Protein AF-A0A929XEA3-F1 (afdb_monomer)

Radius of gyration: 35.74 Å; Cα contacts (8 Å, |Δi|>4): 1040; chains: 1; bounding box: 76×59×135 Å

Secondary structure (DSSP, 8-state):
-HHHHHHHHHHHHHHHHHHHHHHTT-PPEEEEEEEEESSS---SS-EEEEE-SSHHHHHHHHHHHHTSTT-EEEEES-HHHHHHHHHTTS-SEEEEETTGGGG-SSGGGGGG-EEEEEEEEEE---B---TTS-EEEEEEEESS-TTSSS-EEEEEEEEEETTTTEEEEEE--TTBEEE-TTTTT-EEEGGGS-HHHHHHHHHHHHT--EEEEEEEEHHHHHHHHHHTT-EEEEESS-EEE--TT---GGG-EEE-SEEEEE-HHHHHHHHH---S-SHHHHHHS--SGGGT-S--SHHHHHHHHHHHHHHHHHHHTT---HHHHHHHHHHHGGGEEE-B-HHHHHHHHHHHHH--SPPEEEEEE--EEEEEE--TTSSSPEEEEEE-HHHHHHHHHHHHHHHSTT------------TTS--PPPPBT----S------B---GGGSBHHHHHHHHHHTT-EEEEEEEEESS-SBEEEESS-TT-BGGG-SEEEEEEEEE-------TTSS-GGG-BPP--TT-BHHHHHHHHHHH-S----EEEETTEEEEGGGS-TTPBP----SSS---TT-BHHHHHHHH-

pLDDT: mean 80.92, std 14.73, range [41.16, 97.94]

Foldseek 3Di:
DVVVVVVVVVVVVLVVLLLVLLCLLQFWQKFKKFKKFLDQDQDELFEEEEFQQDPFRVVVSVVSQVVYYNYHYDYDLDVLVVVVCRVVVVGGIYIGGPVCCVVDPDNVCVVSMDGNDMDIDTHQQAFPDDPQAKAKEWEFEAQDFLSDFFQGQWTWIWIAGLVQLEIEIETDHQQAWFLFPRRPRDTGRLRRHGPVRNQVRCCVLLVHHHRKYKYFYLVLQQVLCVLLVFFWDAAQAKEWAAFSVRDAAPRIDTDHHGIDTDHSRNLSRLLPWADCPDPRNVVGPDPPPRHNDDDGHSVSSNVSVLRSVVRSLVSLLPPPDPVSVSVSSNVGSSRMHMSYRSVRVVVVSVSSNVPPDDRHYAYAYFDFDWAFADDPSDDGTDIHTHTDSVLSVQSSVVSVLNNDPPNDPPDPPDDPDDVVDDDDPDHRSHDPDPDRDDFAWAAFCLPDWPVVSVVVCVVLVAAEAEAEDEDCDWGGFPDKPDDTNYGSVPHNYIYTYTYHYDPLDDDDQPPDDQQPAFDDDQAFPFLLSVCVNCVVLHPDDFDWAAAPNDTDTSVPDDRGDGRHDRDPPDDDPRPDGSVVVVVVVD

Solvent-accessible surface area (backbone atoms only — not comparable to full-atom values): 32896 Å² total; per-residue (Å²): 110,69,68,61,50,52,50,49,50,52,52,48,52,52,51,49,51,43,50,54,31,40,47,55,35,57,53,58,52,70,52,48,35,22,38,34,23,71,53,98,66,84,70,63,65,38,63,37,32,34,47,61,55,42,74,65,47,45,50,50,49,51,55,58,41,70,74,32,62,75,43,45,82,40,83,37,71,40,67,61,60,50,52,49,34,40,76,70,62,77,39,66,35,33,50,37,52,76,65,46,62,76,69,42,92,52,64,76,58,50,78,55,54,32,80,78,48,77,51,70,50,75,40,78,62,63,48,83,76,64,77,82,42,52,45,26,36,36,42,33,30,22,90,53,62,35,84,58,80,38,53,33,68,37,41,31,47,31,39,36,18,60,83,75,34,43,30,40,40,34,47,48,64,34,44,30,48,37,57,33,67,34,30,86,64,41,75,39,41,51,18,69,38,38,69,70,29,44,52,51,26,48,26,65,73,44,71,50,68,71,60,36,44,42,26,29,19,56,64,48,52,23,53,50,28,46,75,67,71,32,33,67,44,72,32,92,53,25,42,61,35,44,32,93,84,72,36,64,55,99,45,50,36,72,42,65,59,41,79,43,75,31,44,14,55,44,50,47,27,50,46,64,47,37,72,58,84,44,76,63,44,66,71,51,40,73,86,52,63,60,46,66,48,76,88,58,35,73,65,52,16,46,52,40,40,52,53,51,51,50,26,49,53,60,52,54,58,70,62,89,45,70,66,58,52,45,49,53,37,57,71,41,26,84,39,47,38,37,26,51,36,42,68,54,54,52,49,52,51,52,51,56,68,68,48,90,62,79,72,43,75,47,63,34,39,72,30,60,36,84,43,60,38,39,50,96,91,47,96,58,63,43,80,31,33,29,60,19,68,67,23,46,51,50,44,25,54,51,51,52,43,52,52,37,97,79,54,66,86,85,73,85,85,72,84,82,88,46,99,89,53,83,85,69,81,84,48,50,24,59,65,92,68,95,65,84,45,68,83,63,52,36,67,63,50,57,79,36,50,54,70,57,40,52,51,52,32,58,76,69,70,3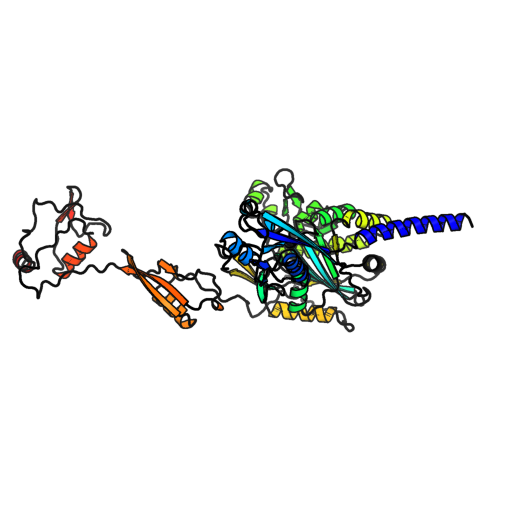3,45,72,48,83,42,76,41,81,32,97,59,51,59,44,35,74,43,60,74,58,61,48,30,26,47,42,96,76,50,66,62,41,40,36,33,30,25,31,50,69,80,82,82,74,83,72,65,91,83,52,70,79,87,76,34,48,68,75,84,56,55,71,37,38,46,53,57,50,54,49,54,41,55,74,80,36,92,75,72,81,60,71,44,38,51,95,90,38,85,43,49,70,88,81,56,68,65,86,46,63,34,81,45,76,63,89,82,82,61,78,64,75,79,40,30,63,67,56,50,48,68,72,74,107

Sequence (586 aa):
MIIFSAIFIFVFIYANKTYKSINSFNKTSKYSYSLVALEEKSPSKETIAYVNESDETKKIAEEIKNLYQDNTLKEYKSYEELIKDLLTKKIKYAVLPVDFKNLLNNKNDYSKFKVLVTRSIVKKKTSTKGIDKPFTMLLLGTDEDASSKGNSDVIMLVTVNPKTMNVTMLNIPRDTNFRLACTNDNERKINYASDDCIIKTLNQIFNVNIDYYVKVDFKLVVDLVDILGGVDMNVPHAICEQNSKRQWGKNVVLVEKGEQKLNGEQALALARHRKNNTPEHYKYCPKDKKYQEGLFNDFVRNEMQQEIIKAIITKAKTINSIDKFQTILSKLSSRVNTNMGSNTILSFYNFLINSNKNVHIDNMKLAGSDQYIKVSWYKTPIYFYVPNKESIAELRDYMAFNLSNNSKRKVDFSFDYDPDVNYTPKQIGAGPYLTNYKHNLLPDLTKLGQDEAEKYLKLHNIKYNIVYKTSNVGGKILSQSVEANTKLENVKSITLTISKKEEIKIENCETSVEEKCKIPDFTNKNINYIKKWESSYYTNLNISYYLNNVLVNSKNIDSSKKIVNQSNKNILPKDLTVKELKLYFE

Mean predicted aligned error: 13.84 Å

Nearest PDB structures (foldseek):
  3tel-assembly1_A  TM=8.103E-01  e=2.921E-28  Streptococcus pneumoniae
  6mps-assembly1_A  TM=8.022E-01  e=5.393E-19  Bacillus subtilis
  3nxh-assembly1_A  TM=8.587E-01  e=5.345E-17  Bacillus subtilis subsp. subtilis str. 168
  3owq-assembly2_B  TM=8.065E-01  e=2.706E-17  Listeria innocua
  3owq-assembly4_D  TM=7.594E-01  e=4.025E-17  Listeria innocua

Structure (mmCIF, N/CA/C/O backbone):
data_AF-A0A929XEA3-F1
#
_entry.id   AF-A0A929XEA3-F1
#
loop_
_atom_site.group_PDB
_atom_site.id
_atom_site.type_symbol
_atom_site.label_atom_id
_atom_site.label_alt_id
_atom_site.label_comp_id
_atom_site.label_asym_id
_atom_site.label_entity_id
_atom_site.label_seq_id
_atom_site.pdbx_PDB_ins_code
_atom_site.Cartn_x
_atom_site.Cartn_y
_atom_site.Cartn_z
_atom_site.occupancy
_atom_site.B_iso_or_equiv
_atom_site.auth_seq_id
_atom_site.auth_comp_id
_atom_site.auth_asym_id
_atom_site.auth_atom_id
_atom_site.pdbx_PDB_model_num
ATOM 1 N N . MET A 1 1 ? 16.654 5.899 -57.853 1.00 54.25 1 MET A N 1
ATOM 2 C CA . MET A 1 1 ? 15.313 6.296 -57.356 1.00 54.25 1 MET A CA 1
ATOM 3 C C . MET A 1 1 ? 14.531 5.143 -56.720 1.00 54.25 1 MET A C 1
ATOM 5 O O . MET A 1 1 ? 14.067 5.305 -55.599 1.00 54.25 1 MET A O 1
ATOM 9 N N . ILE A 1 2 ? 14.415 3.979 -57.374 1.00 57.28 2 ILE A N 1
ATOM 10 C CA . ILE A 1 2 ? 13.620 2.832 -56.878 1.00 57.28 2 ILE A CA 1
ATOM 11 C C . ILE A 1 2 ? 14.166 2.258 -55.558 1.00 57.28 2 ILE A C 1
ATOM 13 O O . ILE A 1 2 ? 13.399 2.055 -54.626 1.00 57.28 2 ILE A O 1
ATOM 17 N N . ILE A 1 3 ? 15.488 2.095 -55.427 1.00 52.34 3 ILE A N 1
ATOM 18 C CA . ILE A 1 3 ? 16.128 1.606 -54.187 1.00 52.34 3 ILE A CA 1
ATOM 19 C C . ILE A 1 3 ? 15.900 2.578 -53.022 1.00 52.34 3 ILE A C 1
ATOM 21 O O . ILE A 1 3 ? 15.474 2.165 -51.950 1.00 52.34 3 ILE A O 1
ATOM 25 N N . PHE A 1 4 ? 16.098 3.881 -53.245 1.00 50.81 4 PHE A N 1
ATOM 26 C CA . PHE A 1 4 ? 15.803 4.909 -52.241 1.00 50.81 4 PHE A CA 1
ATOM 27 C C . PHE A 1 4 ? 14.325 4.915 -51.838 1.00 50.81 4 PHE A C 1
ATOM 29 O O . PHE A 1 4 ? 14.028 5.046 -50.658 1.00 50.81 4 PHE A O 1
ATOM 36 N N . SER A 1 5 ? 13.410 4.700 -52.787 1.00 54.53 5 SER A N 1
ATOM 37 C CA . SER A 1 5 ? 11.970 4.614 -52.512 1.00 54.53 5 SER A CA 1
ATOM 38 C C . SER A 1 5 ? 11.617 3.356 -51.713 1.00 54.53 5 SER A C 1
ATOM 40 O O . SER A 1 5 ? 10.852 3.438 -50.760 1.00 54.53 5 SER A O 1
ATOM 42 N N . ALA A 1 6 ? 12.222 2.208 -52.032 1.00 48.94 6 ALA A N 1
ATOM 43 C CA . ALA A 1 6 ? 12.044 0.963 -51.287 1.00 48.94 6 ALA A CA 1
ATOM 44 C C . ALA A 1 6 ? 12.596 1.063 -49.854 1.00 48.94 6 ALA A C 1
ATOM 46 O O . ALA A 1 6 ? 11.928 0.638 -48.914 1.00 48.94 6 ALA A O 1
ATOM 47 N N . ILE A 1 7 ? 13.762 1.696 -49.670 1.00 63.78 7 ILE A N 1
ATOM 48 C CA . ILE A 1 7 ? 14.327 1.999 -48.346 1.00 63.78 7 ILE A CA 1
ATOM 49 C C . ILE A 1 7 ? 13.389 2.930 -47.573 1.00 63.78 7 ILE A C 1
ATOM 51 O O . ILE A 1 7 ? 13.092 2.662 -46.413 1.00 63.78 7 ILE A O 1
ATOM 55 N N . PHE A 1 8 ? 12.871 3.987 -48.204 1.00 64.25 8 PHE A N 1
ATOM 56 C CA . PHE A 1 8 ? 11.962 4.927 -47.547 1.00 64.25 8 PHE A CA 1
ATOM 57 C C . PHE A 1 8 ? 10.643 4.265 -47.138 1.00 64.25 8 PHE A C 1
ATOM 59 O O . PHE A 1 8 ? 10.172 4.482 -46.026 1.00 64.25 8 PHE A O 1
ATOM 66 N N . ILE A 1 9 ? 10.075 3.413 -47.996 1.00 67.00 9 ILE A N 1
ATOM 67 C CA . ILE A 1 9 ? 8.873 2.624 -47.696 1.00 67.00 9 ILE A CA 1
ATOM 68 C C . ILE A 1 9 ? 9.150 1.655 -46.545 1.00 67.00 9 ILE A C 1
ATOM 70 O O . ILE A 1 9 ? 8.344 1.560 -45.622 1.00 67.00 9 ILE A O 1
ATOM 74 N N . PHE A 1 10 ? 10.296 0.974 -46.550 1.00 66.88 10 PHE A N 1
ATOM 75 C CA . PHE A 1 10 ? 10.674 0.050 -45.484 1.00 66.88 10 PHE A CA 1
ATOM 76 C C . PHE A 1 10 ? 10.858 0.772 -44.141 1.00 66.88 10 PHE A C 1
ATOM 78 O O . PHE A 1 10 ? 10.269 0.367 -43.138 1.00 66.88 10 PHE A O 1
ATOM 85 N N . VAL A 1 11 ? 11.591 1.892 -44.133 1.00 70.75 11 VAL A N 1
ATOM 86 C CA . VAL A 1 11 ? 11.763 2.766 -42.962 1.00 70.75 11 VAL A CA 1
ATOM 87 C C . VAL A 1 11 ? 10.414 3.303 -42.486 1.00 70.75 11 VAL A C 1
ATOM 89 O O . VAL A 1 11 ? 10.138 3.278 -41.290 1.00 70.75 11 VAL A O 1
ATOM 92 N N . PHE A 1 12 ? 9.538 3.726 -43.399 1.00 72.62 12 PHE A N 1
ATOM 93 C CA . PHE A 1 12 ? 8.205 4.227 -43.074 1.00 72.62 12 PHE A CA 1
ATOM 94 C C . PHE A 1 12 ? 7.310 3.144 -42.460 1.00 72.62 12 PHE A C 1
ATOM 96 O O . PHE A 1 12 ? 6.658 3.393 -41.448 1.00 72.62 12 PHE A O 1
ATOM 103 N N . ILE A 1 13 ? 7.304 1.924 -43.009 1.00 70.62 13 ILE A N 1
ATOM 104 C CA . ILE A 1 13 ? 6.557 0.785 -42.454 1.00 70.62 13 ILE A CA 1
ATOM 105 C C . ILE A 1 13 ? 7.063 0.456 -41.044 1.00 70.62 13 ILE A C 1
ATOM 107 O O . ILE A 1 13 ? 6.254 0.305 -40.126 1.00 70.62 13 ILE A O 1
ATOM 111 N N . TYR A 1 14 ? 8.383 0.403 -40.845 1.00 68.75 14 TYR A N 1
ATOM 112 C CA . TYR A 1 14 ? 8.994 0.132 -39.542 1.00 68.75 14 TYR A CA 1
ATOM 113 C C . TYR A 1 14 ? 8.725 1.240 -38.517 1.00 68.75 14 TYR A C 1
ATOM 115 O O . TYR A 1 14 ? 8.348 0.954 -37.376 1.00 68.75 14 TYR A O 1
ATOM 123 N N . ALA A 1 15 ? 8.854 2.504 -38.919 1.00 68.06 15 ALA A N 1
ATOM 124 C CA . ALA A 1 15 ? 8.548 3.658 -38.082 1.00 68.06 15 ALA A CA 1
ATOM 125 C C . ALA A 1 15 ? 7.062 3.684 -37.703 1.00 68.06 15 ALA A C 1
ATOM 127 O O . ALA A 1 15 ? 6.732 3.855 -36.532 1.00 68.06 15 ALA A O 1
ATOM 128 N N . ASN A 1 16 ? 6.161 3.421 -38.654 1.00 69.94 16 ASN A N 1
ATOM 129 C CA . ASN A 1 16 ? 4.720 3.382 -38.413 1.00 69.94 16 ASN A CA 1
ATOM 130 C C . ASN A 1 16 ? 4.324 2.205 -37.506 1.00 69.94 16 ASN A C 1
ATOM 132 O O . ASN A 1 16 ? 3.512 2.369 -36.599 1.00 69.94 16 ASN A O 1
ATOM 136 N N . LYS A 1 17 ? 4.930 1.024 -37.685 1.00 69.75 17 LYS A N 1
ATOM 137 C CA . LYS A 1 17 ? 4.722 -0.134 -36.799 1.00 69.75 17 LYS A CA 1
ATOM 138 C C . LYS A 1 17 ? 5.195 0.164 -35.374 1.00 69.75 17 LYS A C 1
ATOM 140 O O . LYS A 1 17 ? 4.457 -0.091 -34.424 1.00 69.75 17 LYS A O 1
ATOM 145 N N . THR A 1 18 ? 6.376 0.769 -35.228 1.00 67.44 18 THR A N 1
ATOM 146 C CA . THR A 1 18 ? 6.907 1.223 -33.931 1.00 67.44 18 THR A CA 1
ATOM 147 C C . THR A 1 18 ? 5.967 2.238 -33.290 1.00 67.44 18 THR A C 1
ATOM 149 O O . THR A 1 18 ? 5.551 2.064 -32.149 1.00 67.44 18 THR A O 1
ATOM 152 N N . TYR A 1 19 ? 5.571 3.264 -34.042 1.00 69.12 19 TYR A N 1
ATOM 153 C CA . TYR A 1 19 ? 4.696 4.328 -33.567 1.00 69.12 19 TYR A CA 1
ATOM 154 C C . TYR A 1 19 ? 3.325 3.796 -33.141 1.00 69.12 19 TYR A C 1
ATOM 156 O O . TYR A 1 19 ? 2.850 4.156 -32.069 1.00 69.12 19 TYR A O 1
ATOM 164 N N . LYS A 1 20 ? 2.715 2.879 -33.905 1.00 68.81 20 LYS A N 1
ATOM 165 C CA . LYS A 1 20 ? 1.457 2.211 -33.525 1.00 68.81 20 LYS A CA 1
ATOM 166 C C . LYS A 1 20 ? 1.601 1.407 -32.230 1.00 68.81 20 LYS A C 1
ATOM 168 O O . LYS A 1 20 ? 0.756 1.542 -31.347 1.00 68.81 20 LYS A O 1
ATOM 173 N N . SER A 1 21 ? 2.676 0.630 -32.082 1.00 67.56 21 SER A N 1
ATOM 174 C CA . SER A 1 21 ? 2.957 -0.120 -30.849 1.00 67.56 21 SER A CA 1
ATOM 175 C C . SER A 1 21 ? 3.154 0.805 -29.648 1.00 67.56 21 SER A C 1
ATOM 177 O O . SER A 1 21 ? 2.594 0.551 -28.587 1.00 67.56 21 SER A O 1
ATOM 179 N N . ILE A 1 22 ? 3.872 1.920 -29.799 1.00 67.62 22 ILE A N 1
ATOM 180 C CA . ILE A 1 22 ? 4.050 2.897 -28.716 1.00 67.62 22 ILE A CA 1
ATOM 181 C C . ILE A 1 22 ? 2.735 3.644 -28.426 1.00 67.62 22 ILE A C 1
ATOM 183 O O . ILE A 1 22 ? 2.407 3.908 -27.271 1.00 67.62 22 ILE A O 1
ATOM 187 N N . ASN A 1 23 ? 1.937 3.971 -29.443 1.00 70.00 23 ASN A N 1
ATOM 188 C CA . ASN A 1 23 ? 0.650 4.642 -29.253 1.00 70.00 23 ASN A CA 1
ATOM 189 C C . ASN A 1 23 ? -0.381 3.749 -28.550 1.00 70.00 23 ASN A C 1
ATOM 191 O O . ASN A 1 23 ? -1.309 4.263 -27.936 1.00 70.00 23 ASN A O 1
ATOM 195 N N . SER A 1 24 ? -0.181 2.428 -28.527 1.00 66.75 24 SER A N 1
ATOM 196 C CA . SER A 1 24 ? -1.000 1.531 -27.704 1.00 66.75 24 SER A CA 1
ATOM 197 C C . SER A 1 24 ? -0.828 1.744 -26.186 1.00 66.75 24 SER A C 1
ATOM 199 O O . SER A 1 24 ? -1.702 1.345 -25.420 1.00 66.75 24 SER A O 1
ATOM 201 N N . PHE A 1 25 ? 0.236 2.435 -25.744 1.00 65.94 25 PHE A N 1
ATOM 202 C CA . PHE A 1 25 ? 0.420 2.861 -24.346 1.00 65.94 25 PHE A CA 1
ATOM 203 C C . PHE A 1 25 ? -0.311 4.158 -23.994 1.00 65.94 25 PHE A C 1
ATOM 205 O O . PHE A 1 25 ? -0.501 4.431 -22.811 1.00 65.94 25 PHE A O 1
ATOM 212 N N . ASN A 1 26 ? -0.751 4.944 -24.986 1.00 64.19 26 ASN A N 1
ATOM 213 C CA . ASN A 1 26 ? -1.553 6.156 -24.785 1.00 64.19 26 ASN A CA 1
ATOM 214 C C . ASN A 1 26 ? -2.996 5.781 -24.398 1.00 64.19 26 ASN A C 1
ATOM 216 O O . ASN A 1 26 ? -3.966 6.128 -25.076 1.00 64.19 26 ASN A O 1
ATOM 220 N N . LYS A 1 27 ? -3.152 5.041 -23.302 1.00 61.34 27 LYS A N 1
ATOM 221 C CA . LYS A 1 27 ? -4.458 4.691 -22.767 1.00 61.34 27 LYS A CA 1
ATOM 222 C C . LYS A 1 27 ? -5.062 5.908 -22.090 1.00 61.34 27 LYS A C 1
ATOM 224 O O . LYS A 1 27 ? -4.443 6.586 -21.276 1.00 61.34 27 LYS A O 1
ATOM 229 N N . THR A 1 28 ? -6.310 6.181 -22.424 1.00 62.34 28 THR A N 1
ATOM 230 C CA . THR A 1 28 ? -7.131 7.098 -21.648 1.00 62.34 28 THR A CA 1
ATOM 231 C C . THR A 1 28 ? -7.588 6.396 -20.374 1.00 62.34 28 THR A C 1
ATOM 233 O O . THR A 1 28 ? -8.141 5.297 -20.445 1.00 62.34 28 THR A O 1
ATOM 236 N N . SER A 1 29 ? -7.403 7.020 -19.216 1.00 63.31 29 SER A N 1
ATOM 237 C CA . SER A 1 29 ? -7.918 6.499 -17.952 1.00 63.31 29 SER A CA 1
ATOM 238 C C . SER A 1 29 ? -9.444 6.632 -17.948 1.00 63.31 29 SER A C 1
ATOM 240 O O . SER A 1 29 ? -9.978 7.735 -18.087 1.00 63.31 29 SER A O 1
ATOM 242 N N . LYS A 1 30 ? -10.158 5.508 -17.830 1.00 71.44 30 LYS A N 1
ATOM 243 C CA . LYS A 1 30 ? -11.625 5.469 -17.750 1.00 71.44 30 LYS A CA 1
ATOM 244 C C . LYS A 1 30 ? -12.054 5.329 -16.291 1.00 71.44 30 LYS A C 1
ATOM 246 O O . LYS A 1 30 ? -11.900 4.274 -15.685 1.00 71.44 30 LYS A O 1
ATOM 251 N N . TYR A 1 31 ? -12.637 6.378 -15.733 1.00 76.25 31 TYR A N 1
ATOM 252 C CA . TYR A 1 31 ? -13.175 6.403 -14.377 1.00 76.25 31 TYR A CA 1
ATOM 253 C C . TYR A 1 31 ? -14.632 5.987 -14.433 1.00 76.25 31 TYR A C 1
ATOM 255 O O . TYR A 1 31 ? -15.439 6.750 -14.942 1.00 76.25 31 TYR A O 1
ATOM 263 N N . SER A 1 32 ? -14.969 4.799 -13.929 1.00 83.56 32 SER A N 1
ATOM 264 C CA . SER A 1 32 ? -16.349 4.300 -13.940 1.00 83.56 32 SER A CA 1
ATOM 26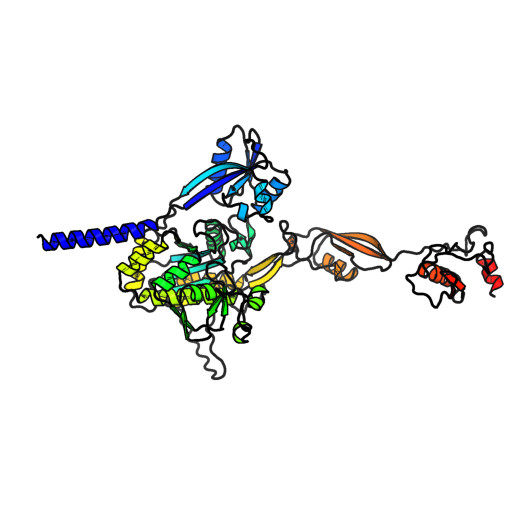5 C C . SER A 1 32 ? -16.899 4.171 -12.524 1.00 83.56 32 SER A C 1
ATOM 267 O O . SER A 1 32 ? -16.261 3.554 -11.669 1.00 83.56 32 SER A O 1
ATOM 269 N N . TYR A 1 33 ? -18.084 4.731 -12.297 1.00 90.88 33 TYR A N 1
ATOM 270 C CA . TYR A 1 33 ? -18.814 4.647 -11.036 1.00 90.88 33 TYR A CA 1
ATOM 271 C C . TYR A 1 33 ? -20.264 4.267 -11.297 1.00 90.88 33 TYR A C 1
ATOM 273 O O . TYR A 1 33 ? -20.841 4.611 -12.328 1.00 90.88 33 TYR A O 1
ATOM 281 N N . SER A 1 34 ? -20.837 3.546 -10.347 1.00 94.62 34 SER A N 1
ATOM 282 C CA . SER A 1 34 ? -22.206 3.073 -10.386 1.00 94.62 34 SER A CA 1
ATOM 283 C C . SER A 1 34 ? -23.022 3.685 -9.264 1.00 94.62 34 SER A C 1
ATOM 285 O O . SER A 1 34 ? -22.553 3.769 -8.132 1.00 94.62 34 SER A O 1
ATOM 287 N N . LEU A 1 35 ? -24.259 4.062 -9.572 1.00 96.69 35 LEU A N 1
ATOM 288 C CA . LEU A 1 35 ? -25.290 4.255 -8.567 1.00 96.69 35 LEU A CA 1
ATOM 289 C C . LEU A 1 35 ? -25.742 2.879 -8.075 1.00 96.69 35 LEU A C 1
ATOM 291 O O . LEU A 1 35 ? -26.162 2.037 -8.872 1.00 96.69 35 LEU A O 1
ATOM 295 N N . VAL A 1 36 ? -25.655 2.670 -6.770 1.00 97.06 36 VAL A N 1
ATOM 296 C CA . VAL A 1 36 ? -25.930 1.405 -6.102 1.00 97.06 36 VAL A CA 1
ATOM 297 C C . VAL A 1 36 ? -26.993 1.606 -5.025 1.00 97.06 36 VAL A C 1
ATOM 299 O O . VAL A 1 36 ? -26.963 2.594 -4.290 1.00 97.06 36 VAL A O 1
ATOM 302 N N . ALA A 1 37 ? -27.909 0.647 -4.923 1.00 97.00 37 ALA A N 1
ATOM 303 C CA . ALA A 1 37 ? -28.942 0.570 -3.895 1.00 97.00 37 ALA A CA 1
ATOM 304 C C . ALA A 1 37 ? -29.127 -0.882 -3.418 1.00 97.00 37 ALA A C 1
ATOM 306 O O . ALA A 1 37 ? -28.514 -1.800 -3.961 1.00 97.00 37 ALA A O 1
ATOM 307 N N . LEU A 1 38 ? -29.960 -1.102 -2.399 1.00 96.69 38 LEU A N 1
ATOM 308 C CA . LEU A 1 38 ? -30.386 -2.453 -1.985 1.00 96.69 38 LEU A CA 1
ATOM 309 C C . LEU A 1 38 ? -31.663 -2.921 -2.701 1.00 96.69 38 LEU A C 1
ATOM 311 O O . LEU A 1 38 ? -32.001 -4.101 -2.665 1.00 96.69 38 LEU A O 1
ATOM 315 N N . GLU A 1 39 ? -32.364 -1.998 -3.354 1.00 93.94 39 GLU A N 1
ATOM 316 C CA . GLU A 1 39 ? -33.609 -2.233 -4.081 1.00 93.94 39 GLU A CA 1
ATOM 317 C C . GLU A 1 39 ? -33.466 -1.714 -5.512 1.00 93.94 39 GLU A C 1
ATOM 319 O O . GLU A 1 39 ? -32.725 -0.766 -5.775 1.00 93.94 39 GLU A O 1
ATOM 324 N N . GLU A 1 40 ? -34.180 -2.330 -6.449 1.00 91.88 40 GLU A N 1
ATOM 325 C CA . GLU A 1 40 ? -34.133 -1.989 -7.874 1.00 91.88 40 GLU A CA 1
ATOM 326 C C . GLU A 1 40 ? -35.106 -0.843 -8.195 1.00 91.88 40 GLU A C 1
ATOM 328 O O . GLU A 1 40 ? -36.028 -0.973 -8.995 1.00 91.88 40 GLU A O 1
ATOM 333 N N . LYS A 1 41 ? -34.933 0.285 -7.496 1.00 92.56 41 LYS A N 1
ATOM 334 C CA . LYS A 1 41 ? -35.768 1.484 -7.621 1.00 92.56 41 LYS A CA 1
ATOM 335 C C . LYS A 1 41 ? -34.893 2.710 -7.841 1.00 92.56 41 LYS A C 1
ATOM 337 O O . LYS A 1 41 ? -33.924 2.910 -7.120 1.00 92.56 41 LYS A O 1
ATOM 342 N N . SER A 1 42 ? -35.236 3.541 -8.820 1.00 91.19 42 SER A N 1
ATOM 343 C CA . SER A 1 42 ? -34.524 4.795 -9.086 1.00 91.19 42 SER A CA 1
ATOM 344 C C . SER A 1 42 ? -34.796 5.861 -8.009 1.00 91.19 42 SER A C 1
ATOM 346 O O . SER A 1 42 ? -35.916 5.930 -7.491 1.00 91.19 42 SER A O 1
ATOM 348 N N . PRO A 1 43 ? -33.808 6.715 -7.677 1.00 92.56 43 PRO A N 1
ATOM 349 C CA . PRO A 1 43 ? -33.986 7.795 -6.708 1.00 92.56 43 PRO A CA 1
ATOM 350 C C . PRO A 1 43 ? -34.894 8.907 -7.255 1.00 92.56 43 PRO A C 1
ATOM 352 O O . PRO A 1 43 ? -34.870 9.213 -8.444 1.00 92.56 43 PRO A O 1
ATOM 355 N N . SER A 1 44 ? -35.678 9.538 -6.382 1.00 91.31 44 SER A N 1
ATOM 356 C CA . SER A 1 44 ? -36.522 10.699 -6.700 1.00 91.31 44 SER A CA 1
ATOM 357 C C . SER A 1 44 ? -36.724 11.512 -5.429 1.00 91.31 44 SER A C 1
ATOM 359 O O . SER A 1 44 ? -37.335 10.996 -4.494 1.00 91.31 44 SER A O 1
ATOM 361 N N . LYS A 1 45 ? -36.257 12.767 -5.391 1.00 90.81 45 LYS A N 1
ATOM 362 C CA . LYS A 1 45 ? -36.240 13.596 -4.164 1.00 90.81 45 LYS A CA 1
ATOM 363 C C . LYS A 1 45 ? -35.472 12.957 -2.998 1.00 90.81 45 LYS A C 1
ATOM 365 O O . LYS A 1 45 ? -35.846 13.097 -1.838 1.00 90.81 45 LYS A O 1
ATOM 370 N N . GLU A 1 46 ? -34.402 12.228 -3.302 1.00 93.56 46 GLU A N 1
ATOM 371 C CA . GLU A 1 46 ? -33.618 11.458 -2.333 1.00 93.56 46 GLU A CA 1
ATOM 372 C C . GLU A 1 46 ? -32.187 12.009 -2.197 1.00 93.56 46 GLU A C 1
ATOM 374 O O . GLU A 1 46 ? -31.684 12.758 -3.041 1.00 93.56 46 GLU A O 1
ATOM 379 N N . THR A 1 47 ? -31.503 11.622 -1.119 1.00 95.00 47 THR A N 1
ATOM 380 C CA . THR A 1 47 ? -30.071 11.895 -0.940 1.00 95.00 47 THR A CA 1
ATOM 381 C C . THR A 1 47 ? -29.240 10.758 -1.528 1.00 95.00 47 THR A C 1
ATOM 383 O O . THR A 1 47 ? -29.373 9.602 -1.119 1.00 95.00 47 THR A O 1
ATOM 386 N N . ILE A 1 48 ? -28.335 11.091 -2.447 1.00 96.69 48 ILE A N 1
ATOM 387 C CA . ILE A 1 48 ? -27.352 10.170 -3.019 1.00 96.69 48 ILE A CA 1
ATOM 388 C C . ILE A 1 48 ? -26.006 10.402 -2.325 1.00 96.69 48 ILE A C 1
ATOM 390 O O . ILE A 1 48 ? -25.436 11.494 -2.373 1.00 96.69 48 ILE A O 1
ATOM 394 N N . ALA A 1 49 ? -25.494 9.371 -1.655 1.00 96.81 49 ALA A N 1
ATOM 395 C CA . ALA A 1 49 ? -24.197 9.431 -0.992 1.00 96.81 49 ALA A CA 1
ATOM 396 C C . ALA A 1 49 ? -23.045 9.188 -1.975 1.00 96.81 49 ALA A C 1
ATOM 398 O O . ALA A 1 49 ? -23.167 8.377 -2.890 1.00 96.81 49 ALA A O 1
ATOM 399 N N . TYR A 1 50 ? -21.898 9.829 -1.773 1.00 94.44 50 TYR A N 1
ATOM 400 C CA . TYR A 1 50 ? -20.683 9.560 -2.552 1.00 94.44 50 TYR A CA 1
ATOM 401 C C . TYR A 1 50 ? -19.424 9.877 -1.738 1.00 94.44 50 TYR A C 1
ATOM 403 O O . TYR A 1 50 ? -19.503 10.586 -0.738 1.00 94.44 50 TYR A O 1
ATOM 411 N N . VAL A 1 51 ? -18.263 9.377 -2.167 1.00 88.19 51 VAL A N 1
ATOM 412 C CA . VAL A 1 51 ? -16.956 9.749 -1.596 1.00 88.19 51 VAL A CA 1
ATOM 413 C C . VAL A 1 51 ? -16.225 10.657 -2.580 1.00 88.19 51 VAL A C 1
ATOM 415 O O . VAL A 1 51 ? -16.064 10.310 -3.749 1.00 88.19 51 VAL A O 1
ATOM 418 N N . ASN A 1 52 ? -15.773 11.821 -2.122 1.00 85.94 52 ASN A N 1
ATOM 419 C CA . ASN A 1 52 ? -15.124 12.823 -2.965 1.00 85.94 52 ASN A CA 1
ATOM 420 C C . ASN A 1 52 ? -13.602 12.601 -3.059 1.00 85.94 52 ASN A C 1
ATOM 422 O O . ASN A 1 52 ? -12.806 13.364 -2.522 1.00 85.94 52 ASN A O 1
ATOM 426 N N . GLU A 1 53 ? -13.180 11.532 -3.738 1.00 76.50 53 GLU A N 1
ATOM 427 C CA . GLU A 1 53 ? -11.746 11.211 -3.851 1.00 76.50 53 GLU A CA 1
ATOM 428 C C . GLU A 1 53 ? -11.009 12.018 -4.933 1.00 76.50 53 GLU A C 1
ATOM 430 O O . GLU A 1 53 ? -9.778 12.131 -4.937 1.00 76.50 53 GLU A O 1
ATOM 435 N N . SER A 1 54 ? -11.760 12.516 -5.913 1.00 76.88 54 SER A N 1
ATOM 436 C CA . SER A 1 54 ? -11.241 13.167 -7.110 1.00 76.88 54 SER A CA 1
ATOM 437 C C . SER A 1 54 ? -12.299 14.067 -7.742 1.00 76.88 54 SER A C 1
ATOM 439 O O . SER A 1 54 ? -13.501 13.866 -7.536 1.00 76.88 54 SER A O 1
ATOM 441 N N . ASP A 1 55 ? -11.851 15.010 -8.572 1.00 81.94 55 ASP A N 1
ATOM 442 C CA . ASP A 1 55 ? -12.749 15.861 -9.356 1.00 81.94 55 ASP A CA 1
ATOM 443 C C . ASP A 1 55 ? -13.650 15.011 -10.264 1.00 81.94 55 ASP A C 1
ATOM 445 O O . ASP A 1 55 ? -14.800 15.363 -10.515 1.00 81.94 55 ASP A O 1
ATOM 449 N N . GLU A 1 56 ? -13.147 13.869 -10.739 1.00 84.12 56 GLU A N 1
ATOM 450 C CA . GLU A 1 56 ? -13.882 12.913 -11.561 1.00 84.12 56 GLU A CA 1
ATOM 451 C C . GLU A 1 56 ? -15.020 12.246 -10.785 1.00 84.12 56 GLU A C 1
ATOM 453 O O . GLU A 1 56 ? -16.136 12.171 -11.298 1.00 84.12 56 GLU A O 1
ATOM 458 N N . THR A 1 57 ? -14.781 11.799 -9.548 1.00 85.38 57 THR A N 1
ATOM 459 C CA . THR A 1 57 ? -15.844 11.210 -8.719 1.00 85.38 57 THR A CA 1
ATOM 460 C C . THR A 1 57 ? -16.933 12.235 -8.427 1.00 85.38 57 THR A C 1
ATOM 462 O O . THR A 1 57 ? -18.114 11.913 -8.538 1.00 85.38 57 THR A O 1
ATOM 465 N N . LYS A 1 58 ? -16.549 13.483 -8.124 1.00 89.62 58 LYS A N 1
ATOM 466 C CA . LYS A 1 58 ? -17.498 14.580 -7.905 1.00 89.62 58 LYS A CA 1
ATOM 467 C C . LYS A 1 58 ? -18.325 14.874 -9.158 1.00 89.62 58 LYS A C 1
ATOM 469 O O . LYS A 1 58 ? -19.545 14.960 -9.068 1.00 89.62 58 LYS A O 1
ATOM 474 N N . LYS A 1 59 ? -17.688 14.962 -10.331 1.00 91.19 59 LYS A N 1
ATOM 475 C CA . LYS A 1 59 ? -18.387 15.151 -11.614 1.00 91.19 59 LYS A CA 1
ATOM 476 C C . LYS A 1 59 ? -19.362 14.016 -11.910 1.00 91.19 59 LYS A C 1
ATOM 478 O O . LYS A 1 59 ? -20.500 14.290 -12.264 1.00 91.19 59 LYS A O 1
ATOM 483 N N . ILE A 1 60 ? -18.957 12.760 -11.716 1.00 92.12 60 ILE A N 1
ATOM 484 C CA . ILE A 1 60 ? -19.844 11.612 -11.954 1.00 92.12 60 ILE A CA 1
ATOM 485 C C . ILE A 1 60 ? -21.003 11.589 -10.952 1.00 92.12 60 ILE A C 1
ATOM 487 O O . ILE A 1 60 ? -22.129 11.281 -11.333 1.00 92.12 60 ILE A O 1
ATOM 491 N N . ALA A 1 61 ? -20.760 11.932 -9.685 1.00 93.62 61 ALA A N 1
ATOM 492 C CA . ALA A 1 61 ? -21.825 12.047 -8.696 1.00 93.62 61 ALA A CA 1
ATOM 493 C C . ALA A 1 61 ? -22.845 13.132 -9.087 1.00 93.62 61 ALA A C 1
ATOM 495 O O . ALA A 1 61 ? -24.046 12.884 -9.009 1.00 93.62 61 ALA A O 1
ATOM 496 N N . GLU A 1 62 ? -22.382 14.287 -9.576 1.00 94.06 62 GLU A N 1
ATOM 497 C CA . GLU A 1 62 ? -23.240 15.351 -10.118 1.00 94.06 62 GLU A CA 1
ATOM 498 C C . GLU A 1 62 ? -24.007 14.906 -11.372 1.00 94.06 62 GLU A C 1
ATOM 500 O O . GLU A 1 62 ? -25.215 15.120 -11.461 1.00 94.06 62 GLU A O 1
ATOM 505 N N . GLU A 1 63 ? -23.351 14.225 -12.318 1.00 94.31 63 GLU A N 1
ATOM 506 C CA . GLU A 1 63 ? -24.017 13.649 -13.493 1.00 94.31 63 GLU A CA 1
ATOM 507 C C . GLU A 1 63 ? -25.125 12.677 -13.079 1.00 94.31 63 GLU A C 1
ATOM 509 O O . GLU A 1 63 ? -26.246 12.801 -13.561 1.00 94.31 63 GLU A O 1
ATOM 514 N N . ILE A 1 64 ? -24.843 11.745 -12.161 1.00 93.81 64 ILE A N 1
ATOM 515 C CA . ILE A 1 64 ? -25.820 10.770 -11.655 1.00 93.81 64 ILE A CA 1
ATOM 516 C C . ILE A 1 64 ? -26.978 11.468 -10.938 1.00 93.81 64 ILE A C 1
ATOM 518 O O . ILE A 1 64 ? -28.129 11.097 -11.165 1.00 93.81 64 ILE A O 1
ATOM 522 N N . LYS A 1 65 ? -26.691 12.477 -10.105 1.00 94.19 65 LYS A N 1
ATOM 523 C CA . LYS A 1 65 ? -27.710 13.290 -9.426 1.00 94.19 65 LYS A CA 1
ATOM 524 C C . LYS A 1 65 ? -28.682 13.899 -10.437 1.00 94.19 65 LYS A C 1
ATOM 526 O O . LYS A 1 65 ? -29.886 13.834 -10.224 1.00 94.19 65 LYS A O 1
ATOM 531 N N . ASN A 1 66 ? -28.160 14.426 -11.544 1.00 91.94 66 ASN A N 1
ATOM 532 C CA . ASN A 1 66 ? -28.937 15.119 -12.572 1.00 91.94 66 ASN A CA 1
ATOM 533 C C . ASN A 1 66 ? -29.717 14.182 -13.515 1.00 91.94 66 ASN A C 1
ATOM 535 O O . ASN A 1 66 ? -30.564 14.660 -14.264 1.00 91.94 66 ASN A O 1
ATOM 539 N N . LEU A 1 67 ? -29.475 12.863 -13.493 1.00 91.56 67 LEU A N 1
ATOM 540 C CA . LEU A 1 67 ? -30.273 11.896 -14.270 1.00 91.56 67 LEU A CA 1
ATOM 541 C C . LEU A 1 67 ? -31.689 11.702 -13.721 1.00 91.56 67 LEU A C 1
ATOM 543 O O . LEU A 1 67 ? -32.550 11.177 -14.422 1.00 91.56 67 LEU A O 1
ATOM 547 N N . TYR A 1 68 ? -31.911 12.072 -12.463 1.00 86.44 68 TYR A N 1
ATOM 548 C CA . TYR A 1 68 ? -33.129 11.779 -11.724 1.00 86.44 68 TYR A CA 1
ATOM 549 C C . TYR A 1 68 ? -33.628 13.055 -11.032 1.00 86.44 68 TYR A C 1
ATOM 551 O O . TYR A 1 68 ? -32.829 13.818 -10.490 1.00 86.44 68 TYR A O 1
ATOM 559 N N . GLN A 1 69 ? -34.940 13.299 -11.030 1.00 81.25 69 GLN A N 1
ATOM 560 C CA . GLN A 1 69 ? -35.504 14.575 -10.567 1.00 81.25 69 GLN A CA 1
ATOM 561 C C . GLN A 1 69 ? -35.277 14.833 -9.062 1.00 81.25 69 GLN A C 1
ATOM 563 O O . GLN A 1 69 ? -35.485 13.956 -8.218 1.00 81.25 69 GLN A O 1
ATOM 568 N N . ASP A 1 70 ? -34.881 16.074 -8.753 1.00 83.56 70 ASP A N 1
ATOM 569 C CA . ASP A 1 70 ? -34.839 16.690 -7.417 1.00 83.56 70 ASP A CA 1
ATOM 570 C C . ASP A 1 70 ? -33.950 16.009 -6.349 1.00 83.56 70 ASP A C 1
ATOM 572 O O . ASP A 1 70 ? -34.209 16.125 -5.151 1.00 83.56 70 ASP A O 1
ATOM 576 N N . ASN A 1 71 ? -32.886 15.298 -6.737 1.00 91.81 71 ASN A N 1
ATOM 577 C CA . ASN A 1 71 ? -31.982 14.645 -5.777 1.00 91.81 71 ASN A CA 1
ATOM 578 C C . ASN A 1 71 ? -30.892 15.576 -5.217 1.00 91.81 71 ASN A C 1
ATOM 580 O O . ASN A 1 71 ? -30.454 16.527 -5.865 1.00 91.81 71 ASN A O 1
ATOM 584 N N . THR A 1 72 ? -30.387 15.248 -4.024 1.00 94.56 72 THR A N 1
ATOM 585 C CA . THR A 1 72 ? -29.267 15.955 -3.371 1.00 94.56 72 THR A CA 1
ATOM 586 C C . THR A 1 72 ? -28.060 15.039 -3.189 1.00 94.56 72 THR A C 1
ATOM 588 O O . THR A 1 72 ? -28.201 13.818 -3.141 1.00 94.56 72 THR A O 1
ATOM 591 N N . LEU A 1 73 ? -26.860 15.616 -3.080 1.00 95.50 73 LEU A N 1
ATOM 592 C CA . LEU A 1 73 ? -25.637 14.863 -2.793 1.00 95.50 73 LEU A CA 1
ATOM 593 C C . LEU A 1 73 ? -25.234 15.005 -1.331 1.00 95.50 73 LEU A C 1
ATOM 595 O O . LEU A 1 73 ? -25.271 16.098 -0.768 1.00 95.50 73 LEU A O 1
ATOM 599 N N . LYS A 1 74 ? -24.777 13.900 -0.742 1.00 95.12 74 LYS A N 1
ATOM 600 C CA . LYS A 1 74 ? -24.140 13.883 0.576 1.00 95.12 74 LYS A CA 1
ATOM 601 C C . LYS A 1 74 ? -22.752 13.271 0.473 1.00 95.12 74 LYS A C 1
ATOM 603 O O . LYS A 1 74 ? -22.602 12.108 0.102 1.00 95.12 74 LYS A O 1
ATOM 608 N N . GLU A 1 75 ? -21.743 14.054 0.828 1.00 93.25 75 GLU A N 1
ATOM 609 C CA . GLU A 1 75 ? -20.363 13.581 0.865 1.00 93.25 75 GLU A CA 1
ATOM 610 C C . GLU A 1 75 ? -20.129 12.686 2.091 1.00 93.25 75 GLU A C 1
ATOM 612 O O . GLU A 1 75 ? -20.536 13.001 3.211 1.00 93.25 75 GLU A O 1
ATOM 617 N N . TYR A 1 76 ? -19.467 11.558 1.858 1.00 89.06 76 TYR A N 1
ATOM 618 C CA . TYR A 1 76 ? -18.981 10.621 2.860 1.00 89.06 76 TYR A CA 1
ATOM 619 C C . TYR A 1 76 ? -17.456 10.623 2.880 1.00 89.06 76 TYR A C 1
ATOM 621 O O . TYR A 1 76 ? -16.798 10.801 1.857 1.00 89.06 76 TYR A O 1
ATOM 629 N N . LYS A 1 77 ? -16.887 10.356 4.058 1.00 77.56 77 LYS A N 1
ATOM 630 C CA . LYS A 1 77 ? -15.432 10.364 4.267 1.00 77.56 77 LYS A CA 1
ATOM 631 C C . LYS A 1 77 ? -14.727 9.115 3.737 1.00 77.56 77 LYS A C 1
ATOM 633 O O . LYS A 1 77 ? -13.522 9.146 3.512 1.00 77.56 77 LYS A O 1
ATOM 638 N N . SER A 1 78 ? -15.445 7.998 3.613 1.00 77.81 78 SER A N 1
ATOM 639 C CA . SER A 1 78 ? -14.877 6.714 3.195 1.00 77.81 78 SER A CA 1
ATOM 640 C C . SER A 1 78 ? -15.942 5.794 2.604 1.00 77.81 78 SER A C 1
ATOM 642 O O . SER A 1 78 ? -17.113 5.870 2.995 1.00 77.81 78 SER A O 1
ATOM 644 N N . TYR A 1 79 ? -15.545 4.911 1.682 1.00 84.94 79 TYR A N 1
ATOM 645 C CA . TYR A 1 79 ? -16.480 3.956 1.087 1.00 84.94 79 TYR A CA 1
ATOM 646 C C . TYR A 1 79 ? -16.976 2.945 2.111 1.00 84.94 79 TYR A C 1
ATOM 648 O O . TYR A 1 79 ? -18.107 2.502 2.004 1.00 84.94 79 TYR A O 1
ATOM 656 N N . GLU A 1 80 ? -16.187 2.595 3.123 1.00 80.06 80 GLU A N 1
ATOM 657 C CA . GLU A 1 80 ? -16.586 1.641 4.155 1.00 80.06 80 GLU A CA 1
ATOM 658 C C . GLU A 1 80 ? -17.724 2.187 5.018 1.00 80.06 80 GLU A C 1
ATOM 660 O O . GLU A 1 80 ? -18.676 1.465 5.308 1.00 80.06 80 GLU A O 1
ATOM 665 N N . GLU A 1 81 ? -17.653 3.464 5.408 1.00 85.25 81 GLU A N 1
ATOM 666 C CA . GLU A 1 81 ? -18.734 4.135 6.137 1.00 85.25 81 GLU A CA 1
ATOM 667 C C . GLU A 1 81 ? -19.993 4.232 5.274 1.00 85.25 81 GLU A C 1
ATOM 669 O O . GLU A 1 81 ? -21.079 3.879 5.727 1.00 85.25 81 GLU A O 1
ATOM 674 N N . LEU A 1 82 ? -19.829 4.627 4.011 1.00 91.88 82 LEU A N 1
ATOM 675 C CA . LEU A 1 82 ? -20.917 4.717 3.047 1.00 91.88 82 LEU A CA 1
ATOM 676 C C . LEU A 1 82 ? -21.571 3.342 2.807 1.00 91.88 82 LEU A C 1
ATOM 678 O O . LEU A 1 82 ? -22.790 3.218 2.876 1.00 91.88 82 LEU A O 1
ATOM 682 N N . ILE A 1 83 ? -20.783 2.285 2.592 1.00 92.19 83 ILE A N 1
ATOM 683 C CA . ILE A 1 83 ? -21.264 0.914 2.367 1.00 92.19 83 ILE A CA 1
ATOM 684 C C . ILE A 1 83 ? -21.943 0.380 3.629 1.00 92.19 83 ILE A C 1
ATOM 686 O O . ILE A 1 83 ? -22.994 -0.254 3.541 1.00 92.19 83 ILE A O 1
ATOM 690 N N . LYS A 1 84 ? -21.380 0.642 4.815 1.00 89.56 84 LYS A N 1
ATOM 691 C CA . LYS A 1 84 ? -21.985 0.266 6.098 1.00 89.56 84 LYS A CA 1
ATOM 692 C C . LYS A 1 84 ? -23.332 0.953 6.292 1.00 89.56 84 LYS A C 1
ATOM 694 O O . LYS A 1 84 ? -24.299 0.294 6.672 1.00 89.56 84 LYS A O 1
ATOM 699 N N . ASP A 1 85 ? -23.414 2.254 6.045 1.00 94.06 85 ASP A N 1
ATOM 700 C CA . ASP A 1 85 ? -24.657 3.012 6.171 1.00 94.06 85 ASP A CA 1
ATOM 701 C C . ASP A 1 85 ? -25.698 2.567 5.130 1.00 94.06 85 ASP A C 1
ATOM 703 O O . ASP A 1 85 ? -26.884 2.502 5.453 1.00 94.06 85 ASP A O 1
ATOM 707 N N . LEU A 1 86 ? -25.269 2.170 3.927 1.00 95.00 86 LEU A N 1
ATOM 708 C CA . LEU A 1 86 ? -26.139 1.585 2.905 1.00 95.00 86 LEU A CA 1
ATOM 709 C C . LEU A 1 86 ? -26.685 0.216 3.344 1.00 95.00 86 LEU A C 1
ATOM 711 O O . LEU A 1 86 ? -27.893 0.002 3.338 1.00 95.00 86 LEU A O 1
ATOM 715 N N . LEU A 1 87 ? -25.821 -0.689 3.818 1.00 93.31 87 LEU A N 1
ATOM 716 C CA . LEU A 1 87 ? -26.212 -2.017 4.320 1.00 93.31 87 LEU A CA 1
ATOM 717 C C . LEU A 1 87 ? -27.109 -1.947 5.563 1.00 93.31 87 LEU A C 1
ATOM 719 O O . LEU A 1 87 ? -27.993 -2.783 5.737 1.00 93.31 87 LEU A O 1
ATOM 723 N N . THR A 1 88 ? -26.887 -0.954 6.427 1.00 93.56 88 THR A N 1
ATOM 724 C CA . THR A 1 88 ? -27.708 -0.704 7.626 1.00 93.56 88 THR A CA 1
ATOM 725 C C . THR A 1 88 ? -28.948 0.145 7.340 1.00 93.56 88 THR A C 1
ATOM 727 O O . THR A 1 88 ? -29.662 0.498 8.275 1.00 93.56 88 THR A O 1
ATOM 730 N N . LYS A 1 89 ? -29.230 0.442 6.061 1.00 94.50 89 LYS A N 1
ATOM 731 C CA . LYS A 1 89 ? -30.392 1.211 5.587 1.00 94.50 89 LYS A CA 1
ATOM 732 C C . LYS A 1 89 ? -30.492 2.637 6.148 1.00 94.50 89 LYS A C 1
ATOM 734 O O . LYS A 1 89 ? -31.570 3.223 6.148 1.00 94.50 89 LYS A O 1
ATOM 739 N N . LYS A 1 90 ? -29.381 3.222 6.606 1.00 95.06 90 LYS A N 1
ATOM 740 C CA . LYS A 1 90 ? -29.317 4.645 6.991 1.00 95.06 90 LYS A CA 1
ATOM 741 C C . LYS A 1 90 ? -29.306 5.575 5.782 1.00 95.06 90 LYS A C 1
ATOM 743 O O . LYS A 1 90 ? -29.729 6.721 5.885 1.00 95.06 90 LYS A O 1
ATOM 748 N N . ILE A 1 91 ? -28.803 5.084 4.653 1.00 96.12 91 ILE A N 1
ATOM 749 C CA . ILE A 1 91 ? -28.908 5.716 3.337 1.00 96.12 91 ILE A CA 1
ATOM 750 C C . ILE A 1 91 ? -29.474 4.698 2.348 1.00 96.12 91 ILE A C 1
ATOM 752 O O . ILE A 1 91 ? -29.346 3.492 2.558 1.00 96.12 91 ILE A O 1
ATOM 756 N N . LYS A 1 92 ? -30.096 5.182 1.270 1.00 96.38 92 LYS A N 1
ATOM 757 C CA . LYS A 1 92 ? -30.720 4.326 0.247 1.00 96.38 92 LYS A CA 1
ATOM 758 C C . LYS A 1 92 ? -29.880 4.173 -1.018 1.00 96.38 92 LYS A C 1
ATOM 760 O O . LYS A 1 92 ? -29.936 3.129 -1.659 1.00 96.38 92 LYS A O 1
ATOM 765 N N . TYR A 1 93 ? -29.109 5.203 -1.358 1.00 97.44 93 TYR A N 1
ATOM 766 C CA . TYR A 1 93 ? -28.401 5.309 -2.628 1.00 97.44 93 TYR A CA 1
ATOM 767 C C . TYR A 1 93 ? -26.965 5.742 -2.414 1.00 97.44 93 TYR A C 1
ATOM 769 O O . TYR A 1 93 ? -26.699 6.663 -1.635 1.00 97.44 93 TYR A O 1
ATOM 777 N N . ALA A 1 94 ? -26.051 5.122 -3.152 1.00 97.31 94 ALA A N 1
ATOM 778 C CA . ALA A 1 94 ? -24.663 5.529 -3.137 1.00 97.31 94 ALA A CA 1
ATOM 779 C C . ALA A 1 94 ? -23.968 5.404 -4.491 1.00 97.31 94 ALA A C 1
ATOM 781 O O . ALA A 1 94 ? -24.204 4.461 -5.238 1.00 97.31 94 ALA A O 1
ATOM 782 N N . VAL A 1 95 ? -23.064 6.335 -4.779 1.00 95.88 95 VAL A N 1
ATOM 783 C CA . VAL A 1 95 ? -22.145 6.269 -5.913 1.00 95.88 95 VAL A CA 1
ATOM 784 C C . VAL A 1 95 ? -20.888 5.527 -5.471 1.00 95.88 95 VAL A C 1
ATOM 786 O O . VAL A 1 95 ? -20.149 5.989 -4.601 1.00 95.88 95 VAL A O 1
ATOM 789 N N . LEU A 1 96 ? -20.653 4.365 -6.074 1.00 92.38 96 LEU A N 1
ATOM 790 C CA . LEU A 1 96 ? -19.551 3.459 -5.761 1.00 92.38 96 LEU A CA 1
ATOM 791 C C . LEU A 1 96 ? -18.725 3.153 -7.016 1.00 92.38 96 LEU A C 1
ATOM 793 O O . LEU A 1 96 ? -19.281 3.116 -8.114 1.00 92.38 96 LEU A O 1
ATOM 797 N N . PRO A 1 97 ? -17.405 2.933 -6.907 1.00 87.12 97 PRO A N 1
ATOM 798 C CA . PRO A 1 97 ? -16.605 2.514 -8.054 1.00 87.12 97 PRO A CA 1
ATOM 799 C C . PRO A 1 97 ? -17.105 1.155 -8.571 1.00 87.12 97 PRO A C 1
ATOM 801 O O . PRO A 1 97 ? -17.636 0.352 -7.811 1.00 87.12 97 PRO A O 1
ATOM 804 N N . VAL A 1 98 ? -16.986 0.882 -9.873 1.00 86.31 98 VAL A N 1
ATOM 805 C CA . VAL A 1 98 ? -17.539 -0.353 -10.484 1.00 86.31 98 VAL A CA 1
ATOM 806 C C . VAL A 1 98 ? -17.006 -1.653 -9.867 1.00 86.31 98 VAL A C 1
ATOM 808 O O . VAL A 1 98 ? -17.687 -2.676 -9.875 1.00 86.31 98 VAL A O 1
ATOM 811 N N . ASP A 1 99 ? -15.813 -1.609 -9.289 1.00 76.62 99 ASP A N 1
ATOM 812 C CA . ASP A 1 99 ? -15.135 -2.693 -8.588 1.00 76.62 99 ASP A CA 1
ATOM 813 C C . ASP A 1 99 ? -15.366 -2.668 -7.066 1.00 76.62 99 ASP A C 1
ATOM 815 O O . ASP A 1 99 ? -14.667 -3.365 -6.334 1.00 76.62 99 ASP A O 1
ATOM 819 N N . PHE A 1 100 ? -16.389 -1.964 -6.557 1.00 84.62 100 PHE A N 1
ATOM 820 C CA . PHE A 1 100 ? -16.665 -1.849 -5.113 1.00 84.62 100 PHE A CA 1
ATOM 821 C C . PHE A 1 100 ? -16.865 -3.184 -4.382 1.00 84.62 100 PHE A C 1
ATOM 823 O O . PHE A 1 100 ? -16.740 -3.230 -3.159 1.00 84.62 100 PHE A O 1
ATOM 830 N N . LYS A 1 101 ? -17.108 -4.293 -5.097 1.00 82.88 101 LYS A N 1
ATOM 831 C CA . LYS A 1 101 ? -17.030 -5.651 -4.527 1.00 82.88 101 LYS A CA 1
ATOM 832 C C . LYS A 1 101 ? -15.714 -5.865 -3.766 1.00 82.88 101 LYS A C 1
ATOM 834 O O . LYS A 1 101 ? -15.675 -6.568 -2.755 1.00 82.88 101 LYS A O 1
ATOM 839 N N . ASN A 1 102 ? -14.634 -5.234 -4.232 1.00 73.56 102 ASN A N 1
ATOM 840 C CA . ASN A 1 102 ? -13.307 -5.285 -3.639 1.00 73.56 102 ASN A CA 1
ATOM 841 C C . ASN A 1 102 ? -13.254 -4.584 -2.271 1.00 73.56 102 ASN A C 1
ATOM 843 O O . ASN A 1 102 ? -12.521 -5.043 -1.399 1.00 73.56 102 ASN A O 1
ATOM 847 N N . LEU A 1 103 ? -14.130 -3.605 -2.043 1.00 76.00 103 LEU A N 1
ATOM 848 C CA . LEU A 1 103 ? -14.248 -2.822 -0.810 1.00 76.00 103 LEU A CA 1
ATOM 849 C C . LEU A 1 103 ? -15.152 -3.475 0.251 1.00 76.00 103 LEU A C 1
ATOM 851 O O . LEU A 1 103 ? -15.196 -3.024 1.392 1.00 76.00 103 LEU A O 1
ATOM 855 N N . LEU A 1 104 ? -15.889 -4.535 -0.099 1.00 79.56 104 LEU A N 1
ATOM 856 C CA . LEU A 1 104 ? -16.762 -5.227 0.849 1.00 79.56 104 LEU A CA 1
ATOM 857 C C . LEU A 1 104 ? -15.959 -6.065 1.848 1.00 79.56 104 LEU A C 1
ATOM 859 O O . LEU A 1 104 ? -15.185 -6.941 1.452 1.00 79.56 104 LEU A O 1
ATOM 863 N N . ASN A 1 105 ? -16.246 -5.865 3.139 1.00 76.12 105 ASN A N 1
ATOM 864 C CA . A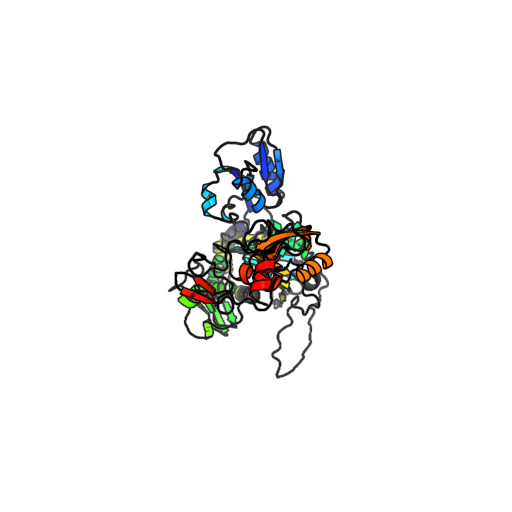SN A 1 105 ? -15.734 -6.699 4.232 1.00 76.12 105 ASN A CA 1
ATOM 865 C C . ASN A 1 105 ? -16.111 -8.177 4.047 1.00 76.12 105 ASN A C 1
ATOM 867 O O . ASN A 1 105 ? -15.301 -9.064 4.300 1.00 76.12 105 ASN A O 1
ATOM 871 N N . ASN A 1 106 ? -17.339 -8.441 3.599 1.00 81.44 106 ASN A N 1
ATOM 872 C CA . ASN A 1 106 ? -17.807 -9.773 3.246 1.00 81.44 106 ASN A CA 1
ATOM 873 C C . ASN A 1 106 ? -18.211 -9.784 1.771 1.00 81.44 106 ASN A C 1
ATOM 875 O O . ASN A 1 106 ? -19.184 -9.143 1.380 1.00 81.44 106 ASN A O 1
ATOM 879 N N . LYS A 1 107 ? -17.477 -10.536 0.946 1.00 81.62 107 LYS A N 1
ATOM 880 C CA . LYS A 1 107 ? -17.723 -10.605 -0.504 1.00 81.62 107 LYS A CA 1
ATOM 881 C C . LYS A 1 107 ? -19.119 -11.128 -0.843 1.00 81.62 107 LYS A C 1
ATOM 883 O O . LYS A 1 107 ? -19.679 -10.710 -1.851 1.00 81.62 107 LYS A O 1
ATOM 888 N N . ASN A 1 108 ? -19.713 -11.957 0.017 1.00 87.19 108 ASN A N 1
ATOM 889 C CA . ASN A 1 108 ? -21.063 -12.487 -0.188 1.00 87.19 108 ASN A CA 1
ATOM 890 C C . ASN A 1 108 ? -22.141 -11.397 -0.101 1.00 87.19 108 ASN A C 1
ATOM 892 O O . ASN A 1 108 ? -23.200 -11.534 -0.716 1.00 87.19 108 ASN A O 1
ATOM 896 N N . ASP A 1 109 ? -21.860 -10.288 0.594 1.00 89.81 109 ASP A N 1
ATOM 897 C CA . ASP A 1 109 ? -22.780 -9.151 0.658 1.00 89.81 109 ASP A CA 1
ATOM 898 C C . ASP A 1 109 ? -22.961 -8.478 -0.705 1.00 89.81 109 ASP A C 1
ATOM 900 O O . ASP A 1 109 ? -23.957 -7.790 -0.893 1.00 89.81 109 ASP A O 1
ATOM 904 N N . TYR A 1 110 ? -22.067 -8.712 -1.677 1.00 91.19 110 TYR A N 1
ATOM 905 C CA . TYR A 1 110 ? -22.189 -8.152 -3.025 1.00 91.19 110 TYR A CA 1
ATOM 906 C C . TYR A 1 110 ? -23.542 -8.475 -3.674 1.00 91.19 110 TYR A C 1
ATOM 908 O O . TYR A 1 110 ? -24.134 -7.623 -4.329 1.00 91.19 110 TYR A O 1
ATOM 916 N N . SER A 1 111 ? -24.070 -9.677 -3.414 1.00 93.00 111 SER A N 1
ATOM 917 C CA . SER A 1 111 ? -25.373 -10.139 -3.915 1.00 93.00 111 SER A CA 1
ATOM 918 C C . SER A 1 111 ? -26.566 -9.288 -3.460 1.00 93.00 111 SER A C 1
ATOM 920 O O . SER A 1 111 ? -27.614 -9.309 -4.103 1.00 93.00 111 SER A O 1
ATOM 922 N N . LYS A 1 112 ? -26.416 -8.526 -2.368 1.00 94.75 112 LYS A N 1
ATOM 923 C CA . LYS A 1 112 ? -27.464 -7.663 -1.804 1.00 94.75 112 LYS A CA 1
ATOM 924 C C . LYS A 1 112 ? -27.613 -6.341 -2.555 1.00 94.75 112 LYS A C 1
ATOM 926 O O . LYS A 1 112 ? -28.612 -5.656 -2.369 1.00 94.75 112 LYS A O 1
ATOM 931 N N . PHE A 1 113 ? -26.621 -5.957 -3.354 1.00 96.19 113 PHE A N 1
ATOM 932 C CA . PHE A 1 113 ? -26.598 -4.670 -4.034 1.00 96.19 113 PHE A CA 1
ATOM 933 C C . PHE A 1 113 ? -27.182 -4.768 -5.446 1.00 96.19 113 PHE A C 1
ATOM 935 O O . PHE A 1 113 ? -26.970 -5.744 -6.165 1.00 96.19 113 PHE A O 1
ATOM 942 N N . LYS A 1 114 ? -27.880 -3.713 -5.860 1.00 96.62 114 LYS A N 1
ATOM 943 C CA . LYS A 1 114 ? -28.392 -3.493 -7.213 1.00 96.62 114 LYS A CA 1
ATOM 944 C C . LYS A 1 114 ? -27.672 -2.305 -7.829 1.00 96.62 114 LYS A C 1
ATOM 946 O O . LYS A 1 114 ? -27.619 -1.230 -7.233 1.00 96.62 114 LYS A O 1
ATOM 951 N N . VAL A 1 115 ? -27.099 -2.513 -9.012 1.00 96.31 115 VAL A N 1
ATOM 952 C CA . VAL A 1 115 ? -26.480 -1.453 -9.814 1.00 96.31 115 VAL A CA 1
ATOM 953 C C . VAL A 1 115 ? -27.562 -0.845 -10.695 1.00 96.31 115 VAL A C 1
ATOM 955 O O . VAL A 1 115 ? -28.080 -1.520 -11.576 1.00 96.31 115 VAL A O 1
ATOM 958 N N . LEU A 1 116 ? -27.907 0.418 -10.446 1.00 95.25 116 LEU A N 1
ATOM 959 C CA . LEU A 1 116 ? -29.003 1.104 -11.137 1.00 95.25 116 LEU A CA 1
ATOM 960 C C . LEU A 1 116 ? -28.533 1.799 -12.415 1.00 95.25 116 LEU A C 1
ATOM 962 O O . LEU A 1 116 ? -29.214 1.793 -13.433 1.00 95.25 116 LEU A O 1
ATOM 966 N N . VAL A 1 117 ? -27.361 2.432 -12.365 1.00 94.88 117 VAL A N 1
ATOM 967 C CA . VAL A 1 117 ? -26.752 3.081 -13.528 1.00 94.88 117 VAL A CA 1
ATOM 968 C C . VAL A 1 117 ? -25.247 3.147 -13.355 1.00 94.88 117 VAL A C 1
ATOM 970 O O . VAL A 1 117 ? -24.764 3.378 -12.251 1.00 94.88 117 VAL A O 1
ATOM 973 N N . THR A 1 118 ? -24.506 3.001 -14.450 1.00 94.44 118 THR A N 1
ATOM 974 C CA . THR A 1 118 ? -23.064 3.252 -14.493 1.00 94.44 118 THR A CA 1
ATOM 975 C C . THR A 1 118 ? -22.779 4.472 -15.364 1.00 94.44 118 THR A C 1
ATOM 977 O O . THR A 1 118 ? -23.364 4.657 -16.438 1.00 94.44 118 THR A O 1
ATOM 980 N N . ARG A 1 119 ? -21.871 5.325 -14.896 1.00 92.44 119 ARG A N 1
ATOM 981 C CA . ARG A 1 119 ? -21.330 6.465 -15.635 1.00 92.44 119 ARG A CA 1
ATOM 982 C C . ARG A 1 119 ? -19.818 6.375 -15.673 1.00 92.44 119 ARG A C 1
ATOM 984 O O . ARG A 1 119 ? -19.191 5.859 -14.745 1.00 92.44 119 ARG A O 1
ATOM 991 N N . SER A 1 120 ? -19.247 6.858 -16.771 1.00 86.56 120 SER A N 1
ATOM 992 C CA . SER A 1 120 ? -17.811 6.826 -16.985 1.00 86.56 120 SER A CA 1
ATOM 993 C C . SER A 1 120 ? -17.305 8.145 -17.541 1.00 86.56 120 SER A C 1
ATOM 995 O O . SER A 1 120 ? -17.822 8.615 -18.548 1.00 86.56 120 SER A O 1
ATOM 997 N N . ILE A 1 121 ? -16.230 8.667 -16.958 1.00 82.38 121 ILE A N 1
ATOM 998 C CA . ILE A 1 121 ? -15.449 9.762 -17.537 1.00 82.38 121 ILE A CA 1
ATOM 999 C C . ILE A 1 121 ? -14.158 9.181 -18.097 1.00 82.38 121 ILE A C 1
ATOM 1001 O O . ILE A 1 121 ? -13.455 8.425 -17.427 1.00 82.38 121 ILE A O 1
ATOM 1005 N N . VAL A 1 122 ? -13.835 9.539 -19.334 1.00 74.88 122 VAL A N 1
ATOM 1006 C CA . VAL A 1 122 ? -12.574 9.178 -19.978 1.00 74.88 122 VAL A CA 1
ATOM 1007 C C . VAL A 1 122 ? -11.657 10.395 -19.929 1.00 74.88 122 VAL A C 1
ATOM 1009 O O . VAL A 1 122 ? -11.997 11.447 -20.463 1.00 74.88 122 VAL A O 1
ATOM 1012 N N . LYS A 1 123 ? -10.491 10.266 -19.290 1.00 69.12 123 LYS A N 1
ATOM 1013 C CA . LYS A 1 123 ? -9.494 11.336 -19.194 1.00 69.12 123 LYS A CA 1
ATOM 1014 C C . LYS A 1 123 ? -8.189 10.900 -19.833 1.00 69.12 123 LYS A C 1
ATOM 1016 O O . LYS A 1 123 ? -7.629 9.855 -19.505 1.00 69.12 123 LYS A O 1
ATOM 1021 N N . LYS A 1 124 ? -7.656 11.745 -20.709 1.00 64.75 124 LYS A N 1
ATOM 1022 C CA . LYS A 1 124 ? -6.278 11.629 -21.175 1.00 64.75 124 LYS A CA 1
ATOM 1023 C C . LYS A 1 124 ? -5.391 12.440 -20.233 1.00 64.75 124 LYS A C 1
ATOM 1025 O O . LYS A 1 124 ? -5.292 13.656 -20.362 1.00 64.75 124 LYS A O 1
ATOM 1030 N N . LYS A 1 125 ? -4.794 11.785 -19.238 1.00 66.69 125 LYS A N 1
ATOM 1031 C CA . LYS A 1 125 ? -3.761 12.396 -18.394 1.00 66.69 125 LYS A CA 1
ATOM 1032 C C . LYS A 1 125 ? -2.433 12.111 -19.087 1.00 66.69 125 LYS A C 1
ATOM 1034 O O . LYS A 1 125 ? -1.917 11.014 -18.952 1.00 66.69 125 LYS A O 1
ATOM 1039 N N . THR A 1 126 ? -1.924 13.047 -19.884 1.00 72.06 126 THR A N 1
ATOM 1040 C CA . THR A 1 126 ? -0.593 12.933 -20.500 1.00 72.06 126 THR A CA 1
ATOM 1041 C C . THR A 1 126 ? 0.310 13.993 -19.891 1.00 72.06 126 THR A C 1
ATOM 1043 O O . THR A 1 126 ? -0.031 15.173 -19.915 1.00 72.06 126 THR A O 1
ATOM 1046 N N . SER A 1 127 ? 1.437 13.578 -19.320 1.00 79.00 127 SER A N 1
ATOM 1047 C CA . SER A 1 127 ? 2.455 14.514 -18.842 1.00 79.00 127 SER A CA 1
ATOM 1048 C C . SER A 1 127 ? 3.305 15.019 -20.007 1.00 79.00 127 SER A C 1
ATOM 1050 O O . SER A 1 127 ? 3.584 14.278 -20.950 1.00 79.00 127 SER A O 1
ATOM 1052 N N . THR A 1 128 ? 3.702 16.289 -19.948 1.00 75.50 128 THR A N 1
ATOM 1053 C CA . THR A 1 128 ? 4.488 16.977 -20.987 1.00 75.50 128 THR A CA 1
ATOM 1054 C C . THR A 1 128 ? 5.926 17.271 -20.551 1.00 75.50 128 THR A C 1
ATOM 1056 O O . THR A 1 128 ? 6.667 17.947 -21.264 1.00 75.50 128 THR A O 1
ATOM 1059 N N . LYS A 1 129 ? 6.347 16.780 -19.378 1.00 84.00 129 LYS A N 1
ATOM 1060 C CA . LYS A 1 129 ? 7.672 17.048 -18.806 1.00 84.00 129 LYS A CA 1
ATOM 1061 C C . LYS A 1 129 ? 8.791 16.447 -19.672 1.00 84.00 129 LYS A C 1
ATOM 1063 O O . LYS A 1 129 ? 8.879 15.236 -19.813 1.00 84.00 129 LYS A O 1
ATOM 1068 N N . GLY A 1 130 ? 9.703 17.255 -20.206 1.00 83.12 130 GLY A N 1
ATOM 1069 C CA . GLY A 1 130 ? 10.878 16.725 -20.916 1.00 83.12 130 GLY A CA 1
ATOM 1070 C C . GLY A 1 130 ? 11.722 15.791 -20.033 1.00 83.12 130 GLY A C 1
ATOM 1071 O O . GLY A 1 130 ? 11.984 16.114 -18.874 1.00 83.12 130 GLY A O 1
ATOM 1072 N N . ILE A 1 131 ? 12.130 14.635 -20.571 1.00 85.44 131 ILE A N 1
ATOM 1073 C CA . ILE A 1 131 ? 12.942 13.632 -19.848 1.00 85.44 131 ILE A CA 1
ATOM 1074 C C . ILE A 1 131 ? 14.431 14.008 -19.748 1.00 85.44 131 ILE A C 1
ATOM 1076 O O . ILE A 1 131 ? 15.212 13.300 -19.126 1.00 85.44 131 ILE A O 1
ATOM 1080 N N . ASP A 1 132 ? 14.822 15.106 -20.394 1.00 85.38 132 ASP A N 1
ATOM 1081 C CA . ASP A 1 132 ? 16.133 15.759 -20.340 1.00 85.38 132 ASP A CA 1
ATOM 1082 C C . ASP A 1 132 ? 16.312 16.616 -19.072 1.00 85.38 132 ASP A C 1
ATOM 1084 O O . ASP A 1 132 ? 17.416 17.060 -18.744 1.00 85.38 132 ASP A O 1
ATOM 1088 N N . LYS A 1 133 ? 15.222 16.837 -18.331 1.00 89.50 133 LYS A N 1
ATOM 1089 C CA . LYS A 1 133 ? 15.190 17.561 -17.057 1.00 89.50 133 LYS A CA 1
ATOM 1090 C C . LYS A 1 133 ? 14.955 16.581 -15.910 1.00 89.50 133 LYS A C 1
ATOM 1092 O O . LYS A 1 133 ? 14.331 15.552 -16.140 1.00 89.50 133 LYS A O 1
ATOM 1097 N N . PRO A 1 134 ? 15.384 16.891 -14.674 1.00 92.75 134 PRO A N 1
ATOM 1098 C CA . PRO A 1 134 ? 15.034 16.065 -13.527 1.00 92.75 134 PRO A CA 1
ATOM 1099 C C . PRO A 1 134 ? 13.515 15.901 -13.391 1.00 92.75 134 PRO A C 1
ATOM 1101 O O . PRO A 1 134 ? 12.761 16.872 -13.557 1.00 92.75 134 PRO A O 1
ATOM 1104 N N . PHE A 1 135 ? 13.083 14.671 -13.121 1.00 93.44 135 PHE A N 1
ATOM 1105 C CA . PHE A 1 135 ? 11.672 14.301 -13.020 1.00 93.44 135 PHE A CA 1
ATOM 1106 C C . PHE A 1 135 ? 11.441 13.239 -11.941 1.00 93.44 135 PHE A C 1
ATOM 1108 O O . PHE A 1 135 ? 12.351 12.500 -11.548 1.00 93.44 135 PHE A O 1
ATOM 1115 N N . THR A 1 136 ? 10.194 13.139 -11.492 1.00 95.88 136 THR A N 1
ATOM 1116 C CA . THR A 1 136 ? 9.737 12.111 -10.551 1.00 95.88 136 THR A CA 1
ATOM 1117 C C . THR A 1 136 ? 8.747 11.168 -11.225 1.00 95.88 136 THR A C 1
ATOM 1119 O O . THR A 1 136 ? 7.853 11.590 -11.961 1.00 95.88 136 THR A O 1
ATOM 1122 N N . MET A 1 137 ? 8.894 9.875 -10.959 1.00 94.56 137 MET A N 1
ATOM 1123 C CA . MET A 1 137 ? 8.037 8.810 -11.454 1.00 94.56 137 MET A CA 1
ATOM 1124 C C . MET A 1 137 ? 7.508 7.965 -10.297 1.00 94.56 137 MET A C 1
ATOM 1126 O O . MET A 1 137 ? 8.249 7.624 -9.383 1.00 94.56 137 MET A O 1
ATOM 1130 N N . LEU A 1 138 ? 6.234 7.593 -10.352 1.00 95.31 138 LEU A N 1
ATOM 1131 C CA . LEU A 1 138 ? 5.622 6.634 -9.440 1.00 95.31 138 LEU A CA 1
ATOM 1132 C C . LEU A 1 138 ? 5.435 5.288 -10.146 1.00 95.31 138 LEU A C 1
ATOM 1134 O O . LEU A 1 138 ? 4.704 5.200 -11.132 1.00 95.31 138 LEU A O 1
ATOM 1138 N N . LEU A 1 139 ? 6.065 4.240 -9.630 1.00 93.56 139 LEU A N 1
ATOM 1139 C CA . LEU A 1 139 ? 5.852 2.868 -10.075 1.00 93.56 139 LEU A CA 1
ATOM 1140 C C . LEU A 1 139 ? 4.846 2.187 -9.146 1.00 93.56 139 LEU A C 1
ATOM 1142 O O . LEU A 1 139 ? 5.025 2.164 -7.927 1.00 93.56 139 LEU A O 1
ATOM 1146 N N . LEU A 1 140 ? 3.789 1.638 -9.734 1.00 91.69 140 LEU A N 1
ATOM 1147 C CA . LEU A 1 140 ? 2.734 0.908 -9.045 1.00 91.69 140 LEU A CA 1
ATOM 1148 C C . LEU A 1 140 ? 2.679 -0.526 -9.573 1.00 91.69 140 LEU A C 1
ATOM 1150 O O . LEU A 1 140 ? 2.678 -0.753 -10.781 1.00 91.69 140 LEU A O 1
ATOM 1154 N N . GLY A 1 141 ? 2.603 -1.496 -8.672 1.00 89.00 141 GLY A N 1
ATOM 1155 C CA . GLY A 1 141 ? 2.426 -2.908 -9.011 1.00 89.00 141 GLY A CA 1
ATOM 1156 C C . GLY A 1 141 ? 1.178 -3.463 -8.347 1.00 89.00 141 GLY A C 1
ATOM 1157 O O . GLY A 1 141 ? 0.956 -3.215 -7.162 1.00 89.00 141 GLY A O 1
ATOM 1158 N N . THR A 1 142 ? 0.372 -4.213 -9.092 1.00 84.75 142 THR A N 1
ATOM 1159 C CA . THR A 1 142 ? -0.852 -4.842 -8.582 1.00 84.75 142 THR A CA 1
ATOM 1160 C C . THR A 1 142 ? -0.932 -6.322 -8.968 1.00 84.75 142 THR A C 1
ATOM 1162 O O . THR A 1 142 ? -0.411 -6.740 -10.001 1.00 84.75 142 THR A O 1
ATOM 1165 N N . ASP A 1 143 ? -1.582 -7.121 -8.121 1.00 76.50 143 ASP A N 1
ATOM 1166 C CA . ASP A 1 143 ? -1.944 -8.517 -8.425 1.00 76.50 143 ASP A CA 1
ATOM 1167 C C . ASP A 1 143 ? -3.274 -8.616 -9.204 1.00 76.50 143 ASP A C 1
ATOM 1169 O O . ASP A 1 143 ? -3.744 -9.694 -9.564 1.00 76.50 143 ASP A O 1
ATOM 1173 N N . GLU A 1 144 ? -3.922 -7.478 -9.442 1.00 71.88 144 GLU A N 1
ATOM 1174 C CA . GLU A 1 144 ? -5.092 -7.363 -10.303 1.00 71.88 144 GLU A CA 1
ATOM 1175 C C . GLU A 1 144 ? -4.687 -6.878 -11.708 1.00 71.88 144 GLU A C 1
ATOM 1177 O O . GLU A 1 144 ? -3.511 -6.833 -12.062 1.00 71.88 144 GLU A O 1
ATOM 1182 N N . ASP A 1 145 ? -5.666 -6.539 -12.545 1.00 65.00 145 ASP A N 1
ATOM 1183 C CA . ASP A 1 145 ? -5.400 -5.859 -13.813 1.00 65.00 145 ASP A CA 1
ATOM 1184 C C . ASP A 1 145 ? -4.866 -4.439 -13.545 1.00 65.00 145 ASP A C 1
ATOM 1186 O O . ASP A 1 145 ? -5.373 -3.739 -12.671 1.00 65.00 145 ASP A O 1
ATOM 1190 N N . ALA A 1 146 ? -3.884 -3.965 -14.319 1.00 58.94 146 ALA A N 1
ATOM 1191 C CA . ALA A 1 146 ? -3.318 -2.618 -14.163 1.00 58.94 146 ALA A CA 1
ATOM 1192 C C . ALA A 1 146 ? -4.351 -1.474 -14.310 1.00 58.94 146 ALA A C 1
ATOM 1194 O O . ALA A 1 146 ? -4.067 -0.329 -13.947 1.00 58.94 146 ALA A O 1
ATOM 1195 N N . SER A 1 147 ? -5.539 -1.759 -14.853 1.00 61.25 147 SER A N 1
ATOM 1196 C CA . SER A 1 147 ? -6.674 -0.835 -14.937 1.00 61.25 147 SER A CA 1
ATOM 1197 C C . SER A 1 147 ? -7.587 -0.816 -13.702 1.00 61.25 147 SER A C 1
ATOM 1199 O O . SER A 1 147 ? -8.418 0.091 -13.601 1.00 61.25 147 SER A O 1
ATOM 1201 N N . SER A 1 148 ? -7.458 -1.768 -12.767 1.00 60.56 148 SER A N 1
ATOM 1202 C CA . SER A 1 148 ? -8.294 -1.812 -11.560 1.00 60.56 148 SER A CA 1
ATOM 1203 C C . SER A 1 148 ? -7.931 -0.700 -10.570 1.00 60.56 148 SER A C 1
ATOM 1205 O O . SER A 1 148 ? -6.802 -0.189 -10.555 1.00 60.56 148 SER A O 1
ATOM 1207 N N . LYS A 1 149 ? -8.905 -0.269 -9.755 1.00 62.69 149 LYS A N 1
ATOM 1208 C CA . LYS A 1 149 ? -8.683 0.758 -8.733 1.00 62.69 149 LYS A CA 1
ATOM 1209 C C . LYS A 1 149 ? -8.322 0.112 -7.396 1.00 62.69 149 LYS A C 1
ATOM 1211 O O . LYS A 1 149 ? -8.981 -0.814 -6.936 1.00 62.69 149 LYS A O 1
ATOM 1216 N N . GLY A 1 150 ? -7.318 0.687 -6.733 1.00 59.44 150 GLY A N 1
ATOM 1217 C CA . GLY A 1 150 ? -6.849 0.230 -5.422 1.00 59.44 150 GLY A CA 1
ATOM 1218 C C . GLY A 1 150 ? -5.987 -1.037 -5.484 1.00 59.44 150 GLY A C 1
ATOM 1219 O O . GLY A 1 150 ? -5.761 -1.603 -6.550 1.00 59.44 150 GLY A O 1
ATOM 1220 N N . ASN A 1 151 ? -5.467 -1.447 -4.325 1.00 69.19 151 ASN A N 1
ATOM 1221 C CA . ASN A 1 151 ? -4.620 -2.627 -4.104 1.00 69.19 151 ASN A CA 1
ATOM 1222 C C . ASN A 1 151 ? -3.277 -2.620 -4.860 1.00 69.19 151 ASN A C 1
ATOM 1224 O O . ASN A 1 151 ? -2.872 -3.626 -5.449 1.00 69.19 151 ASN A O 1
ATOM 1228 N N . SER A 1 152 ? -2.559 -1.495 -4.816 1.00 81.25 152 SER A N 1
ATOM 1229 C CA . SER A 1 152 ? -1.153 -1.455 -5.241 1.00 81.25 152 SER A CA 1
ATOM 1230 C C . SER A 1 152 ? -0.271 -2.086 -4.161 1.00 81.25 152 SER A C 1
ATOM 1232 O O . SER A 1 152 ? -0.079 -1.521 -3.086 1.00 81.25 152 SER A O 1
ATOM 1234 N N . ASP A 1 153 ? 0.241 -3.281 -4.438 1.00 81.69 153 ASP A N 1
ATOM 1235 C CA . ASP A 1 153 ? 1.138 -4.023 -3.548 1.00 81.69 153 ASP A CA 1
ATOM 1236 C C . ASP A 1 153 ? 2.590 -3.536 -3.638 1.00 81.69 153 ASP A C 1
ATOM 1238 O O . ASP A 1 153 ? 3.352 -3.707 -2.685 1.00 81.69 153 ASP A O 1
ATOM 1242 N N . VAL A 1 154 ? 2.950 -2.907 -4.760 1.00 89.69 154 VAL A N 1
ATOM 1243 C CA . VAL A 1 154 ? 4.224 -2.207 -4.962 1.00 89.69 154 VAL A CA 1
ATOM 1244 C C . VAL A 1 154 ? 3.924 -0.729 -5.147 1.00 89.69 154 VAL A C 1
ATOM 1246 O O . VAL A 1 154 ? 3.111 -0.368 -5.998 1.00 89.69 154 VAL A O 1
ATOM 1249 N N . ILE A 1 155 ? 4.566 0.119 -4.347 1.00 93.88 155 ILE A N 1
ATOM 1250 C CA . ILE A 1 155 ? 4.453 1.576 -4.431 1.00 93.88 155 ILE A CA 1
ATOM 1251 C C . ILE A 1 155 ? 5.865 2.131 -4.315 1.00 93.88 155 ILE A C 1
ATOM 1253 O O . ILE A 1 155 ? 6.417 2.214 -3.220 1.00 93.88 155 ILE A O 1
ATOM 1257 N N . MET A 1 156 ? 6.458 2.495 -5.447 1.00 95.38 156 MET A N 1
ATOM 1258 C CA . MET A 1 156 ? 7.840 2.951 -5.499 1.00 95.38 156 MET A CA 1
ATOM 1259 C C . MET A 1 156 ? 7.929 4.341 -6.116 1.00 95.38 156 MET A C 1
ATOM 1261 O O . MET A 1 156 ? 7.548 4.559 -7.265 1.00 95.38 156 MET A O 1
ATOM 1265 N N . LEU A 1 157 ? 8.442 5.287 -5.338 1.00 97.06 157 LEU A N 1
ATOM 1266 C CA . LEU A 1 157 ? 8.697 6.651 -5.767 1.00 97.06 157 LEU A CA 1
ATOM 1267 C C . LEU A 1 157 ? 10.132 6.745 -6.284 1.00 97.06 157 LEU A C 1
ATOM 1269 O O . LEU A 1 157 ? 11.086 6.474 -5.557 1.00 97.06 157 LEU A O 1
ATOM 1273 N N . VAL A 1 158 ? 10.276 7.118 -7.549 1.00 95.69 158 VAL A N 1
ATOM 1274 C CA . VAL A 1 158 ? 11.553 7.177 -8.253 1.00 95.69 158 VAL A CA 1
ATOM 1275 C C . VAL A 1 158 ? 11.842 8.619 -8.641 1.00 95.69 158 VAL A C 1
ATOM 1277 O O . VAL A 1 158 ? 11.010 9.265 -9.274 1.00 95.69 158 VAL A O 1
ATOM 1280 N N . THR A 1 159 ? 13.022 9.139 -8.309 1.00 94.94 159 THR A N 1
ATOM 1281 C CA . THR A 1 159 ? 13.482 10.425 -8.862 1.00 94.94 159 THR A CA 1
ATOM 1282 C C . THR A 1 159 ? 14.683 10.201 -9.754 1.00 94.94 159 THR A C 1
ATOM 1284 O O . THR A 1 159 ? 15.581 9.435 -9.407 1.00 94.94 159 THR A O 1
ATOM 1287 N N . VAL A 1 160 ? 14.690 10.852 -10.912 1.00 91.19 160 VAL A N 1
ATOM 1288 C CA . VAL A 1 160 ? 15.726 10.680 -11.928 1.00 91.19 160 VAL A CA 1
ATOM 1289 C C . VAL A 1 160 ? 16.305 12.036 -12.266 1.00 91.19 160 VAL A C 1
ATOM 1291 O O . VAL A 1 160 ? 15.576 12.971 -12.602 1.00 91.19 160 VAL A O 1
ATOM 1294 N N . ASN A 1 161 ? 17.630 12.118 -12.235 1.00 91.25 161 ASN A N 1
ATOM 1295 C CA . ASN A 1 161 ? 18.363 13.246 -12.767 1.00 91.25 161 ASN A CA 1
ATOM 1296 C C . ASN A 1 161 ? 19.168 12.802 -13.999 1.00 91.25 161 ASN A C 1
ATOM 1298 O O . ASN A 1 161 ? 20.234 12.195 -13.865 1.00 91.25 161 ASN A O 1
ATOM 1302 N N . PRO A 1 162 ? 18.686 13.108 -15.215 1.00 86.06 162 PRO A N 1
ATOM 1303 C CA . PRO A 1 162 ? 19.332 12.676 -16.452 1.00 86.06 162 PRO A CA 1
ATOM 1304 C C . PRO A 1 162 ? 20.688 13.359 -16.693 1.00 86.06 162 PRO A C 1
ATOM 1306 O O . PRO A 1 162 ? 21.499 12.850 -17.462 1.00 86.06 162 PRO A O 1
ATOM 1309 N N . LYS A 1 163 ? 20.972 14.493 -16.032 1.00 85.31 163 LYS A N 1
ATOM 1310 C CA . LYS A 1 163 ? 22.253 15.207 -16.165 1.00 85.31 163 LYS A CA 1
ATOM 1311 C C . LYS A 1 163 ? 23.359 14.515 -15.371 1.00 85.31 163 LYS A C 1
ATOM 1313 O O . LYS A 1 163 ? 24.474 14.360 -15.873 1.00 85.31 163 LYS A O 1
ATOM 1318 N N . THR A 1 164 ? 23.049 14.091 -14.145 1.00 85.88 164 THR A N 1
ATOM 1319 C CA . THR A 1 164 ? 23.992 13.395 -13.253 1.00 85.88 164 THR A CA 1
ATOM 1320 C C . THR A 1 164 ? 23.957 11.877 -13.387 1.00 85.88 164 THR A C 1
ATOM 1322 O O . THR A 1 164 ? 24.850 11.219 -12.864 1.00 85.88 164 THR A O 1
ATOM 1325 N N . MET A 1 165 ? 22.965 11.328 -14.098 1.00 83.69 165 MET A N 1
ATOM 1326 C CA . MET A 1 165 ? 22.685 9.889 -14.194 1.00 83.69 165 MET A CA 1
ATOM 1327 C C . MET A 1 165 ? 22.352 9.236 -12.848 1.00 83.69 165 MET A C 1
ATOM 1329 O O . MET A 1 165 ? 22.542 8.029 -12.688 1.00 83.69 165 MET A O 1
ATOM 1333 N N . ASN A 1 166 ? 21.855 10.027 -11.893 1.00 87.00 166 ASN A N 1
ATOM 1334 C CA . ASN A 1 166 ? 21.471 9.532 -10.581 1.00 87.00 166 ASN A CA 1
ATOM 1335 C C . ASN A 1 166 ? 19.972 9.227 -10.513 1.00 87.00 166 ASN A C 1
ATOM 1337 O O . ASN A 1 166 ? 19.128 10.049 -10.888 1.00 87.00 166 ASN A O 1
ATOM 1341 N N . VAL A 1 167 ? 19.650 8.038 -10.019 1.00 88.88 167 VAL A N 1
ATOM 1342 C CA . VAL A 1 167 ? 18.296 7.544 -9.802 1.00 88.88 167 VAL A CA 1
ATOM 1343 C C . VAL A 1 167 ? 18.164 7.192 -8.334 1.00 88.88 167 VAL A C 1
ATOM 1345 O O . VAL A 1 167 ? 18.995 6.480 -7.789 1.00 88.88 167 VAL A O 1
ATOM 1348 N N . THR A 1 168 ? 17.091 7.644 -7.703 1.00 93.06 168 THR A N 1
ATOM 1349 C CA . THR A 1 168 ? 16.741 7.200 -6.350 1.00 93.06 168 THR A CA 1
ATOM 1350 C C . THR A 1 168 ? 15.467 6.383 -6.423 1.00 93.06 168 THR A C 1
ATOM 1352 O O . THR A 1 168 ? 14.570 6.724 -7.195 1.00 93.06 168 THR A O 1
ATOM 1355 N N . MET A 1 169 ? 15.381 5.314 -5.640 1.00 94.12 169 MET A N 1
ATOM 1356 C CA . MET A 1 169 ? 14.205 4.452 -5.574 1.00 94.12 169 MET A CA 1
ATOM 1357 C C . MET A 1 169 ? 13.772 4.304 -4.124 1.00 94.12 169 MET A C 1
ATOM 1359 O O . MET A 1 169 ? 14.424 3.613 -3.348 1.00 94.12 169 MET A O 1
ATOM 1363 N N . LEU A 1 170 ? 12.656 4.924 -3.754 1.00 95.69 170 LEU A N 1
ATOM 1364 C CA . LEU A 1 170 ? 12.034 4.757 -2.447 1.00 95.69 170 LEU A CA 1
ATOM 1365 C C . LEU A 1 170 ? 10.847 3.818 -2.562 1.00 95.69 170 LEU A C 1
ATOM 1367 O O . LEU A 1 170 ? 9.832 4.179 -3.154 1.00 95.69 170 LEU A O 1
ATOM 1371 N N . ASN A 1 171 ? 10.943 2.642 -1.949 1.00 92.81 171 ASN A N 1
ATOM 1372 C CA . ASN A 1 171 ? 9.775 1.790 -1.807 1.00 92.81 171 ASN A CA 1
ATOM 1373 C C . ASN A 1 171 ? 8.978 2.162 -0.551 1.00 92.81 171 ASN A C 1
ATOM 1375 O O . ASN A 1 171 ? 9.528 2.269 0.546 1.00 92.81 171 ASN A O 1
ATOM 1379 N N . ILE A 1 172 ? 7.672 2.333 -0.716 1.00 94.56 172 ILE A N 1
ATOM 1380 C CA . ILE A 1 172 ? 6.732 2.675 0.345 1.00 94.56 172 ILE A CA 1
ATOM 1381 C C . ILE A 1 172 ? 5.968 1.400 0.710 1.00 94.56 172 ILE A C 1
ATOM 1383 O O . ILE A 1 172 ? 5.219 0.890 -0.127 1.00 94.56 172 ILE A O 1
ATOM 1387 N N . PRO A 1 173 ? 6.119 0.868 1.940 1.00 92.19 173 PRO A N 1
ATOM 1388 C CA . PRO A 1 173 ? 5.386 -0.318 2.364 1.00 92.19 173 PRO A CA 1
ATOM 1389 C C . PRO A 1 173 ? 3.883 -0.139 2.144 1.00 92.19 173 PRO A C 1
ATOM 1391 O O . PRO A 1 173 ? 3.303 0.891 2.494 1.00 92.19 173 PRO A O 1
ATOM 1394 N N . ARG A 1 174 ? 3.223 -1.147 1.581 1.00 89.94 174 ARG A N 1
ATOM 1395 C CA . ARG A 1 174 ? 1.807 -1.057 1.185 1.00 89.94 174 ARG A CA 1
ATOM 1396 C C . ARG A 1 174 ? 0.866 -0.733 2.360 1.00 89.94 174 ARG A C 1
ATOM 1398 O O . ARG A 1 174 ? -0.147 -0.062 2.191 1.00 89.94 174 ARG A O 1
ATOM 1405 N N . ASP A 1 175 ? 1.231 -1.190 3.560 1.00 91.38 175 ASP A N 1
ATOM 1406 C CA . ASP A 1 175 ? 0.483 -1.012 4.808 1.00 91.38 175 ASP A CA 1
ATOM 1407 C C . ASP A 1 175 ? 0.827 0.319 5.521 1.00 91.38 175 ASP A C 1
ATOM 1409 O O . ASP A 1 175 ? 0.397 0.530 6.661 1.00 91.38 175 ASP A O 1
ATOM 1413 N N . THR A 1 176 ? 1.589 1.218 4.872 1.00 94.12 176 THR A N 1
ATOM 1414 C CA . THR A 1 176 ? 1.982 2.519 5.439 1.00 94.12 176 THR A CA 1
ATOM 1415 C C . THR A 1 176 ? 0.757 3.364 5.743 1.00 94.12 176 THR A C 1
ATOM 1417 O O . THR A 1 176 ? -0.075 3.608 4.868 1.00 94.12 176 THR A O 1
ATOM 1420 N N . ASN A 1 177 ? 0.659 3.807 6.991 1.00 93.25 177 ASN A N 1
ATOM 1421 C CA . ASN A 1 177 ? -0.420 4.628 7.494 1.00 93.25 177 ASN A CA 1
ATOM 1422 C C . ASN A 1 177 ? -0.155 6.099 7.187 1.00 93.25 177 ASN A C 1
ATOM 1424 O O . ASN A 1 177 ? 0.658 6.745 7.850 1.00 93.25 177 ASN A O 1
ATOM 1428 N N . PHE A 1 178 ? -0.870 6.624 6.203 1.00 92.06 178 PHE A N 1
ATOM 1429 C CA . PHE A 1 178 ? -0.825 8.031 5.846 1.00 92.06 178 PHE A CA 1
ATOM 1430 C C . PHE A 1 178 ? -2.198 8.663 5.985 1.00 92.06 178 PHE A C 1
ATOM 1432 O O . PHE A 1 178 ? -3.227 8.012 5.807 1.00 92.06 178 PHE A O 1
ATOM 1439 N N . ARG A 1 179 ? -2.201 9.970 6.248 1.00 88.50 179 ARG A N 1
ATOM 1440 C CA . ARG A 1 179 ? -3.368 10.809 5.985 1.00 88.50 179 ARG A CA 1
ATOM 1441 C C . ARG A 1 179 ? -3.473 10.958 4.476 1.00 88.50 179 ARG A C 1
ATOM 1443 O O . ARG A 1 179 ? -2.598 11.559 3.859 1.00 88.50 179 ARG A O 1
ATOM 1450 N N . LEU A 1 180 ? -4.474 10.319 3.885 1.00 86.31 180 LEU A N 1
ATOM 1451 C CA . LEU A 1 180 ? -4.622 10.319 2.437 1.00 86.31 180 LEU A CA 1
ATOM 1452 C C . LEU A 1 180 ? -5.254 11.633 1.977 1.00 86.31 180 LEU A C 1
ATOM 1454 O O . LEU A 1 180 ? -6.274 12.063 2.513 1.00 86.31 180 LEU A O 1
ATOM 1458 N N . ALA A 1 181 ? -4.706 12.218 0.914 1.00 85.44 181 ALA A N 1
ATOM 1459 C CA . ALA A 1 181 ? -5.186 13.482 0.353 1.00 85.44 181 ALA A CA 1
ATOM 1460 C C . ALA A 1 181 ? -6.654 13.429 -0.119 1.00 85.44 181 ALA A C 1
ATOM 1462 O O . ALA A 1 181 ? -7.295 14.463 -0.277 1.00 85.44 181 ALA A O 1
ATOM 1463 N N . CYS A 1 182 ? -7.181 12.230 -0.383 1.00 75.62 182 CYS A N 1
ATOM 1464 C CA . CYS A 1 182 ? -8.536 12.008 -0.885 1.00 75.62 182 CYS A CA 1
ATOM 1465 C C . CYS A 1 182 ? -9.580 11.693 0.198 1.00 75.62 182 CYS A C 1
ATOM 1467 O O . CYS A 1 182 ? -10.746 11.501 -0.135 1.00 75.62 182 CYS A O 1
ATOM 1469 N N . THR A 1 183 ? -9.194 11.587 1.473 1.00 69.88 183 THR A N 1
ATOM 1470 C CA . THR A 1 183 ? -10.092 11.119 2.547 1.00 69.88 183 THR A CA 1
ATOM 1471 C C . THR A 1 183 ? -10.423 12.205 3.570 1.00 69.88 183 THR A C 1
ATOM 1473 O O . THR A 1 183 ? -10.806 11.872 4.694 1.00 69.88 183 THR A O 1
ATOM 1476 N N . ASN A 1 184 ? -10.283 13.491 3.219 1.00 69.00 184 ASN A N 1
ATOM 1477 C CA . ASN A 1 184 ? -10.387 14.615 4.161 1.00 69.00 184 ASN A CA 1
ATOM 1478 C C . ASN A 1 184 ? -9.482 14.390 5.396 1.00 69.00 184 ASN A C 1
ATOM 1480 O O . ASN A 1 184 ? -9.948 14.424 6.535 1.00 69.00 184 ASN A O 1
ATOM 1484 N N . ASP A 1 185 ? -8.205 14.074 5.140 1.00 62.00 185 ASP A N 1
ATOM 1485 C CA . ASP A 1 185 ? -7.131 13.840 6.120 1.00 62.00 185 ASP A CA 1
ATOM 1486 C C . ASP A 1 185 ? -7.293 12.629 7.055 1.00 62.00 185 ASP A C 1
ATOM 1488 O O . ASP A 1 185 ? -6.644 12.541 8.103 1.00 62.00 185 ASP A O 1
ATOM 1492 N N . ASN A 1 186 ? -8.107 11.638 6.680 1.00 72.38 186 ASN A N 1
ATOM 1493 C CA . ASN A 1 186 ? -8.201 10.403 7.454 1.00 72.38 186 ASN A CA 1
ATOM 1494 C C . ASN A 1 186 ? -7.017 9.467 7.198 1.00 72.38 186 ASN A C 1
ATOM 1496 O O . ASN A 1 186 ? -6.626 9.197 6.060 1.00 72.38 186 ASN A O 1
ATOM 1500 N N . GLU A 1 187 ? -6.511 8.894 8.286 1.00 82.06 187 GLU A N 1
ATOM 1501 C CA . GLU A 1 187 ? -5.460 7.885 8.254 1.00 82.06 187 GLU A CA 1
ATOM 1502 C C . GLU A 1 187 ? -5.944 6.552 7.673 1.00 82.06 187 GLU A C 1
ATOM 1504 O O . GLU A 1 187 ? -6.976 5.997 8.084 1.00 82.06 187 GLU A O 1
ATOM 1509 N N . ARG A 1 188 ? -5.194 6.042 6.696 1.00 83.81 188 ARG A N 1
ATOM 1510 C CA . ARG A 1 188 ? -5.425 4.770 6.011 1.00 83.81 188 ARG A CA 1
ATOM 1511 C C . ARG A 1 188 ? -4.105 4.186 5.527 1.00 83.81 188 ARG A C 1
ATOM 1513 O O . ARG A 1 188 ? -3.102 4.878 5.376 1.00 83.81 188 ARG A O 1
ATOM 1520 N N . LYS A 1 189 ? -4.147 2.891 5.224 1.00 88.56 189 LYS A N 1
ATOM 1521 C CA . LYS A 1 189 ? -3.083 2.225 4.478 1.00 88.56 189 LYS A CA 1
ATOM 1522 C C . LYS A 1 189 ? -3.056 2.759 3.055 1.00 88.56 189 LYS A C 1
ATOM 1524 O O . LYS A 1 189 ? -4.096 2.795 2.396 1.00 88.56 189 LYS A O 1
ATOM 1529 N N . ILE A 1 190 ? -1.876 3.129 2.580 1.00 90.31 190 ILE A N 1
ATOM 1530 C CA . ILE A 1 190 ? -1.702 3.713 1.249 1.00 90.31 190 ILE A CA 1
ATOM 1531 C C . ILE A 1 190 ? -2.173 2.787 0.115 1.00 90.31 190 ILE A C 1
ATOM 1533 O O . ILE A 1 190 ? -2.702 3.276 -0.876 1.00 90.31 190 ILE A O 1
ATOM 1537 N N . ASN A 1 191 ? -2.076 1.462 0.258 1.00 86.31 191 ASN A N 1
ATOM 1538 C CA . ASN A 1 191 ? -2.469 0.533 -0.806 1.00 86.31 191 ASN A CA 1
ATOM 1539 C C . ASN A 1 191 ? -3.977 0.443 -1.076 1.00 86.31 191 ASN A C 1
ATOM 1541 O O . ASN A 1 191 ? -4.366 -0.086 -2.112 1.00 86.31 191 ASN A O 1
ATOM 1545 N N . TYR A 1 192 ? -4.823 0.958 -0.181 1.00 78.31 192 TYR A N 1
ATOM 1546 C CA . TYR A 1 192 ? -6.271 1.046 -0.415 1.00 78.31 192 TYR A CA 1
ATOM 1547 C C . TYR A 1 192 ? -6.643 2.256 -1.275 1.00 78.31 192 TYR A C 1
ATOM 1549 O O . TYR A 1 192 ? -7.748 2.314 -1.809 1.00 78.31 192 TYR A O 1
ATOM 1557 N N . ALA A 1 193 ? -5.741 3.230 -1.397 1.00 80.31 193 ALA A N 1
ATOM 1558 C CA . ALA A 1 193 ? -5.992 4.448 -2.139 1.00 80.31 193 ALA A CA 1
ATOM 1559 C C . ALA A 1 193 ? -6.008 4.185 -3.652 1.00 80.31 193 ALA A C 1
ATOM 1561 O O . ALA A 1 193 ? -5.258 3.357 -4.173 1.00 80.31 193 ALA A O 1
ATOM 1562 N N . SER A 1 194 ? -6.838 4.937 -4.373 1.00 78.31 194 SER A N 1
ATOM 1563 C CA . SER A 1 194 ? -6.755 5.004 -5.832 1.00 78.31 194 SER A CA 1
ATOM 1564 C C . SER A 1 194 ? -5.418 5.603 -6.281 1.00 78.31 194 SER A C 1
ATOM 1566 O O . SER A 1 194 ? -4.808 6.384 -5.550 1.00 78.31 194 SER A O 1
ATOM 1568 N N . ASP A 1 195 ? -4.981 5.297 -7.504 1.00 83.06 195 ASP A N 1
ATOM 1569 C CA . ASP A 1 195 ? -3.695 5.773 -8.034 1.00 83.06 195 ASP A CA 1
ATOM 1570 C C . ASP A 1 195 ? -3.568 7.311 -7.966 1.00 83.06 195 ASP A C 1
ATOM 1572 O O . ASP A 1 195 ? -2.536 7.836 -7.552 1.00 83.06 195 ASP A O 1
ATOM 1576 N N . ASP A 1 196 ? -4.636 8.053 -8.286 1.00 82.12 196 ASP A N 1
ATOM 1577 C CA . ASP A 1 196 ? -4.650 9.518 -8.167 1.00 82.12 196 ASP A CA 1
ATOM 1578 C C . ASP A 1 196 ? -4.540 9.994 -6.714 1.00 82.12 196 ASP A C 1
ATOM 1580 O O . ASP A 1 196 ? -3.882 11.002 -6.442 1.00 82.12 196 ASP A O 1
ATOM 1584 N N . CYS A 1 197 ? -5.153 9.274 -5.773 1.00 85.00 197 CYS A N 1
ATOM 1585 C CA . CYS A 1 197 ? -5.027 9.580 -4.355 1.00 85.00 197 CYS A CA 1
ATOM 1586 C C . CYS A 1 197 ? -3.617 9.288 -3.833 1.00 85.00 197 CYS A C 1
ATOM 1588 O O . CYS A 1 197 ? -3.080 10.104 -3.083 1.00 85.00 197 CYS A O 1
ATOM 1590 N N . ILE A 1 198 ? -2.986 8.193 -4.272 1.00 90.88 198 ILE A N 1
ATOM 1591 C CA . ILE A 1 198 ? -1.576 7.901 -3.978 1.00 90.88 198 ILE A CA 1
ATOM 1592 C C . ILE A 1 198 ? -0.703 9.047 -4.496 1.00 90.88 198 ILE A C 1
ATOM 1594 O O . ILE A 1 198 ? 0.056 9.619 -3.720 1.00 90.88 198 ILE A O 1
ATOM 1598 N N . ILE A 1 199 ? -0.857 9.447 -5.763 1.00 91.19 199 ILE A N 1
ATOM 1599 C CA . ILE A 1 199 ? -0.079 10.543 -6.364 1.00 91.19 199 ILE A CA 1
ATOM 1600 C C . ILE A 1 199 ? -0.218 11.836 -5.549 1.00 91.19 199 ILE A C 1
ATOM 1602 O O . ILE A 1 199 ? 0.789 12.434 -5.172 1.00 91.19 199 ILE A O 1
ATOM 1606 N N . LYS A 1 200 ? -1.450 12.261 -5.233 1.00 90.12 200 LYS A N 1
ATOM 1607 C CA . LYS A 1 200 ? -1.694 13.477 -4.435 1.00 90.12 200 LYS A CA 1
ATOM 1608 C C . LYS A 1 200 ? -1.078 13.375 -3.037 1.00 90.12 200 LYS A C 1
ATOM 1610 O O . LYS A 1 200 ? -0.425 14.314 -2.592 1.00 90.12 200 LYS A O 1
ATOM 1615 N N . THR A 1 201 ? -1.253 12.232 -2.377 1.00 93.00 201 THR A N 1
ATOM 1616 C CA . THR A 1 201 ? -0.735 11.979 -1.025 1.00 93.00 201 THR A CA 1
ATOM 1617 C C . THR A 1 201 ? 0.792 12.026 -1.007 1.00 93.00 201 THR A C 1
ATOM 1619 O O . THR A 1 201 ? 1.381 12.700 -0.168 1.00 93.00 201 THR A O 1
ATOM 1622 N N . LEU A 1 202 ? 1.457 11.365 -1.957 1.00 95.94 202 LEU A N 1
ATOM 1623 C CA . LEU A 1 202 ? 2.918 11.327 -2.016 1.00 95.94 202 LEU A CA 1
ATOM 1624 C C . LEU A 1 202 ? 3.533 12.670 -2.416 1.00 95.94 202 LEU A C 1
ATOM 1626 O O . LEU A 1 202 ? 4.551 13.045 -1.838 1.00 95.94 202 LEU A O 1
ATOM 1630 N N . ASN A 1 203 ? 2.895 13.420 -3.322 1.00 95.06 203 ASN A N 1
ATOM 1631 C CA . ASN A 1 203 ? 3.301 14.795 -3.627 1.00 95.06 203 ASN A CA 1
ATOM 1632 C C . ASN A 1 203 ? 3.304 15.667 -2.363 1.00 95.06 203 ASN A C 1
ATOM 1634 O O . ASN A 1 203 ? 4.257 16.404 -2.134 1.00 95.06 203 ASN A O 1
ATOM 1638 N N . GLN A 1 204 ? 2.268 15.556 -1.521 1.00 93.94 204 GLN A N 1
ATOM 1639 C CA . GLN A 1 204 ? 2.166 16.314 -0.270 1.00 93.94 204 GLN A CA 1
ATOM 1640 C C . GLN A 1 204 ? 3.195 15.864 0.776 1.00 93.94 204 GLN A C 1
ATOM 1642 O O . GLN A 1 204 ? 3.873 16.699 1.367 1.00 93.94 204 GLN A O 1
ATOM 1647 N N . ILE A 1 205 ? 3.331 14.554 1.000 1.00 95.19 205 ILE A N 1
ATOM 1648 C CA . ILE A 1 205 ? 4.193 14.005 2.059 1.00 95.19 205 ILE A CA 1
ATOM 1649 C C . ILE A 1 205 ? 5.673 14.231 1.759 1.00 95.19 205 ILE A C 1
ATOM 1651 O O . ILE A 1 205 ? 6.424 14.656 2.635 1.00 95.19 205 ILE A O 1
ATOM 1655 N N . PHE A 1 206 ? 6.090 13.955 0.524 1.00 96.00 206 PHE A N 1
ATOM 1656 C CA . PHE A 1 206 ? 7.489 14.046 0.117 1.00 96.00 206 PHE A CA 1
ATOM 1657 C C . PHE A 1 206 ? 7.824 15.362 -0.582 1.00 96.00 206 PHE A C 1
ATOM 1659 O O . PHE A 1 206 ? 8.954 15.520 -1.025 1.00 96.00 206 PHE A O 1
ATOM 1666 N N . ASN A 1 207 ? 6.882 16.307 -0.677 1.00 94.94 207 ASN A N 1
ATOM 1667 C CA . ASN A 1 207 ? 7.071 17.608 -1.324 1.00 94.94 207 ASN A CA 1
ATOM 1668 C C . ASN A 1 207 ? 7.731 17.502 -2.715 1.00 94.94 207 ASN A C 1
ATOM 1670 O O . ASN A 1 207 ? 8.692 18.206 -3.031 1.00 94.94 207 ASN A O 1
ATOM 1674 N N . VAL A 1 208 ? 7.231 16.576 -3.532 1.00 93.31 208 VAL A N 1
ATOM 1675 C CA . VAL A 1 208 ? 7.683 16.339 -4.909 1.00 93.31 208 VAL A CA 1
ATOM 1676 C C . VAL A 1 208 ? 6.537 16.578 -5.886 1.00 93.31 208 VAL A C 1
ATOM 1678 O O . VAL A 1 208 ? 5.369 16.607 -5.501 1.00 93.31 208 VAL A O 1
ATOM 1681 N N . ASN A 1 209 ? 6.868 16.711 -7.169 1.00 93.06 209 ASN A N 1
ATOM 1682 C CA . ASN A 1 209 ? 5.887 16.664 -8.244 1.00 93.06 209 ASN A CA 1
ATOM 1683 C C . ASN A 1 209 ? 6.066 15.372 -9.040 1.00 93.06 209 ASN A C 1
ATOM 1685 O O . ASN A 1 209 ? 6.984 15.277 -9.847 1.00 93.06 209 ASN A O 1
ATOM 1689 N N . ILE A 1 210 ? 5.193 14.388 -8.830 1.00 94.50 210 ILE A N 1
ATOM 1690 C CA . ILE A 1 210 ? 5.154 13.166 -9.640 1.00 94.50 210 ILE A CA 1
ATOM 1691 C C . ILE A 1 210 ? 4.732 13.531 -11.070 1.00 94.50 210 ILE A C 1
ATOM 1693 O O . ILE A 1 210 ? 3.548 13.709 -11.368 1.00 94.50 210 ILE A O 1
ATOM 1697 N N . ASP A 1 211 ? 5.719 13.637 -11.959 1.00 93.50 211 ASP A N 1
ATOM 1698 C CA . ASP A 1 211 ? 5.524 13.946 -13.375 1.00 93.50 211 ASP A CA 1
ATOM 1699 C C . ASP A 1 211 ? 4.943 12.741 -14.126 1.00 93.50 211 ASP A C 1
ATOM 1701 O O . ASP A 1 211 ? 4.120 12.900 -15.032 1.00 93.50 211 ASP A O 1
ATOM 1705 N N . TYR A 1 212 ? 5.356 11.532 -13.741 1.00 91.94 212 TYR A N 1
ATOM 1706 C CA . TYR A 1 212 ? 5.006 10.289 -14.419 1.00 91.94 212 TYR A CA 1
ATOM 1707 C C . TYR A 1 212 ? 4.489 9.219 -13.464 1.00 91.94 212 TYR A C 1
ATOM 1709 O O . TYR A 1 212 ? 4.940 9.125 -12.330 1.00 91.94 212 TYR A O 1
ATOM 1717 N N . TYR A 1 213 ? 3.587 8.360 -13.930 1.00 90.50 213 TYR A N 1
ATOM 1718 C CA . TYR A 1 213 ? 3.270 7.111 -13.246 1.00 90.50 213 TYR A CA 1
ATOM 1719 C C . TYR A 1 213 ? 3.261 5.943 -14.225 1.00 90.50 213 TYR A C 1
ATOM 1721 O O . TYR A 1 213 ? 2.925 6.108 -15.399 1.00 90.50 213 TYR A O 1
ATOM 1729 N N . VAL A 1 214 ? 3.614 4.762 -13.735 1.00 88.94 214 VAL A N 1
ATOM 1730 C CA . VAL A 1 214 ? 3.521 3.497 -14.46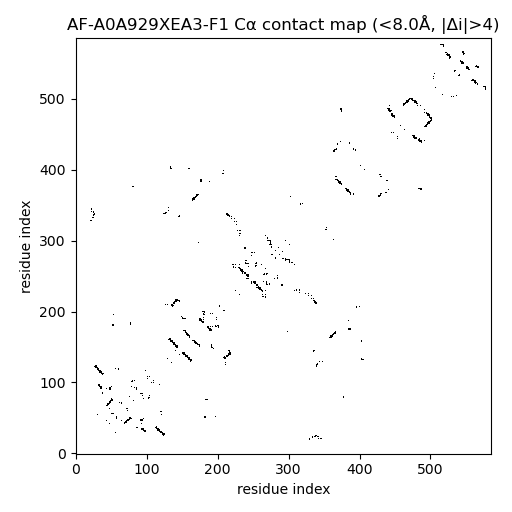0 1.00 88.94 214 VAL A CA 1
ATOM 1731 C C . VAL A 1 214 ? 2.921 2.478 -13.507 1.00 88.94 214 VAL A C 1
ATOM 1733 O O . VAL A 1 214 ? 3.521 2.161 -12.486 1.00 88.94 214 VAL A O 1
ATOM 1736 N N . LYS A 1 215 ? 1.736 1.972 -13.836 1.00 87.81 215 LYS A N 1
ATOM 1737 C CA . LYS A 1 215 ? 1.093 0.869 -13.130 1.00 87.81 215 LYS A CA 1
ATOM 1738 C C . LYS A 1 215 ? 1.147 -0.389 -13.980 1.00 87.81 215 LYS A C 1
ATOM 1740 O O . LYS A 1 215 ? 0.787 -0.343 -15.159 1.00 87.81 215 LYS A O 1
ATOM 1745 N N . VAL A 1 216 ? 1.596 -1.485 -13.381 1.00 87.38 216 VAL A N 1
ATOM 1746 C CA . VAL A 1 216 ? 1.744 -2.790 -14.034 1.00 87.38 216 VAL A CA 1
ATOM 1747 C C . VAL A 1 216 ? 1.086 -3.889 -13.211 1.00 87.38 216 VAL A C 1
ATOM 1749 O O . VAL A 1 216 ? 1.023 -3.801 -11.983 1.00 87.38 216 VAL A O 1
ATOM 1752 N N . ASP A 1 217 ? 0.619 -4.933 -13.889 1.00 84.88 217 ASP A N 1
ATOM 1753 C CA . ASP A 1 217 ? 0.245 -6.178 -13.221 1.00 84.88 217 ASP A CA 1
ATOM 1754 C C . ASP A 1 217 ? 1.464 -7.094 -13.011 1.00 84.88 217 ASP A C 1
ATOM 1756 O O . ASP A 1 217 ? 2.511 -6.946 -13.645 1.00 84.88 217 ASP A O 1
ATOM 1760 N N . PHE A 1 218 ? 1.351 -8.062 -12.105 1.00 81.81 218 PHE A N 1
ATOM 1761 C CA . PHE A 1 218 ? 2.438 -9.005 -11.820 1.00 81.81 218 PHE A CA 1
ATOM 1762 C C . PHE A 1 218 ? 2.814 -9.909 -12.995 1.00 81.81 218 PHE A C 1
ATOM 1764 O O . PHE A 1 218 ? 3.969 -10.323 -13.106 1.00 81.81 218 PHE A O 1
ATOM 1771 N N . LYS A 1 219 ? 1.876 -10.206 -13.896 1.00 83.81 219 LYS A N 1
ATOM 1772 C CA . LYS A 1 219 ? 2.161 -11.062 -15.052 1.00 83.81 219 LYS A CA 1
ATOM 1773 C C . LYS A 1 219 ? 3.034 -10.338 -16.077 1.00 83.81 219 LYS A C 1
ATOM 1775 O O . LYS A 1 219 ? 3.804 -10.987 -16.773 1.00 83.81 219 LYS A O 1
ATOM 1780 N N . LEU A 1 220 ? 2.955 -9.008 -16.149 1.00 87.56 220 LEU A N 1
ATOM 1781 C CA . LEU A 1 220 ? 3.862 -8.197 -16.956 1.00 87.56 220 LEU A CA 1
ATOM 1782 C C . LEU A 1 220 ? 5.320 -8.412 -16.552 1.00 87.56 220 LEU A C 1
ATOM 1784 O O . LEU A 1 220 ? 6.172 -8.469 -17.431 1.00 87.56 220 LEU A O 1
ATOM 1788 N N . VAL A 1 221 ? 5.614 -8.544 -15.253 1.00 87.31 221 VAL A N 1
ATOM 1789 C CA . VAL A 1 221 ? 6.986 -8.784 -14.773 1.00 87.31 221 VAL A CA 1
ATOM 1790 C C . VAL A 1 221 ? 7.515 -10.115 -15.305 1.00 87.31 221 VAL A C 1
ATOM 1792 O O . VAL A 1 221 ? 8.634 -10.158 -15.812 1.00 87.31 221 VAL A O 1
ATOM 1795 N N . VAL A 1 222 ? 6.690 -11.166 -15.255 1.00 91.94 222 VAL A N 1
ATOM 1796 C CA . VAL A 1 222 ? 7.032 -12.495 -15.787 1.00 91.94 222 VAL A CA 1
ATOM 1797 C C . VAL A 1 222 ? 7.350 -12.403 -17.279 1.00 91.94 222 VAL A C 1
ATOM 1799 O O . VAL A 1 222 ? 8.462 -12.724 -17.695 1.00 91.94 222 VAL A O 1
ATOM 1802 N N . ASP A 1 223 ? 6.409 -11.868 -18.064 1.00 91.25 223 ASP A N 1
ATOM 1803 C CA . ASP A 1 223 ? 6.546 -11.757 -19.517 1.00 91.25 223 ASP A CA 1
ATOM 1804 C C . ASP A 1 223 ? 7.754 -10.889 -19.908 1.00 91.25 223 ASP A C 1
ATOM 1806 O O . ASP A 1 223 ? 8.480 -11.214 -20.847 1.00 91.25 223 ASP A O 1
ATOM 1810 N N . LEU A 1 224 ? 7.993 -9.785 -19.191 1.00 90.50 224 LEU A N 1
ATOM 1811 C CA . LEU A 1 224 ? 9.127 -8.901 -19.442 1.00 90.50 224 LEU A CA 1
ATOM 1812 C C . LEU A 1 224 ? 10.450 -9.633 -19.218 1.00 90.50 224 LEU A C 1
ATOM 1814 O O . LEU A 1 224 ? 11.292 -9.635 -20.111 1.00 90.50 224 LEU A O 1
ATOM 1818 N N . VAL A 1 225 ? 10.632 -10.267 -18.059 1.00 93.44 225 VAL A N 1
ATOM 1819 C CA . VAL A 1 225 ? 11.865 -10.999 -17.737 1.00 93.44 225 VAL A CA 1
ATOM 1820 C C . VAL A 1 225 ? 12.102 -12.133 -18.735 1.00 93.44 225 VAL A C 1
ATOM 1822 O O . VAL A 1 225 ? 13.226 -12.297 -19.208 1.00 93.44 225 VAL A O 1
ATOM 1825 N N . ASP A 1 226 ? 11.060 -12.857 -19.142 1.00 93.31 226 ASP A N 1
ATOM 1826 C CA . ASP A 1 226 ? 11.184 -13.927 -20.135 1.00 93.31 226 ASP A CA 1
ATOM 1827 C C . ASP A 1 226 ? 11.554 -13.392 -21.529 1.00 93.31 226 ASP A C 1
ATOM 1829 O O . ASP A 1 226 ? 12.424 -13.956 -22.195 1.00 93.31 226 ASP A O 1
ATOM 1833 N N . ILE A 1 227 ? 10.981 -12.260 -21.966 1.00 90.12 227 ILE A N 1
ATOM 1834 C CA . ILE A 1 227 ? 11.359 -11.597 -23.233 1.00 90.12 227 ILE A CA 1
ATOM 1835 C C . ILE A 1 227 ? 12.813 -11.101 -23.194 1.00 90.12 227 ILE A C 1
ATOM 1837 O O . ILE A 1 227 ? 13.517 -11.152 -24.208 1.00 90.12 227 ILE A O 1
ATOM 1841 N N . LEU A 1 228 ? 13.279 -10.648 -22.028 1.00 89.44 228 LEU A N 1
ATOM 1842 C CA . LEU A 1 228 ? 14.680 -10.291 -21.787 1.00 89.44 228 LEU A CA 1
ATOM 1843 C C . LEU A 1 228 ? 15.611 -11.516 -21.757 1.00 89.44 228 LEU A C 1
ATOM 1845 O O . LEU A 1 228 ? 16.837 -11.368 -21.776 1.00 89.44 228 LEU A O 1
ATOM 1849 N N . GLY A 1 229 ? 15.038 -12.722 -21.763 1.00 92.12 229 GLY A N 1
ATOM 1850 C CA . GLY A 1 229 ? 15.750 -13.986 -21.690 1.00 92.12 229 GLY A CA 1
ATOM 1851 C C . GLY A 1 229 ? 16.281 -14.285 -20.294 1.00 92.12 229 GLY A C 1
ATOM 1852 O O . GLY A 1 229 ? 17.296 -14.967 -20.207 1.00 92.12 229 GLY A O 1
ATOM 1853 N N . GLY A 1 230 ? 15.644 -13.763 -19.243 1.00 95.25 230 GLY A N 1
ATOM 1854 C CA . GLY A 1 230 ? 16.031 -13.867 -17.835 1.00 95.25 230 GLY A CA 1
ATOM 1855 C C . GLY A 1 230 ? 16.867 -12.687 -17.324 1.00 95.25 230 GLY A C 1
ATOM 1856 O O . GLY A 1 230 ? 17.442 -11.931 -18.111 1.00 95.25 230 GLY A O 1
ATOM 1857 N N . VAL A 1 231 ? 16.953 -12.547 -16.001 1.00 95.88 231 VAL A N 1
ATOM 1858 C CA . VAL A 1 231 ? 17.753 -11.524 -15.304 1.00 95.88 231 VAL A CA 1
ATOM 1859 C C . VAL A 1 231 ? 18.757 -12.169 -14.357 1.00 95.88 231 VAL A C 1
ATOM 1861 O O . VAL A 1 231 ? 18.460 -13.183 -13.735 1.00 95.88 231 VAL A O 1
ATOM 1864 N N . ASP A 1 232 ? 19.945 -11.590 -14.255 1.00 95.69 232 ASP A N 1
ATOM 1865 C CA . ASP A 1 232 ? 21.022 -12.093 -13.403 1.00 95.69 232 ASP A CA 1
ATOM 1866 C C . ASP A 1 232 ? 20.914 -11.444 -12.012 1.00 95.69 232 ASP A C 1
ATOM 1868 O O . ASP A 1 232 ? 20.785 -10.220 -11.913 1.00 95.69 232 ASP A O 1
ATOM 1872 N N . MET A 1 233 ? 20.897 -12.253 -10.948 1.00 95.00 233 MET A N 1
ATOM 1873 C CA . MET A 1 233 ? 20.729 -11.785 -9.569 1.00 95.00 233 MET A CA 1
ATOM 1874 C C . MET A 1 233 ? 21.489 -12.644 -8.557 1.00 95.00 233 MET A C 1
ATOM 1876 O O . MET A 1 233 ? 21.476 -13.873 -8.638 1.00 95.00 233 MET A O 1
ATOM 1880 N N . ASN A 1 234 ? 22.016 -11.987 -7.524 1.00 93.81 234 ASN A N 1
ATOM 1881 C CA . ASN A 1 234 ? 22.509 -12.636 -6.317 1.00 93.81 234 ASN A CA 1
ATOM 1882 C C . ASN A 1 234 ? 21.397 -12.742 -5.276 1.00 93.81 234 ASN A C 1
ATOM 1884 O O . ASN A 1 234 ? 21.003 -11.751 -4.657 1.00 93.81 234 ASN A O 1
ATOM 1888 N N . VAL A 1 235 ? 20.862 -13.942 -5.088 1.00 93.12 235 VAL A N 1
ATOM 1889 C CA . VAL A 1 235 ? 19.730 -14.154 -4.188 1.00 93.12 235 VAL A CA 1
ATOM 1890 C C . VAL A 1 235 ? 20.237 -14.395 -2.759 1.00 93.12 235 VAL A C 1
ATOM 1892 O O . VAL A 1 235 ? 20.982 -15.351 -2.539 1.00 93.12 235 VAL A O 1
ATOM 1895 N N . PRO A 1 236 ? 19.835 -13.594 -1.751 1.00 89.56 236 PRO A N 1
ATOM 1896 C CA . PRO A 1 236 ? 20.414 -13.681 -0.404 1.00 89.56 236 PRO A CA 1
ATOM 1897 C C . PRO A 1 236 ? 20.001 -14.950 0.358 1.00 89.56 236 PRO A C 1
ATOM 1899 O O . PRO A 1 236 ? 20.783 -15.494 1.144 1.00 89.56 236 PRO A O 1
ATOM 1902 N N . HIS A 1 237 ? 18.787 -15.442 0.106 1.00 91.25 237 HIS A N 1
ATOM 1903 C CA . HIS A 1 237 ? 18.207 -16.624 0.741 1.00 91.25 237 HIS A CA 1
ATOM 1904 C C . HIS A 1 237 ? 17.391 -17.416 -0.274 1.00 91.25 237 HIS A C 1
ATOM 1906 O O . HIS A 1 237 ? 16.676 -16.824 -1.080 1.00 91.25 237 HIS A O 1
ATOM 1912 N N . ALA A 1 238 ? 17.465 -18.744 -0.207 1.00 94.19 238 ALA A N 1
ATOM 1913 C CA . ALA A 1 238 ? 16.623 -19.586 -1.039 1.00 94.19 238 ALA A CA 1
ATOM 1914 C C . ALA A 1 238 ? 15.149 -19.391 -0.654 1.00 94.19 238 ALA A C 1
ATOM 1916 O O . ALA A 1 238 ? 14.816 -19.289 0.528 1.00 94.19 238 ALA A O 1
ATOM 1917 N N . ILE A 1 239 ? 14.263 -19.352 -1.647 1.00 95.38 239 ILE A N 1
ATOM 1918 C CA . ILE A 1 239 ? 12.826 -19.180 -1.428 1.00 95.38 239 ILE A CA 1
ATOM 1919 C C . ILE A 1 239 ? 12.021 -20.249 -2.157 1.00 95.38 239 ILE A C 1
ATOM 1921 O O . ILE A 1 239 ? 12.438 -20.802 -3.175 1.00 95.38 239 ILE A O 1
ATOM 1925 N N . CYS A 1 240 ? 10.838 -20.511 -1.617 1.00 94.69 240 CYS A N 1
ATOM 1926 C CA . CYS A 1 240 ? 9.801 -21.305 -2.247 1.00 94.69 240 CYS A CA 1
ATOM 1927 C C . CYS A 1 240 ? 8.504 -20.503 -2.189 1.00 94.69 240 CYS A C 1
ATOM 1929 O O . CYS A 1 240 ? 8.124 -20.017 -1.124 1.00 94.69 240 CYS A O 1
ATOM 1931 N N . GLU A 1 241 ? 7.851 -20.328 -3.333 1.00 94.25 241 GLU A N 1
ATOM 1932 C CA . GLU A 1 241 ? 6.670 -19.474 -3.454 1.00 94.25 241 GLU A CA 1
ATOM 1933 C C . GLU A 1 241 ? 5.702 -20.018 -4.513 1.00 94.25 241 GLU A C 1
ATOM 1935 O O . GLU A 1 241 ? 6.041 -20.885 -5.318 1.00 94.25 241 GLU A O 1
ATOM 1940 N N . GLN A 1 242 ? 4.469 -19.519 -4.525 1.00 92.56 242 GLN A N 1
ATOM 1941 C CA . GLN A 1 242 ? 3.525 -19.783 -5.612 1.00 92.56 242 GLN A CA 1
ATOM 1942 C C . GLN A 1 242 ? 4.005 -19.211 -6.953 1.00 92.56 242 GLN A C 1
ATOM 1944 O O . GLN A 1 242 ? 4.660 -18.171 -6.998 1.00 92.56 242 GLN A O 1
ATOM 1949 N N . ASN A 1 243 ? 3.531 -19.792 -8.056 1.00 91.62 243 ASN A N 1
ATOM 1950 C CA . ASN A 1 243 ? 3.652 -19.162 -9.373 1.00 91.62 243 ASN A CA 1
ATOM 1951 C C . ASN A 1 243 ? 2.764 -17.903 -9.525 1.00 91.62 243 ASN A C 1
ATOM 1953 O O . ASN A 1 243 ? 1.943 -17.547 -8.664 1.00 91.62 243 ASN A O 1
ATOM 1957 N N . SER A 1 244 ? 2.872 -17.254 -10.683 1.00 88.62 244 SER A N 1
ATOM 1958 C CA . SER A 1 244 ? 2.080 -16.092 -11.113 1.00 88.62 244 SER A CA 1
ATOM 1959 C C . SER A 1 244 ? 0.561 -16.307 -11.112 1.00 88.62 244 SER A C 1
ATOM 1961 O O . SER A 1 244 ? -0.207 -15.346 -11.100 1.00 88.62 244 SER A O 1
ATOM 1963 N N . LYS A 1 245 ? 0.098 -17.562 -11.083 1.00 89.00 245 LYS A N 1
ATOM 1964 C CA . LYS A 1 245 ? -1.322 -17.941 -11.001 1.00 89.00 245 LYS A CA 1
ATOM 1965 C C . LYS A 1 245 ? -1.788 -18.210 -9.566 1.00 89.00 245 LYS A C 1
ATOM 1967 O O . LYS A 1 245 ? -2.899 -18.704 -9.380 1.00 89.00 245 LYS A O 1
ATOM 1972 N N . ARG A 1 246 ? -0.957 -17.908 -8.559 1.00 87.44 246 ARG A N 1
ATOM 1973 C CA . ARG A 1 246 ? -1.199 -18.193 -7.133 1.00 87.44 246 ARG A CA 1
ATOM 1974 C C . ARG A 1 246 ? -1.437 -19.685 -6.852 1.00 87.44 246 ARG A C 1
ATOM 1976 O O . ARG A 1 246 ? -2.246 -20.047 -5.997 1.00 87.44 246 ARG A O 1
ATOM 1983 N N . GLN A 1 247 ? -0.748 -20.563 -7.581 1.00 90.12 247 GLN A N 1
ATOM 1984 C CA . GLN A 1 247 ? -0.876 -22.013 -7.430 1.00 90.12 247 GLN A CA 1
ATOM 1985 C C . GLN A 1 247 ? 0.269 -22.578 -6.582 1.00 90.12 247 GLN A C 1
ATOM 1987 O O . GLN A 1 247 ? 1.435 -22.291 -6.831 1.00 90.12 247 GLN A O 1
ATOM 1992 N N . TRP A 1 248 ? -0.083 -23.418 -5.605 1.00 92.06 248 TRP A N 1
ATOM 1993 C CA . TRP A 1 248 ? 0.851 -24.243 -4.829 1.00 92.06 248 TRP A CA 1
ATOM 1994 C C . TRP A 1 248 ? 0.978 -25.664 -5.425 1.00 92.06 248 TRP A C 1
ATOM 1996 O O . TRP A 1 248 ? 0.426 -25.967 -6.489 1.00 92.06 248 TRP A O 1
ATOM 2006 N N . GLY A 1 249 ? 1.669 -26.565 -4.718 1.00 91.56 249 GLY A N 1
ATOM 2007 C CA . GLY A 1 249 ? 1.817 -27.975 -5.086 1.00 91.56 249 GLY A CA 1
ATOM 2008 C C . GLY A 1 249 ? 2.852 -28.160 -6.188 1.00 91.56 249 GLY A C 1
ATOM 2009 O O . GLY A 1 249 ? 3.953 -27.639 -6.092 1.00 91.56 249 GLY A O 1
ATOM 2010 N N . LYS A 1 250 ? 2.496 -28.852 -7.274 1.00 91.31 250 LYS A N 1
ATOM 2011 C CA . LYS A 1 250 ? 3.414 -29.092 -8.406 1.00 91.31 250 LYS A CA 1
ATOM 2012 C C . LYS A 1 250 ? 3.874 -27.828 -9.151 1.00 91.31 250 LYS A C 1
ATOM 2014 O O . LYS A 1 250 ? 4.710 -27.926 -10.036 1.00 91.31 250 LYS A O 1
ATOM 2019 N N . ASN A 1 251 ? 3.282 -26.674 -8.840 1.00 93.62 251 ASN A N 1
ATOM 2020 C CA . ASN A 1 251 ? 3.563 -25.395 -9.491 1.00 93.62 251 ASN A CA 1
ATOM 2021 C C . ASN A 1 251 ? 4.336 -24.423 -8.587 1.00 93.62 251 ASN A C 1
ATOM 2023 O O . ASN A 1 251 ? 4.367 -23.231 -8.890 1.00 93.62 251 ASN A O 1
ATOM 2027 N N . VAL A 1 252 ? 4.888 -24.888 -7.458 1.00 94.75 252 VAL A N 1
ATOM 2028 C CA . VAL A 1 252 ? 5.759 -24.038 -6.638 1.00 94.75 252 VAL A CA 1
ATOM 2029 C C . VAL A 1 252 ? 6.989 -23.620 -7.433 1.00 94.75 252 VAL A C 1
ATOM 2031 O O . VAL A 1 252 ? 7.544 -24.395 -8.211 1.00 94.75 252 VAL A O 1
ATOM 2034 N N . VAL A 1 253 ? 7.407 -22.382 -7.222 1.00 96.62 253 VAL A N 1
ATOM 2035 C CA . VAL A 1 253 ? 8.600 -21.794 -7.808 1.00 96.62 253 VAL A CA 1
ATOM 2036 C C . VAL A 1 253 ? 9.683 -21.802 -6.744 1.00 96.62 253 VAL A C 1
ATOM 2038 O O . VAL A 1 253 ? 9.493 -21.264 -5.652 1.00 96.62 253 VAL A O 1
ATOM 2041 N N . LEU A 1 254 ? 10.808 -22.431 -7.069 1.00 96.44 254 LEU A N 1
ATOM 2042 C CA . LEU A 1 254 ? 11.985 -22.486 -6.213 1.00 96.44 254 LEU A CA 1
ATOM 2043 C C . LEU A 1 254 ? 13.052 -21.542 -6.761 1.00 96.44 254 LEU A C 1
ATOM 2045 O O . LEU A 1 254 ? 13.300 -21.492 -7.971 1.00 96.44 254 LEU A O 1
ATOM 2049 N N . VAL A 1 255 ? 13.687 -20.809 -5.855 1.00 96.50 255 VAL A N 1
ATOM 2050 C CA . VAL A 1 255 ? 14.831 -19.951 -6.158 1.00 96.50 255 VAL A CA 1
ATOM 2051 C C . VAL A 1 255 ? 15.933 -20.276 -5.167 1.00 96.50 255 VAL A C 1
ATOM 2053 O O . VAL A 1 255 ? 15.682 -20.355 -3.964 1.00 96.50 255 VAL A O 1
ATOM 2056 N N . GLU A 1 256 ? 17.140 -20.508 -5.668 1.00 95.75 256 GLU A N 1
ATOM 2057 C CA . GLU A 1 256 ? 18.281 -20.877 -4.832 1.00 95.75 256 GLU A CA 1
ATOM 2058 C C . GLU A 1 256 ? 18.934 -19.649 -4.199 1.00 95.75 256 GLU A C 1
ATOM 2060 O O . GLU A 1 256 ? 18.649 -18.521 -4.583 1.00 95.75 256 GLU A O 1
ATOM 2065 N N . LYS A 1 257 ? 19.818 -19.850 -3.221 1.00 94.19 257 LYS A N 1
ATOM 2066 C CA . LYS A 1 257 ? 20.705 -18.782 -2.739 1.00 94.19 257 LYS A CA 1
ATOM 2067 C C . LYS A 1 257 ? 21.897 -18.632 -3.694 1.00 94.19 257 LYS A C 1
ATOM 2069 O O . LYS A 1 257 ? 22.435 -19.637 -4.150 1.00 94.19 257 LYS A O 1
ATOM 2074 N N . GLY A 1 258 ? 22.361 -17.402 -3.894 1.00 94.75 258 GLY A N 1
ATOM 2075 C CA . GLY A 1 258 ? 23.561 -17.066 -4.657 1.00 94.75 258 GLY A CA 1
ATOM 2076 C C . GLY A 1 258 ? 23.270 -16.511 -6.049 1.00 94.75 258 GLY A C 1
ATOM 2077 O O . GLY A 1 258 ? 22.112 -16.297 -6.425 1.00 94.75 258 GLY A O 1
ATOM 2078 N N . GLU A 1 259 ? 24.350 -16.272 -6.792 1.00 96.56 259 GLU A N 1
ATOM 2079 C CA . GLU A 1 259 ? 24.321 -15.786 -8.173 1.00 96.56 259 GLU A CA 1
ATOM 2080 C C . GLU A 1 259 ? 23.625 -16.793 -9.081 1.00 96.56 259 GLU A C 1
ATOM 2082 O O . GLU A 1 259 ? 24.052 -17.943 -9.214 1.00 96.56 259 GLU A O 1
ATOM 2087 N N . GLN A 1 260 ? 22.549 -16.360 -9.724 1.00 97.00 260 GLN A N 1
ATOM 2088 C CA . GLN A 1 260 ? 21.849 -17.176 -10.697 1.00 97.00 260 GLN A CA 1
ATOM 2089 C C . GLN A 1 260 ? 21.095 -16.313 -11.702 1.00 97.00 260 GLN A C 1
ATOM 2091 O O . GLN A 1 260 ? 20.787 -15.142 -11.473 1.00 97.00 260 GLN A O 1
ATOM 2096 N N . LYS A 1 261 ? 20.743 -16.944 -12.816 1.00 97.56 261 LYS A N 1
ATOM 2097 C CA . LYS A 1 261 ? 19.883 -16.351 -13.825 1.00 97.56 261 LYS A CA 1
ATOM 2098 C C . LYS A 1 261 ? 18.436 -16.757 -13.574 1.00 97.56 261 LYS A C 1
ATOM 2100 O O . LYS A 1 261 ? 18.097 -17.934 -13.667 1.00 97.56 261 LYS A O 1
ATOM 2105 N N . LEU A 1 262 ? 17.592 -15.776 -13.292 1.00 97.94 262 LEU A N 1
ATOM 2106 C CA . LEU A 1 262 ? 16.182 -15.957 -12.979 1.00 97.94 262 LEU A CA 1
ATOM 2107 C C . LEU A 1 262 ? 15.316 -15.796 -14.225 1.00 97.94 262 LEU A C 1
ATOM 2109 O O . LEU A 1 262 ? 15.477 -14.840 -14.988 1.00 97.94 262 LEU A O 1
ATOM 2113 N N . ASN A 1 263 ? 14.362 -16.706 -14.403 1.00 97.56 263 ASN A N 1
ATOM 2114 C CA . ASN A 1 263 ? 13.248 -16.513 -15.332 1.00 97.56 263 ASN A CA 1
ATOM 2115 C C . ASN A 1 263 ? 12.142 -15.637 -14.710 1.00 97.56 263 ASN A C 1
ATOM 2117 O O . ASN A 1 263 ? 12.237 -15.212 -13.555 1.00 97.56 263 ASN A O 1
ATOM 2121 N N . GLY A 1 264 ? 11.084 -15.359 -15.472 1.00 96.06 264 GLY A N 1
ATOM 2122 C CA . GLY A 1 264 ? 10.004 -14.481 -15.038 1.00 96.06 264 GLY A CA 1
ATOM 2123 C C . GLY A 1 264 ? 9.247 -14.965 -13.805 1.00 96.06 264 GLY A C 1
ATOM 2124 O O . GLY A 1 264 ? 8.960 -14.164 -12.914 1.00 96.06 264 GLY A O 1
ATOM 2125 N N . GLU A 1 265 ? 8.967 -16.265 -13.704 1.00 96.00 265 GLU A N 1
ATOM 2126 C CA . GLU A 1 265 ? 8.288 -16.843 -12.537 1.00 96.00 265 GLU A CA 1
ATOM 2127 C C . GLU A 1 265 ? 9.159 -16.740 -11.278 1.00 96.00 265 GLU A C 1
ATOM 2129 O O . GLU A 1 265 ? 8.665 -16.372 -10.214 1.00 96.00 265 GLU A O 1
ATOM 2134 N N . GLN A 1 266 ? 10.466 -16.990 -11.397 1.00 97.38 266 GLN A N 1
ATOM 2135 C CA . GLN A 1 266 ? 11.418 -16.865 -10.289 1.00 97.38 266 GLN A CA 1
ATOM 2136 C C . GLN A 1 266 ? 11.601 -15.411 -9.837 1.00 97.38 266 GLN A C 1
ATOM 2138 O O . GLN A 1 266 ? 11.619 -15.136 -8.636 1.00 97.38 266 GLN A O 1
ATOM 2143 N N . ALA A 1 267 ? 11.676 -14.468 -10.779 1.00 96.06 267 ALA A N 1
ATOM 2144 C CA . ALA A 1 267 ? 11.729 -13.044 -10.462 1.00 96.06 267 ALA A CA 1
ATOM 2145 C C . ALA A 1 267 ? 10.450 -12.591 -9.735 1.00 96.06 267 ALA A C 1
ATOM 2147 O O . ALA A 1 267 ? 10.522 -11.924 -8.702 1.00 96.06 267 ALA A O 1
ATOM 2148 N N . LEU A 1 268 ? 9.269 -12.999 -10.213 1.00 93.69 268 LEU A N 1
ATOM 2149 C CA . LEU A 1 268 ? 8.011 -12.671 -9.543 1.00 93.69 268 LEU A CA 1
ATOM 2150 C C . LEU A 1 268 ? 7.907 -13.317 -8.152 1.00 93.69 268 LEU A C 1
ATOM 2152 O O . LEU A 1 268 ? 7.435 -12.668 -7.215 1.00 93.69 268 LEU A O 1
ATOM 2156 N N . ALA A 1 269 ? 8.344 -14.570 -8.005 1.00 93.81 269 ALA A N 1
ATOM 2157 C CA . ALA A 1 269 ? 8.397 -15.259 -6.720 1.00 93.81 269 ALA A CA 1
ATOM 2158 C C . ALA A 1 269 ? 9.220 -14.457 -5.700 1.00 93.81 269 ALA A C 1
ATOM 2160 O O . ALA A 1 269 ? 8.719 -14.168 -4.614 1.00 93.81 269 ALA A O 1
ATOM 2161 N N . LEU A 1 270 ? 10.420 -13.993 -6.074 1.00 93.12 270 LEU A N 1
ATOM 2162 C CA . LEU A 1 270 ? 11.243 -13.131 -5.215 1.00 93.12 270 LEU A CA 1
ATOM 2163 C C . LEU A 1 270 ? 10.559 -11.800 -4.882 1.00 93.12 270 LEU A C 1
ATOM 2165 O O . LEU A 1 270 ? 10.552 -11.394 -3.722 1.00 93.12 270 LEU A O 1
ATOM 2169 N N . ALA A 1 271 ? 9.936 -11.140 -5.863 1.00 91.06 271 ALA A N 1
ATOM 2170 C CA . ALA A 1 271 ? 9.232 -9.873 -5.644 1.00 91.06 271 ALA A CA 1
ATOM 2171 C C . ALA A 1 271 ? 8.028 -9.994 -4.690 1.00 91.06 271 ALA A C 1
ATOM 2173 O O . ALA A 1 271 ? 7.587 -8.993 -4.112 1.00 91.06 271 ALA A O 1
ATOM 2174 N N . ARG A 1 272 ? 7.455 -11.199 -4.554 1.00 89.06 272 ARG A N 1
ATOM 2175 C CA . ARG A 1 272 ? 6.268 -11.478 -3.729 1.00 89.06 272 ARG A CA 1
ATOM 2176 C C . ARG A 1 272 ? 6.604 -12.084 -2.372 1.00 89.06 272 ARG A C 1
ATOM 2178 O O . ARG A 1 272 ? 5.813 -11.901 -1.439 1.00 89.06 272 ARG A O 1
ATOM 2185 N N . HIS A 1 273 ? 7.734 -1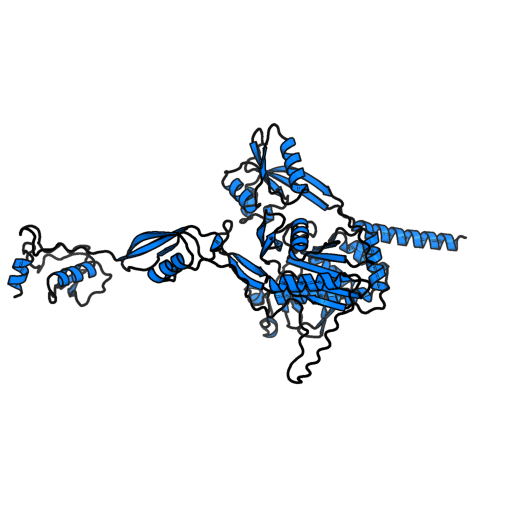2.776 -2.258 1.00 90.06 273 HIS A N 1
ATOM 2186 C CA . HIS A 1 273 ? 8.058 -13.553 -1.073 1.00 90.06 273 HIS A CA 1
ATOM 2187 C C . HIS A 1 273 ? 8.181 -12.665 0.167 1.00 90.06 273 HIS A C 1
ATOM 2189 O O . HIS A 1 273 ? 8.860 -11.639 0.176 1.00 90.06 273 HIS A O 1
ATOM 2195 N N . ARG A 1 274 ? 7.465 -13.045 1.228 1.00 86.25 274 ARG A N 1
ATOM 2196 C CA . ARG A 1 274 ? 7.354 -12.250 2.465 1.00 86.25 274 ARG A CA 1
ATOM 2197 C C . ARG A 1 274 ? 7.372 -13.093 3.730 1.00 86.25 274 ARG A C 1
ATOM 2199 O O . ARG A 1 274 ? 7.679 -12.570 4.796 1.00 86.25 274 ARG A O 1
ATOM 2206 N N . LYS A 1 275 ? 6.938 -14.350 3.644 1.00 85.25 275 LYS A N 1
ATOM 2207 C CA . LYS A 1 275 ? 6.752 -15.241 4.789 1.00 85.25 275 LYS A CA 1
ATOM 2208 C C . LYS A 1 275 ? 7.043 -16.669 4.361 1.00 85.25 275 LYS A C 1
ATOM 2210 O O . LYS A 1 275 ? 6.507 -17.114 3.356 1.00 85.25 275 LYS A O 1
ATOM 2215 N N . ASN A 1 276 ? 7.782 -17.381 5.195 1.00 83.62 276 ASN A N 1
ATOM 2216 C CA . ASN A 1 276 ? 8.048 -18.814 5.086 1.00 83.62 276 ASN A CA 1
ATOM 2217 C C . ASN A 1 276 ? 7.321 -19.629 6.179 1.00 83.62 276 ASN A C 1
ATOM 2219 O O . ASN A 1 276 ? 7.477 -20.838 6.266 1.00 83.62 276 ASN A O 1
ATOM 2223 N N . ASN A 1 277 ? 6.503 -18.983 7.018 1.00 82.31 277 ASN A N 1
ATOM 2224 C CA . ASN A 1 277 ? 5.827 -19.607 8.160 1.00 82.31 277 ASN A CA 1
ATOM 2225 C C . ASN A 1 277 ? 4.313 -19.811 7.961 1.00 82.31 277 ASN A C 1
ATOM 2227 O O . ASN A 1 277 ? 3.553 -19.813 8.932 1.00 82.31 277 ASN A O 1
ATOM 2231 N N . THR A 1 278 ? 3.850 -19.946 6.716 1.00 85.88 278 THR A N 1
ATOM 2232 C CA . THR A 1 278 ? 2.430 -20.189 6.410 1.00 85.88 278 THR A CA 1
ATOM 2233 C C . THR A 1 278 ? 2.120 -21.689 6.340 1.00 85.88 278 THR A C 1
ATOM 2235 O O . THR A 1 278 ? 2.999 -22.478 5.984 1.00 85.88 278 THR A O 1
ATOM 2238 N N . PRO A 1 279 ? 0.879 -22.122 6.643 1.00 89.81 279 PRO A N 1
ATOM 2239 C CA . PRO A 1 279 ? 0.483 -23.525 6.501 1.00 89.81 279 PRO A CA 1
ATOM 2240 C C . PRO A 1 279 ? 0.741 -24.081 5.097 1.00 89.81 279 PRO A C 1
ATOM 2242 O O . PRO A 1 279 ? 1.169 -25.223 4.949 1.00 89.81 279 PRO A O 1
ATOM 2245 N N . GLU A 1 280 ? 0.511 -23.273 4.062 1.00 90.12 280 GLU A N 1
ATOM 2246 C CA . GLU A 1 280 ? 0.755 -23.650 2.675 1.00 90.12 280 GLU A CA 1
ATOM 2247 C C . GLU A 1 280 ? 2.247 -23.802 2.377 1.00 90.12 280 GLU A C 1
ATOM 2249 O O . GLU A 1 280 ? 2.627 -24.796 1.758 1.00 90.12 280 GLU A O 1
ATOM 2254 N N . HIS A 1 281 ? 3.091 -22.885 2.867 1.00 90.56 281 HIS A N 1
ATOM 2255 C CA . HIS A 1 281 ? 4.547 -22.997 2.735 1.00 90.56 281 HIS A CA 1
ATOM 2256 C C . HIS A 1 281 ? 5.033 -24.297 3.367 1.00 90.56 281 HIS A C 1
ATOM 2258 O O . HIS A 1 281 ? 5.667 -25.113 2.706 1.00 90.56 281 HIS A O 1
ATOM 2264 N N . TYR A 1 282 ? 4.634 -24.568 4.613 1.00 90.19 282 TYR A N 1
ATOM 2265 C CA . TYR A 1 282 ? 4.992 -25.819 5.278 1.00 90.19 282 TYR A CA 1
ATOM 2266 C C . TYR A 1 282 ? 4.460 -27.054 4.550 1.00 90.19 282 TYR A C 1
ATOM 2268 O O . TYR A 1 282 ? 5.113 -28.096 4.580 1.00 90.19 282 TYR A O 1
ATOM 2276 N N . LYS A 1 283 ? 3.286 -26.982 3.921 1.00 93.88 283 LYS A N 1
ATOM 2277 C CA . LYS A 1 283 ? 2.680 -28.123 3.227 1.00 93.88 283 LYS A CA 1
ATOM 2278 C C . LYS A 1 283 ? 3.348 -28.429 1.886 1.00 93.88 283 LYS A C 1
ATOM 2280 O O . LYS A 1 283 ? 3.480 -29.604 1.554 1.00 93.88 283 LYS A O 1
ATOM 2285 N N . TYR A 1 284 ? 3.708 -27.408 1.112 1.00 94.50 284 TYR A N 1
ATOM 2286 C CA . TYR A 1 284 ? 4.095 -27.573 -0.293 1.00 94.50 284 TYR A CA 1
ATOM 2287 C C . TYR A 1 284 ? 5.570 -27.303 -0.583 1.00 94.50 284 TYR A C 1
ATOM 2289 O O . TYR A 1 284 ? 6.064 -27.785 -1.600 1.00 94.50 284 TYR A O 1
ATOM 2297 N N . CYS A 1 285 ? 6.272 -26.557 0.270 1.00 93.94 285 CYS A N 1
ATOM 2298 C CA . CYS A 1 285 ? 7.686 -26.276 0.058 1.00 93.94 285 CYS A CA 1
ATOM 2299 C C . CYS A 1 285 ? 8.579 -27.421 0.547 1.00 93.94 285 CYS A C 1
ATOM 2301 O O . CYS A 1 285 ? 8.215 -28.122 1.502 1.00 93.94 285 CYS A O 1
ATOM 2303 N N . PRO A 1 286 ? 9.761 -27.608 -0.074 1.00 93.25 286 PRO A N 1
ATOM 2304 C CA . PRO A 1 286 ? 10.714 -28.613 0.372 1.00 93.25 286 PRO A CA 1
ATOM 2305 C C . PRO A 1 286 ? 11.068 -28.433 1.851 1.00 93.25 286 PRO A C 1
ATOM 2307 O O . PRO A 1 286 ? 11.134 -27.315 2.374 1.00 93.25 286 PRO A O 1
ATOM 2310 N N . LYS A 1 287 ? 11.294 -29.557 2.536 1.00 91.62 287 LYS A N 1
ATOM 2311 C CA . LYS A 1 287 ? 11.642 -29.579 3.965 1.00 91.62 287 LYS A CA 1
ATOM 2312 C C . LYS A 1 287 ? 13.099 -29.208 4.233 1.00 91.62 287 LYS A C 1
ATOM 2314 O O . LYS A 1 287 ? 13.473 -29.078 5.396 1.00 91.62 287 LYS A O 1
ATOM 2319 N N . ASP A 1 288 ? 13.894 -29.012 3.182 1.00 92.19 288 ASP A N 1
ATOM 2320 C CA . ASP A 1 288 ? 15.253 -28.509 3.306 1.00 92.19 288 ASP A CA 1
ATOM 2321 C C . ASP A 1 288 ? 15.271 -27.191 4.074 1.00 92.19 288 ASP A C 1
ATOM 2323 O O . ASP A 1 288 ? 14.571 -26.230 3.742 1.00 92.19 288 ASP A O 1
ATOM 2327 N N . LYS A 1 289 ? 16.144 -27.149 5.080 1.00 89.56 289 LYS A N 1
ATOM 2328 C CA . LYS A 1 289 ? 16.326 -26.024 6.000 1.00 89.56 289 LYS A CA 1
ATOM 2329 C C . LYS A 1 289 ? 16.481 -24.684 5.264 1.00 89.56 289 LYS A C 1
ATOM 2331 O O . LYS A 1 289 ? 15.914 -23.682 5.684 1.00 89.56 289 LYS A O 1
ATOM 2336 N N . LYS A 1 290 ? 17.137 -24.687 4.097 1.00 91.25 290 LYS A N 1
ATOM 2337 C CA . LYS A 1 290 ? 17.369 -23.495 3.264 1.00 91.25 290 LYS A CA 1
ATOM 2338 C C . LYS A 1 290 ? 16.099 -22.751 2.821 1.00 91.25 290 LYS A C 1
ATOM 2340 O O . LYS A 1 290 ? 16.184 -21.549 2.627 1.00 91.25 290 LYS A O 1
ATOM 2345 N N . TYR A 1 291 ? 14.950 -23.426 2.683 1.00 90.19 291 TYR A N 1
ATOM 2346 C CA . TYR A 1 291 ? 13.668 -22.786 2.329 1.00 90.19 291 TYR A CA 1
ATOM 2347 C C . TYR A 1 291 ? 12.785 -22.478 3.545 1.00 90.19 291 TYR A C 1
ATOM 2349 O O . TYR A 1 291 ? 11.697 -21.921 3.399 1.00 90.19 291 TYR A O 1
ATOM 2357 N N . GLN A 1 292 ? 13.207 -22.885 4.741 1.00 85.06 292 GLN A N 1
ATOM 2358 C CA . GLN A 1 292 ? 12.481 -22.677 5.998 1.00 85.06 292 GLN A CA 1
ATOM 2359 C C . GLN A 1 292 ? 13.125 -21.574 6.849 1.00 85.06 292 GLN A C 1
ATOM 2361 O O . GLN A 1 292 ? 12.558 -21.145 7.850 1.00 85.06 292 GLN A O 1
ATOM 2366 N N . GLU A 1 293 ? 14.295 -21.087 6.437 1.00 81.81 293 GLU A N 1
ATOM 2367 C CA . GLU A 1 293 ? 15.103 -20.109 7.156 1.00 81.81 293 GLU A CA 1
ATOM 2368 C C . GLU A 1 293 ? 15.351 -18.858 6.320 1.00 81.81 293 GLU A C 1
ATOM 2370 O O . GLU A 1 293 ? 15.261 -18.877 5.096 1.00 81.81 293 GLU A O 1
ATOM 2375 N N . GLY A 1 294 ? 15.666 -17.760 6.999 1.00 78.75 294 GLY A N 1
ATOM 2376 C CA . GLY A 1 294 ? 15.838 -16.448 6.388 1.00 78.75 294 GLY A CA 1
ATOM 2377 C C . GLY A 1 294 ? 14.967 -15.401 7.067 1.00 78.75 294 GLY A C 1
ATOM 2378 O O . GLY A 1 294 ? 13.935 -15.703 7.672 1.00 78.75 294 GLY A O 1
ATOM 2379 N N . LEU A 1 295 ? 15.409 -14.151 6.989 1.00 81.06 295 LEU A N 1
ATOM 2380 C CA . LEU A 1 295 ? 14.636 -13.018 7.470 1.00 81.06 295 LEU A CA 1
ATOM 2381 C C . LEU A 1 295 ? 13.723 -12.559 6.338 1.00 81.06 295 LEU A C 1
ATOM 2383 O O . LEU A 1 295 ? 14.173 -11.926 5.392 1.00 81.06 295 LEU A O 1
ATOM 2387 N N . PHE A 1 296 ? 12.434 -12.879 6.439 1.00 84.44 296 PHE A N 1
ATOM 2388 C CA . PHE A 1 296 ? 11.432 -12.444 5.471 1.00 84.44 296 PHE A CA 1
ATOM 2389 C C . PHE A 1 296 ? 10.392 -11.563 6.151 1.00 84.44 296 PHE A C 1
ATOM 2391 O O . PHE A 1 296 ? 9.787 -11.922 7.162 1.00 84.44 296 PHE A O 1
ATOM 2398 N N . ASN A 1 297 ? 10.208 -10.370 5.600 1.00 84.44 297 ASN A N 1
ATOM 2399 C CA . ASN A 1 297 ? 9.206 -9.403 6.017 1.00 84.44 297 ASN A CA 1
ATOM 2400 C C . ASN A 1 297 ? 8.921 -8.448 4.846 1.00 84.44 297 ASN A C 1
ATOM 2402 O O . ASN A 1 297 ? 9.439 -8.624 3.741 1.00 84.44 297 ASN A O 1
ATOM 2406 N N . ASP A 1 298 ? 8.069 -7.448 5.069 1.00 83.19 298 ASP A N 1
ATOM 2407 C CA . ASP A 1 298 ? 7.701 -6.496 4.018 1.00 83.19 298 ASP A CA 1
ATOM 2408 C C . ASP A 1 298 ? 8.908 -5.684 3.514 1.00 83.19 298 ASP A C 1
ATOM 2410 O O . ASP A 1 298 ? 8.991 -5.413 2.324 1.00 83.19 298 ASP A O 1
ATOM 2414 N N . PHE A 1 299 ? 9.880 -5.361 4.375 1.00 84.81 299 PHE A N 1
ATOM 2415 C CA . PHE A 1 299 ? 11.085 -4.626 3.979 1.00 84.81 299 PHE A CA 1
ATOM 2416 C C . PHE A 1 299 ? 11.989 -5.434 3.066 1.00 84.81 299 PHE A C 1
ATOM 2418 O O . PHE A 1 299 ? 12.398 -4.922 2.033 1.00 84.81 299 PHE A O 1
ATOM 2425 N N . VAL A 1 300 ? 12.244 -6.697 3.406 1.00 87.19 300 VAL A N 1
ATOM 2426 C CA . VAL A 1 300 ? 13.073 -7.576 2.571 1.00 87.19 300 VAL A CA 1
ATOM 2427 C C . VAL A 1 300 ? 12.418 -7.776 1.208 1.00 87.19 300 VAL A C 1
ATOM 2429 O O . VAL A 1 300 ? 13.082 -7.680 0.182 1.00 87.19 300 VAL A O 1
ATOM 2432 N N . ARG A 1 301 ? 11.090 -7.944 1.168 1.00 90.00 301 ARG A N 1
ATOM 2433 C CA . ARG A 1 301 ? 10.344 -7.984 -0.096 1.00 90.00 301 ARG A CA 1
ATOM 2434 C C . ARG A 1 301 ? 10.534 -6.699 -0.910 1.00 90.00 301 ARG A C 1
ATOM 2436 O O . ARG A 1 301 ? 10.764 -6.757 -2.113 1.00 90.00 301 ARG A O 1
ATOM 2443 N N . ASN A 1 302 ? 10.433 -5.545 -0.260 1.00 89.44 302 ASN A N 1
ATOM 2444 C CA . ASN A 1 302 ? 10.583 -4.240 -0.898 1.00 89.44 302 ASN A CA 1
ATOM 2445 C C . ASN A 1 302 ? 12.008 -4.020 -1.443 1.00 89.44 302 ASN A C 1
ATOM 2447 O O . ASN A 1 302 ? 12.172 -3.479 -2.534 1.00 89.44 302 ASN A O 1
ATOM 2451 N N . GLU A 1 303 ? 13.026 -4.484 -0.720 1.00 89.19 303 GLU A N 1
ATOM 2452 C CA . GLU A 1 303 ? 14.422 -4.487 -1.166 1.00 89.19 303 GLU A CA 1
ATOM 2453 C C . GLU A 1 303 ? 14.601 -5.412 -2.384 1.00 89.19 303 GLU A C 1
ATOM 2455 O O . GLU A 1 303 ? 15.174 -4.999 -3.390 1.00 89.19 303 GLU A O 1
ATOM 2460 N N . MET A 1 304 ? 14.017 -6.617 -2.373 1.00 91.38 304 MET A N 1
ATOM 2461 C CA . MET A 1 304 ? 14.042 -7.514 -3.539 1.00 91.38 304 MET A CA 1
ATOM 2462 C C . MET A 1 304 ? 13.340 -6.911 -4.760 1.00 91.38 304 MET A C 1
ATOM 2464 O O . MET A 1 304 ? 13.825 -7.062 -5.878 1.00 91.38 304 MET A O 1
ATOM 2468 N N . GLN A 1 305 ? 12.239 -6.176 -4.578 1.00 92.25 305 GLN A N 1
ATOM 2469 C CA . GLN A 1 305 ? 11.579 -5.454 -5.673 1.00 92.25 305 GLN A CA 1
ATOM 2470 C C . GLN A 1 305 ? 12.502 -4.399 -6.302 1.00 92.25 305 GLN A C 1
ATOM 2472 O O . GLN A 1 305 ? 12.551 -4.286 -7.528 1.00 92.25 305 GLN A O 1
ATOM 2477 N N . GLN A 1 306 ? 13.262 -3.660 -5.487 1.00 91.62 306 GLN A N 1
ATOM 2478 C CA . GLN A 1 306 ? 14.271 -2.712 -5.972 1.00 91.62 306 GLN A CA 1
ATOM 2479 C C . GLN A 1 306 ? 15.384 -3.429 -6.752 1.00 91.62 306 GLN A C 1
ATOM 2481 O O . GLN A 1 306 ? 15.720 -3.005 -7.858 1.00 91.62 306 GLN A O 1
ATOM 2486 N N . GLU A 1 307 ? 15.919 -4.534 -6.229 1.00 91.81 307 GLU A N 1
ATOM 2487 C CA . GLU A 1 307 ? 16.987 -5.297 -6.892 1.00 91.81 307 GLU A CA 1
ATOM 2488 C C . GLU A 1 307 ? 16.531 -5.944 -8.208 1.00 91.81 307 GLU A C 1
ATOM 2490 O O . GLU A 1 307 ? 17.254 -5.895 -9.203 1.00 91.81 307 GLU A O 1
ATOM 2495 N N . ILE A 1 308 ? 15.298 -6.452 -8.279 1.00 92.81 308 ILE A N 1
ATOM 2496 C CA . ILE A 1 308 ? 14.718 -6.969 -9.528 1.00 92.81 308 ILE A CA 1
ATOM 2497 C C . ILE A 1 308 ? 14.594 -5.854 -10.571 1.00 92.81 308 ILE A C 1
ATOM 2499 O O . ILE A 1 308 ? 14.940 -6.062 -11.734 1.00 92.81 308 ILE A O 1
ATOM 2503 N N . ILE A 1 309 ? 14.149 -4.653 -10.181 1.00 90.94 309 ILE A N 1
ATOM 2504 C CA . ILE A 1 309 ? 14.079 -3.503 -11.097 1.00 90.94 309 ILE A CA 1
ATOM 2505 C C . ILE A 1 309 ? 15.477 -3.140 -11.613 1.00 90.94 309 ILE A C 1
ATOM 2507 O O . ILE A 1 309 ? 15.638 -2.920 -12.815 1.00 90.94 309 ILE A O 1
ATOM 2511 N N . LYS A 1 310 ? 16.507 -3.135 -10.755 1.00 89.19 310 LYS A N 1
ATOM 2512 C CA . LYS A 1 310 ? 17.900 -2.911 -11.185 1.00 89.19 310 LYS A CA 1
ATOM 2513 C C . LYS A 1 310 ? 18.382 -3.977 -12.164 1.00 89.19 310 LYS A C 1
ATOM 2515 O O . LYS A 1 310 ? 19.017 -3.635 -13.165 1.00 89.19 310 LYS A O 1
ATOM 2520 N N . ALA A 1 311 ? 18.067 -5.245 -11.909 1.00 91.56 311 ALA A N 1
ATOM 2521 C CA . ALA A 1 311 ? 18.435 -6.351 -12.785 1.00 91.56 311 ALA A CA 1
ATOM 2522 C C . ALA A 1 311 ? 17.732 -6.237 -14.151 1.00 91.56 311 ALA A C 1
ATOM 2524 O O . ALA A 1 311 ? 18.375 -6.371 -15.194 1.00 91.56 311 ALA A O 1
ATOM 2525 N N . ILE A 1 312 ? 16.443 -5.871 -14.166 1.00 89.75 312 ILE A N 1
ATOM 2526 C CA . ILE A 1 312 ? 15.678 -5.587 -15.389 1.00 89.75 312 ILE A CA 1
ATOM 2527 C C . ILE A 1 312 ? 16.291 -4.414 -16.161 1.00 89.75 312 ILE A C 1
ATOM 2529 O O . ILE A 1 312 ? 16.494 -4.536 -17.366 1.00 89.75 312 ILE A O 1
ATOM 2533 N N . ILE A 1 313 ? 16.619 -3.297 -15.501 1.00 84.69 313 ILE A N 1
ATOM 2534 C CA . ILE A 1 313 ? 17.246 -2.130 -16.149 1.00 84.69 313 ILE A CA 1
ATOM 2535 C C . ILE A 1 313 ? 18.597 -2.522 -16.754 1.00 84.69 313 ILE A C 1
ATOM 2537 O O . ILE A 1 313 ? 18.858 -2.231 -17.921 1.00 84.69 313 ILE A O 1
ATOM 2541 N N . THR A 1 314 ? 19.434 -3.223 -15.988 1.00 85.62 314 THR A N 1
ATOM 2542 C CA . THR A 1 314 ? 20.744 -3.714 -16.440 1.00 85.62 314 THR A CA 1
ATOM 2543 C C . THR A 1 314 ? 20.598 -4.604 -17.668 1.00 85.62 314 THR A C 1
ATOM 2545 O O . THR A 1 314 ? 21.292 -4.404 -18.665 1.00 85.62 314 THR A O 1
ATOM 2548 N N . LYS A 1 315 ? 19.638 -5.535 -17.648 1.00 87.31 315 LYS A N 1
ATOM 2549 C CA . LYS A 1 315 ? 19.370 -6.416 -18.782 1.00 87.31 315 LYS A CA 1
ATOM 2550 C C . LYS A 1 315 ? 18.815 -5.659 -19.985 1.00 87.31 315 LYS A C 1
ATOM 2552 O O . LYS A 1 315 ? 19.254 -5.897 -21.108 1.00 87.31 315 LYS A O 1
ATOM 2557 N N . ALA A 1 316 ? 17.905 -4.714 -19.768 1.00 82.88 316 ALA A N 1
ATOM 2558 C CA . ALA A 1 316 ? 17.295 -3.915 -20.823 1.00 82.88 316 ALA A CA 1
ATOM 2559 C C . ALA A 1 316 ? 18.320 -3.063 -21.587 1.00 82.88 316 ALA A C 1
ATOM 2561 O O . ALA A 1 316 ? 18.205 -2.938 -22.804 1.00 82.88 316 ALA A O 1
ATOM 2562 N N . LYS A 1 317 ? 19.368 -2.561 -20.916 1.00 79.19 317 LYS A N 1
ATOM 2563 C CA . LYS A 1 317 ? 20.483 -1.842 -21.563 1.00 79.19 317 LYS A CA 1
ATOM 2564 C C . LYS A 1 317 ? 21.254 -2.685 -22.584 1.00 79.19 317 LYS A C 1
ATOM 2566 O O . LYS A 1 317 ? 21.899 -2.121 -23.456 1.00 79.19 317 LYS A O 1
ATOM 2571 N N . THR A 1 318 ? 21.200 -4.015 -22.488 1.00 78.38 318 THR A N 1
ATOM 2572 C CA . THR A 1 318 ? 21.857 -4.915 -23.455 1.00 78.38 318 THR A CA 1
ATOM 2573 C C . THR A 1 318 ? 21.036 -5.123 -24.733 1.00 78.38 318 THR A C 1
ATOM 2575 O O . THR A 1 318 ? 21.510 -5.740 -25.690 1.00 78.38 318 THR A O 1
ATOM 2578 N N . ILE A 1 319 ? 19.791 -4.629 -24.773 1.00 72.50 319 ILE A N 1
ATOM 2579 C CA . ILE A 1 319 ? 18.932 -4.748 -25.949 1.00 72.50 319 ILE A CA 1
ATOM 2580 C C . ILE A 1 319 ? 19.295 -3.663 -26.960 1.00 72.50 319 ILE A C 1
ATOM 2582 O O . ILE A 1 319 ? 18.744 -2.568 -26.951 1.00 72.50 319 ILE A O 1
ATOM 2586 N N . ASN A 1 320 ? 20.130 -4.030 -27.926 1.00 69.25 320 ASN A N 1
ATOM 2587 C CA . ASN A 1 320 ? 20.452 -3.172 -29.070 1.00 69.25 320 ASN A CA 1
ATOM 2588 C C . ASN A 1 320 ? 19.514 -3.425 -30.272 1.00 69.25 320 ASN A C 1
ATOM 2590 O O . ASN A 1 320 ? 19.847 -3.102 -31.408 1.00 69.25 320 ASN A O 1
ATOM 2594 N N . SER A 1 321 ? 18.350 -4.053 -30.046 1.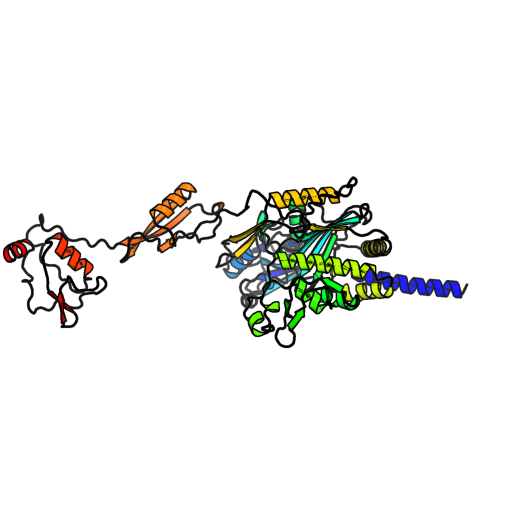00 75.69 321 SER A N 1
ATOM 2595 C CA . SER A 1 321 ? 17.416 -4.478 -31.098 1.00 75.69 321 SER A CA 1
ATOM 2596 C C . SER A 1 321 ? 16.075 -3.756 -30.991 1.00 75.69 321 SER A C 1
ATOM 2598 O O . SER A 1 321 ? 15.295 -3.986 -30.061 1.00 75.69 321 SER A O 1
ATOM 2600 N N . ILE A 1 322 ? 15.773 -2.947 -32.010 1.00 72.12 322 ILE A N 1
ATOM 2601 C CA . ILE A 1 322 ? 14.484 -2.262 -32.144 1.00 72.12 322 ILE A CA 1
ATOM 2602 C C . ILE A 1 322 ? 13.310 -3.250 -32.249 1.00 72.12 322 ILE A C 1
ATOM 2604 O O . ILE A 1 322 ? 12.235 -2.972 -31.725 1.00 72.12 322 ILE A O 1
ATOM 2608 N N . ASP A 1 323 ? 13.513 -4.432 -32.840 1.00 75.12 323 ASP A N 1
ATOM 2609 C CA . ASP A 1 323 ? 12.480 -5.472 -32.952 1.00 75.12 323 ASP A CA 1
ATOM 2610 C C . ASP A 1 323 ? 12.102 -6.058 -31.588 1.00 75.12 323 ASP A C 1
ATOM 2612 O O . ASP A 1 323 ? 10.918 -6.249 -31.288 1.00 75.12 323 ASP A O 1
ATOM 2616 N N . LYS A 1 324 ? 13.093 -6.299 -30.717 1.00 76.75 324 LYS A N 1
ATOM 2617 C CA . LYS A 1 324 ? 12.833 -6.716 -29.332 1.00 76.75 324 LYS A CA 1
ATOM 2618 C C . LYS A 1 324 ? 12.114 -5.616 -28.561 1.00 76.75 324 LYS A C 1
ATOM 2620 O O . LYS A 1 324 ? 11.139 -5.909 -27.876 1.00 76.75 324 LYS A O 1
ATOM 2625 N N . PHE A 1 325 ? 12.524 -4.359 -28.729 1.00 76.50 325 PHE A N 1
ATOM 2626 C CA . PHE A 1 325 ? 11.837 -3.220 -28.120 1.00 76.50 325 PHE A CA 1
ATOM 2627 C C . PHE A 1 325 ? 10.371 -3.116 -28.578 1.00 76.50 325 PHE A C 1
ATOM 2629 O O . PHE A 1 325 ? 9.470 -3.033 -27.746 1.00 76.50 325 PHE A O 1
ATOM 2636 N N . GLN A 1 326 ? 10.091 -3.231 -29.880 1.00 75.25 326 GLN A N 1
ATOM 2637 C CA . GLN A 1 326 ? 8.720 -3.283 -30.403 1.00 75.25 326 GLN A CA 1
ATOM 2638 C C . GLN A 1 326 ? 7.926 -4.482 -29.866 1.00 75.25 326 GLN A C 1
ATOM 2640 O O . GLN A 1 326 ? 6.728 -4.364 -29.600 1.00 75.25 326 GLN A O 1
ATOM 2645 N N . THR A 1 327 ? 8.572 -5.638 -29.707 1.00 77.81 327 THR A N 1
ATOM 2646 C CA . THR A 1 327 ? 7.946 -6.848 -29.155 1.00 77.81 327 THR A CA 1
ATOM 2647 C C . THR A 1 327 ? 7.552 -6.643 -27.695 1.00 77.81 327 THR A C 1
ATOM 2649 O O . THR A 1 327 ? 6.425 -6.959 -27.323 1.00 77.81 327 THR A O 1
ATOM 2652 N N . ILE A 1 328 ? 8.439 -6.058 -26.885 1.00 79.31 328 ILE A N 1
ATOM 2653 C CA . ILE A 1 328 ? 8.153 -5.673 -25.496 1.00 79.31 328 ILE A CA 1
ATOM 2654 C C . ILE A 1 328 ? 6.957 -4.720 -25.469 1.00 79.31 328 ILE A C 1
ATOM 2656 O O . ILE A 1 328 ? 5.975 -4.973 -24.777 1.00 79.31 328 ILE A O 1
ATOM 2660 N N . LEU A 1 329 ? 6.993 -3.660 -26.277 1.00 78.25 329 LEU A N 1
ATOM 2661 C CA . LEU A 1 329 ? 5.918 -2.674 -26.318 1.00 78.25 329 LEU A CA 1
ATOM 2662 C C . LEU A 1 329 ? 4.571 -3.295 -26.713 1.00 78.25 329 LEU A C 1
ATOM 2664 O O . LEU A 1 329 ? 3.581 -3.114 -26.012 1.00 78.25 329 LEU A O 1
ATOM 2668 N N . SER A 1 330 ? 4.524 -4.047 -27.811 1.00 76.88 330 SER A N 1
ATOM 2669 C CA . SER A 1 330 ? 3.278 -4.634 -28.325 1.00 76.88 330 SER A CA 1
ATOM 2670 C C . SER A 1 330 ? 2.685 -5.707 -27.411 1.00 76.88 330 SER A C 1
ATOM 2672 O O . SER A 1 330 ? 1.464 -5.799 -27.306 1.00 76.88 330 SER A O 1
ATOM 2674 N N . LYS A 1 331 ? 3.520 -6.502 -26.729 1.00 79.25 331 LYS A N 1
ATOM 2675 C CA . LYS A 1 331 ? 3.047 -7.538 -25.801 1.00 79.25 331 LYS A CA 1
ATOM 2676 C C . LYS A 1 331 ? 2.585 -6.959 -24.468 1.00 79.25 331 LYS A C 1
ATOM 2678 O O . LYS A 1 331 ? 1.605 -7.440 -23.904 1.00 79.25 331 LYS A O 1
ATOM 2683 N N . LEU A 1 332 ? 3.274 -5.933 -23.970 1.00 79.44 332 LEU A N 1
ATOM 2684 C CA . LEU A 1 332 ? 3.080 -5.455 -22.602 1.00 79.44 332 LEU A CA 1
ATOM 2685 C C . LEU A 1 332 ? 2.165 -4.230 -22.498 1.00 79.44 332 LEU A C 1
ATOM 2687 O O . LEU A 1 332 ? 1.645 -3.973 -21.416 1.00 79.44 332 LEU A O 1
ATOM 2691 N N . SER A 1 333 ? 1.896 -3.501 -23.589 1.00 78.88 333 SER A N 1
ATOM 2692 C CA . SER A 1 333 ? 1.061 -2.284 -23.553 1.00 78.88 333 SER A CA 1
ATOM 2693 C C . SER A 1 333 ? -0.327 -2.505 -22.959 1.00 78.88 333 SER A C 1
ATOM 2695 O O . SER A 1 333 ? -0.843 -1.661 -22.224 1.00 78.88 333 SER A O 1
ATOM 2697 N N . SER A 1 334 ? -0.926 -3.670 -23.216 1.00 78.19 334 SER A N 1
ATOM 2698 C CA . SER A 1 334 ? -2.227 -4.049 -22.661 1.00 78.19 334 SER A CA 1
ATOM 2699 C C . SER A 1 334 ? -2.216 -4.160 -21.130 1.00 78.19 334 SER A C 1
ATOM 2701 O O . SER A 1 334 ? -3.255 -3.912 -20.526 1.00 78.19 334 SER A O 1
ATOM 2703 N N . ARG A 1 335 ? -1.052 -4.379 -20.509 1.00 82.12 335 ARG A N 1
ATOM 2704 C CA . ARG A 1 335 ? -0.852 -4.581 -19.061 1.00 82.12 335 ARG A CA 1
ATOM 2705 C C . ARG A 1 335 ? -0.139 -3.427 -18.355 1.00 82.12 335 ARG A C 1
ATOM 2707 O O . ARG A 1 335 ? 0.198 -3.528 -17.179 1.00 82.12 335 ARG A O 1
ATOM 2714 N N . VAL A 1 336 ? 0.071 -2.321 -19.068 1.00 83.56 336 VAL A N 1
ATOM 2715 C CA . VAL A 1 336 ? 0.564 -1.061 -18.507 1.00 83.56 336 VAL A CA 1
ATOM 2716 C C . VAL A 1 336 ? -0.550 -0.022 -18.512 1.00 83.56 336 VAL A C 1
ATOM 2718 O O . VAL A 1 336 ? -1.319 0.089 -19.474 1.00 83.56 336 VAL A O 1
ATOM 2721 N N . ASN A 1 337 ? -0.610 0.761 -17.441 1.00 83.12 337 ASN A N 1
ATOM 2722 C CA . ASN A 1 337 ? -1.361 2.005 -17.360 1.00 83.12 337 ASN A CA 1
ATOM 2723 C C . ASN A 1 337 ? -0.394 3.140 -16.982 1.00 83.12 337 ASN A C 1
ATOM 2725 O O . ASN A 1 337 ? 0.320 3.043 -15.987 1.00 83.12 337 ASN A O 1
ATOM 2729 N N . THR A 1 338 ? -0.310 4.189 -17.799 1.00 85.12 338 THR A N 1
ATOM 2730 C CA . THR A 1 338 ? 0.668 5.272 -17.625 1.00 85.12 338 THR A CA 1
ATOM 2731 C C . THR A 1 338 ? 0.152 6.590 -18.194 1.00 85.12 338 THR A C 1
ATOM 2733 O O . THR A 1 338 ? -0.652 6.604 -19.123 1.00 85.12 338 THR A O 1
ATOM 2736 N N . ASN A 1 339 ? 0.648 7.709 -17.661 1.00 84.88 339 ASN A N 1
ATOM 2737 C CA . ASN A 1 339 ? 0.466 9.045 -18.237 1.00 84.88 339 ASN A CA 1
ATOM 2738 C C . ASN A 1 339 ? 1.587 9.463 -19.208 1.00 84.88 339 ASN A C 1
ATOM 2740 O O . ASN A 1 339 ? 1.640 10.630 -19.610 1.00 84.88 339 ASN A O 1
ATOM 2744 N N . MET A 1 340 ? 2.512 8.567 -19.559 1.00 83.94 340 MET A N 1
ATOM 2745 C CA . MET A 1 340 ? 3.556 8.865 -20.537 1.00 83.94 340 MET A CA 1
ATOM 2746 C C . MET A 1 340 ? 2.992 8.880 -21.953 1.00 83.94 340 MET A C 1
ATOM 2748 O O . MET A 1 340 ? 2.414 7.901 -22.422 1.00 83.94 340 MET A O 1
ATOM 2752 N N . GLY A 1 341 ? 3.220 9.986 -22.661 1.00 80.00 341 GLY A N 1
ATOM 2753 C CA . GLY A 1 341 ? 2.963 10.048 -24.092 1.00 80.00 341 GLY A CA 1
ATOM 2754 C C . GLY A 1 341 ? 3.925 9.152 -24.871 1.00 80.00 341 GLY A C 1
ATOM 2755 O O . GLY A 1 341 ? 5.045 8.885 -24.438 1.00 80.00 341 GLY A O 1
ATOM 2756 N N . SER A 1 342 ? 3.530 8.743 -26.074 1.00 77.25 342 SER A N 1
ATOM 2757 C CA . SER A 1 342 ? 4.365 7.899 -26.936 1.00 77.25 342 SER A CA 1
ATOM 2758 C C . SER A 1 342 ? 5.758 8.472 -27.202 1.00 77.25 342 SER A C 1
ATOM 2760 O O . SER A 1 342 ? 6.753 7.756 -27.121 1.00 77.25 342 SER A O 1
ATOM 2762 N N . ASN A 1 343 ? 5.844 9.780 -27.443 1.00 77.38 343 ASN A N 1
ATOM 2763 C CA . ASN A 1 343 ? 7.126 10.453 -27.646 1.00 77.38 343 ASN A CA 1
ATOM 2764 C C . ASN A 1 343 ? 8.002 10.383 -26.389 1.00 77.38 343 ASN A C 1
ATOM 2766 O O . ASN A 1 343 ? 9.200 10.168 -26.500 1.00 77.38 343 ASN A O 1
ATOM 2770 N N . THR A 1 344 ? 7.409 10.496 -25.198 1.00 85.00 344 THR A N 1
ATOM 2771 C CA . THR A 1 344 ? 8.122 10.352 -23.924 1.00 85.00 344 THR A CA 1
ATOM 2772 C C . THR A 1 344 ? 8.715 8.951 -23.776 1.00 85.00 344 THR A C 1
ATOM 2774 O O . THR A 1 344 ? 9.890 8.829 -23.446 1.00 85.00 344 THR A O 1
ATOM 2777 N N . ILE A 1 345 ? 7.940 7.899 -24.067 1.00 81.69 345 ILE A N 1
ATOM 2778 C CA . ILE A 1 345 ? 8.411 6.501 -24.014 1.00 81.69 345 ILE A CA 1
ATOM 2779 C C . ILE A 1 345 ? 9.586 6.286 -24.977 1.00 81.69 345 ILE A C 1
ATOM 2781 O O . ILE A 1 345 ? 10.587 5.670 -24.611 1.00 81.69 345 ILE A O 1
ATOM 2785 N N . LEU A 1 346 ? 9.491 6.821 -26.198 1.00 77.81 346 LEU A N 1
ATOM 2786 C CA . LEU A 1 346 ? 10.572 6.726 -27.177 1.00 77.81 346 LEU A CA 1
ATOM 2787 C C . LEU A 1 346 ? 11.826 7.475 -26.714 1.00 77.81 346 LEU A C 1
ATOM 2789 O O . LEU A 1 346 ? 12.934 6.957 -26.834 1.00 77.81 346 LEU A O 1
ATOM 2793 N N . SER A 1 347 ? 11.660 8.667 -26.141 1.00 82.25 347 SER A N 1
ATOM 2794 C CA . SER A 1 347 ? 12.770 9.421 -25.566 1.00 82.25 347 SER A CA 1
ATOM 2795 C C . SER A 1 347 ? 13.437 8.645 -24.430 1.00 82.25 347 SER A C 1
ATOM 2797 O O . SER A 1 347 ? 14.662 8.631 -24.362 1.00 82.25 347 SER A O 1
ATOM 2799 N N . PHE A 1 348 ? 12.672 7.949 -23.580 1.00 80.12 348 PHE A N 1
ATOM 2800 C CA . PHE A 1 348 ? 13.225 7.096 -22.521 1.00 80.12 348 PHE A CA 1
ATOM 2801 C C . PHE A 1 348 ? 14.078 5.967 -23.084 1.00 80.12 348 PHE A C 1
ATOM 2803 O O . PHE A 1 348 ? 15.192 5.749 -22.613 1.00 80.12 348 PHE A O 1
ATOM 2810 N N . TYR A 1 349 ? 13.576 5.277 -24.107 1.00 77.75 349 TYR A N 1
ATOM 2811 C CA . TYR A 1 349 ? 14.338 4.240 -24.793 1.00 77.75 349 TYR A CA 1
ATOM 2812 C C . TYR A 1 349 ? 15.640 4.799 -25.364 1.00 77.75 349 TYR A C 1
ATOM 2814 O O . TYR A 1 349 ? 16.709 4.283 -25.050 1.00 77.75 349 TYR A O 1
ATOM 2822 N N . ASN A 1 350 ? 15.561 5.907 -26.108 1.00 76.38 350 ASN A N 1
ATOM 2823 C CA . ASN A 1 350 ? 16.731 6.573 -26.675 1.00 76.38 350 ASN A CA 1
ATOM 2824 C C . ASN A 1 350 ? 17.725 7.007 -25.591 1.00 76.38 350 ASN A C 1
ATOM 2826 O O . ASN A 1 350 ? 18.927 6.856 -25.775 1.00 76.38 350 ASN A O 1
ATOM 2830 N N . PHE A 1 351 ? 17.249 7.521 -24.459 1.00 77.75 351 PHE A N 1
ATOM 2831 C CA . PHE A 1 351 ? 18.100 7.877 -23.328 1.00 77.75 351 PHE A CA 1
ATOM 2832 C C . PHE A 1 351 ? 18.807 6.648 -22.740 1.00 77.75 351 PHE A C 1
ATOM 2834 O O . PHE A 1 351 ? 20.006 6.704 -22.485 1.00 77.75 351 PHE A O 1
ATOM 2841 N N . LEU A 1 352 ? 18.097 5.529 -22.566 1.00 74.31 352 LEU A N 1
ATOM 2842 C CA . LEU A 1 352 ? 18.663 4.298 -22.011 1.00 74.31 352 LEU A CA 1
ATOM 2843 C C . LEU A 1 352 ? 19.730 3.674 -22.919 1.00 74.31 352 LEU A C 1
ATOM 2845 O O . LEU A 1 352 ? 20.785 3.295 -22.412 1.00 74.31 352 LEU A O 1
ATOM 2849 N N . ILE A 1 353 ? 19.482 3.588 -24.232 1.00 73.62 353 ILE A N 1
ATOM 2850 C CA . ILE A 1 353 ? 20.424 2.959 -25.177 1.00 73.62 353 ILE A CA 1
ATOM 2851 C C . ILE A 1 353 ? 21.618 3.855 -25.523 1.00 73.62 353 ILE A C 1
ATOM 2853 O O . ILE A 1 353 ? 22.700 3.343 -25.783 1.00 73.62 353 ILE A O 1
ATOM 2857 N N . ASN A 1 354 ? 21.445 5.183 -25.513 1.00 68.69 354 ASN A N 1
ATOM 2858 C CA . ASN A 1 354 ? 22.520 6.126 -25.845 1.00 68.69 354 ASN A CA 1
ATOM 2859 C C . ASN A 1 354 ? 23.323 6.569 -24.615 1.00 68.69 354 ASN A C 1
ATOM 2861 O O . ASN A 1 354 ? 24.302 7.308 -24.740 1.00 68.69 354 ASN A O 1
ATOM 2865 N N . SER A 1 355 ? 22.919 6.159 -23.409 1.00 66.25 355 SER A N 1
ATOM 2866 C CA . SER A 1 355 ? 23.671 6.482 -22.205 1.00 66.25 355 SER A CA 1
ATOM 2867 C C . SER A 1 355 ? 24.884 5.564 -22.061 1.00 66.25 355 SER A C 1
ATOM 2869 O O . SER A 1 355 ? 24.819 4.485 -21.472 1.00 66.25 355 SER A O 1
ATOM 2871 N N . ASN A 1 356 ? 26.031 6.060 -22.530 1.00 62.50 356 ASN A N 1
ATOM 2872 C CA . ASN A 1 356 ? 27.356 5.486 -22.256 1.00 6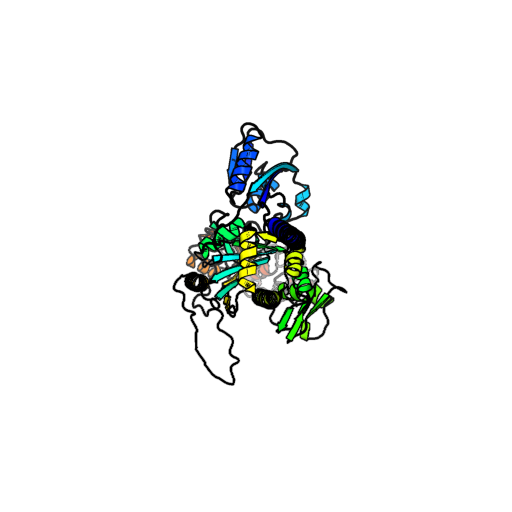2.50 356 ASN A CA 1
ATOM 2873 C C . ASN A 1 356 ? 27.759 5.598 -20.772 1.00 62.50 356 ASN A C 1
ATOM 2875 O O . ASN A 1 356 ? 28.817 5.117 -20.373 1.00 62.50 356 ASN A O 1
ATOM 2879 N N . LYS A 1 357 ? 26.952 6.275 -19.947 1.00 64.62 357 LYS A N 1
ATOM 2880 C CA . LYS A 1 357 ? 27.222 6.494 -18.528 1.00 64.62 357 LYS A CA 1
ATOM 2881 C C . LYS A 1 357 ? 26.575 5.389 -17.691 1.00 64.62 357 LYS A C 1
ATOM 2883 O O . LYS A 1 357 ? 25.445 4.959 -17.940 1.00 64.62 357 LYS A O 1
ATOM 2888 N N . ASN A 1 358 ? 27.280 4.952 -16.652 1.00 70.06 358 ASN A N 1
ATOM 2889 C CA . ASN A 1 358 ? 26.698 4.073 -15.644 1.00 70.06 358 ASN A CA 1
ATOM 2890 C C . ASN A 1 358 ? 25.584 4.829 -14.909 1.00 70.06 358 ASN A C 1
ATOM 2892 O O . ASN A 1 358 ? 25.803 5.930 -14.407 1.00 70.06 358 ASN A O 1
ATOM 2896 N N . VAL A 1 359 ? 24.383 4.248 -14.893 1.00 77.75 359 VAL A N 1
ATOM 2897 C CA . VAL A 1 359 ? 23.256 4.764 -14.110 1.00 77.75 359 VAL A CA 1
ATOM 2898 C C . VAL A 1 359 ? 23.540 4.404 -12.659 1.00 77.75 359 VAL A C 1
ATOM 2900 O O . VAL A 1 359 ? 23.726 3.226 -12.355 1.00 77.75 359 VAL A O 1
ATOM 2903 N N . HIS A 1 360 ? 23.598 5.398 -11.779 1.00 82.75 360 HIS A N 1
ATOM 2904 C CA . HIS A 1 360 ? 23.701 5.150 -10.347 1.00 82.75 360 HIS A CA 1
ATOM 2905 C C . HIS A 1 360 ? 22.294 5.044 -9.770 1.00 82.75 360 HIS A C 1
ATOM 2907 O O . HIS A 1 360 ? 21.444 5.879 -10.077 1.00 82.75 360 HIS A O 1
ATOM 2913 N N . ILE A 1 361 ? 22.037 3.985 -9.005 1.00 85.69 361 ILE A N 1
ATOM 2914 C CA . ILE A 1 361 ? 20.717 3.705 -8.445 1.00 85.69 361 ILE A CA 1
ATOM 2915 C C . ILE A 1 361 ? 20.848 3.573 -6.930 1.00 85.69 361 ILE A C 1
ATOM 2917 O O . ILE A 1 361 ? 21.315 2.546 -6.432 1.00 85.69 361 ILE A O 1
ATOM 2921 N N . ASP A 1 362 ? 20.386 4.597 -6.222 1.00 87.75 362 ASP A N 1
ATOM 2922 C CA . ASP A 1 362 ? 20.324 4.647 -4.767 1.00 87.75 362 ASP A CA 1
ATOM 2923 C C . ASP A 1 362 ? 19.003 4.040 -4.281 1.00 87.75 362 ASP A C 1
ATOM 2925 O O . ASP A 1 362 ? 17.916 4.567 -4.547 1.00 87.75 362 ASP A O 1
ATOM 2929 N N . ASN A 1 363 ? 19.082 2.934 -3.539 1.00 90.00 363 ASN A N 1
ATOM 2930 C CA . ASN A 1 363 ? 17.915 2.404 -2.838 1.00 90.00 363 ASN A CA 1
ATOM 2931 C C . ASN A 1 363 ? 17.695 3.205 -1.559 1.00 90.00 363 ASN A C 1
ATOM 2933 O O . ASN A 1 363 ? 18.582 3.314 -0.716 1.00 90.00 363 ASN A O 1
ATOM 2937 N N . MET A 1 364 ? 16.479 3.702 -1.388 1.00 92.62 364 MET A N 1
ATOM 2938 C CA . MET A 1 364 ? 16.048 4.402 -0.188 1.00 92.62 364 MET A CA 1
ATOM 2939 C C . MET A 1 364 ? 15.022 3.563 0.575 1.00 92.62 364 MET A C 1
ATOM 2941 O O . MET A 1 364 ? 14.317 2.735 -0.015 1.00 92.62 364 MET A O 1
ATOM 2945 N N . LYS A 1 365 ? 14.920 3.794 1.885 1.00 92.81 365 LYS A N 1
ATOM 2946 C CA . LYS A 1 365 ? 14.024 3.070 2.791 1.00 92.81 365 LYS A CA 1
ATOM 2947 C C . LYS A 1 365 ? 13.222 4.035 3.636 1.00 92.81 365 LYS A C 1
ATOM 2949 O O . LYS A 1 365 ? 13.774 4.957 4.213 1.00 92.81 365 LYS A O 1
ATOM 2954 N N . LEU A 1 366 ? 11.920 3.792 3.739 1.00 93.81 366 LEU A N 1
ATOM 2955 C CA . LEU A 1 366 ? 11.062 4.499 4.682 1.00 93.81 366 LEU A CA 1
ATOM 2956 C C . LEU A 1 366 ? 11.069 3.762 6.020 1.00 93.81 366 LEU A C 1
ATOM 2958 O O . LEU A 1 366 ? 10.428 2.715 6.140 1.00 93.81 366 LEU A O 1
ATOM 2962 N N . ALA A 1 367 ? 11.770 4.296 7.019 1.00 92.81 367 ALA A N 1
ATOM 2963 C CA . ALA A 1 367 ? 11.722 3.783 8.386 1.00 92.81 367 ALA A CA 1
ATOM 2964 C C . ALA A 1 367 ? 10.408 4.151 9.089 1.00 92.81 367 ALA A C 1
ATOM 2966 O O . ALA A 1 367 ? 9.653 5.027 8.659 1.00 92.81 367 ALA A O 1
ATOM 2967 N N . GLY A 1 368 ? 10.115 3.450 10.180 1.00 92.19 368 GLY A N 1
ATOM 2968 C CA . GLY A 1 368 ? 8.800 3.460 10.798 1.00 92.19 368 GLY A CA 1
ATOM 2969 C C . GLY A 1 368 ? 8.622 2.314 11.780 1.00 92.19 368 GLY A C 1
ATOM 2970 O O . GLY A 1 368 ? 9.579 1.668 12.202 1.00 92.19 368 GLY A O 1
ATOM 2971 N N . SER A 1 369 ? 7.383 2.098 12.194 1.00 91.88 369 SER A N 1
ATOM 2972 C CA . SER A 1 369 ? 7.038 1.230 13.308 1.00 91.88 369 SER A CA 1
ATOM 2973 C C . SER A 1 369 ? 5.770 0.434 13.046 1.00 91.88 369 SER A C 1
ATOM 2975 O O . SER A 1 369 ? 4.742 0.975 12.646 1.00 91.88 369 SER A O 1
ATOM 2977 N N . ASP A 1 370 ? 5.822 -0.851 13.374 1.00 92.06 370 ASP A N 1
ATOM 2978 C CA . ASP A 1 370 ? 4.667 -1.741 13.352 1.00 92.06 370 ASP A CA 1
ATOM 2979 C C . ASP A 1 370 ? 3.685 -1.401 14.476 1.00 92.06 370 ASP A C 1
ATOM 2981 O O . ASP A 1 370 ? 4.073 -1.289 15.648 1.00 92.06 370 ASP A O 1
ATOM 2985 N N . GLN A 1 371 ? 2.399 -1.266 14.138 1.00 92.88 371 GLN A N 1
ATOM 2986 C CA . GLN A 1 371 ? 1.364 -0.988 15.127 1.00 92.88 371 GLN A CA 1
ATOM 2987 C C . GLN A 1 371 ? -0.006 -1.555 14.741 1.00 92.88 371 GLN A C 1
ATOM 2989 O O . GLN A 1 371 ? -0.517 -1.308 13.655 1.00 92.88 371 GLN A O 1
ATOM 2994 N N . TYR A 1 372 ? -0.648 -2.276 15.662 1.00 93.75 372 TYR A N 1
ATOM 2995 C CA . TYR A 1 372 ? -2.044 -2.691 15.510 1.00 93.75 372 TYR A CA 1
ATOM 2996 C C . TYR A 1 372 ? -2.962 -1.611 16.076 1.00 93.75 372 TYR A C 1
ATOM 2998 O O . TYR A 1 372 ? -2.875 -1.301 17.263 1.00 93.75 372 TYR A O 1
ATOM 3006 N N . ILE A 1 373 ? -3.837 -1.050 15.243 1.00 92.25 373 ILE A N 1
ATOM 3007 C CA . ILE A 1 373 ? -4.717 0.068 15.600 1.00 92.25 373 ILE A CA 1
ATOM 3008 C C . ILE A 1 373 ? -6.174 -0.370 15.449 1.00 92.25 373 ILE A C 1
ATOM 3010 O O . ILE A 1 373 ? -6.561 -0.950 14.429 1.00 92.25 373 ILE A O 1
ATOM 3014 N N . LYS A 1 374 ? -6.998 -0.087 16.461 1.00 89.94 374 LYS A N 1
ATOM 3015 C CA . LYS A 1 374 ? -8.446 -0.284 16.386 1.00 89.94 374 LYS A CA 1
ATOM 3016 C C . LYS A 1 374 ? -9.079 0.817 15.539 1.00 89.94 374 LYS A C 1
ATOM 3018 O O . LYS A 1 374 ? -8.876 2.005 15.783 1.00 89.94 374 LYS A O 1
ATOM 3023 N N . VAL A 1 375 ? -9.883 0.400 14.565 1.00 83.62 375 VAL A N 1
ATOM 3024 C CA . VAL A 1 375 ? -10.633 1.279 13.661 1.00 83.62 375 VAL A CA 1
ATOM 3025 C C . VAL A 1 375 ? -12.121 0.933 13.691 1.00 83.62 375 VAL A C 1
ATOM 3027 O O . VAL A 1 375 ? -12.494 -0.202 13.983 1.00 83.62 375 VAL A O 1
ATOM 3030 N N . SER A 1 376 ? -12.992 1.897 13.395 1.00 75.06 376 SER A N 1
ATOM 3031 C CA . SER A 1 376 ? -14.447 1.745 13.579 1.00 75.06 376 SER A CA 1
ATOM 3032 C C . SER A 1 376 ? -15.133 0.832 12.552 1.00 75.06 376 SER A C 1
ATOM 3034 O O . SER A 1 376 ? -16.258 0.379 12.780 1.00 75.06 376 SER A O 1
ATOM 3036 N N . TRP A 1 377 ? -14.480 0.558 11.421 1.00 68.69 377 TRP A N 1
ATOM 3037 C CA . TRP A 1 377 ? -15.009 -0.253 10.316 1.00 68.69 377 TRP A CA 1
ATOM 3038 C C . TRP A 1 377 ? -14.522 -1.709 10.318 1.00 68.69 377 TRP A C 1
ATOM 3040 O O . TRP A 1 377 ? -14.923 -2.481 9.445 1.00 68.69 377 TRP A O 1
ATOM 3050 N N . TYR A 1 378 ? -13.697 -2.114 11.290 1.00 72.56 378 TYR A N 1
ATOM 3051 C CA . TYR A 1 378 ? -13.180 -3.480 11.382 1.00 72.56 378 TYR A CA 1
ATOM 3052 C C . TYR A 1 378 ? -13.282 -4.029 12.805 1.00 72.56 378 TYR A C 1
ATOM 3054 O O . TYR A 1 378 ? -13.113 -3.316 13.795 1.00 72.56 378 TYR A O 1
ATOM 3062 N N . LYS A 1 379 ? -13.612 -5.320 12.916 1.00 77.06 379 LYS A N 1
ATOM 3063 C CA . LYS A 1 379 ? -13.923 -5.939 14.213 1.00 77.06 379 LYS A CA 1
ATOM 3064 C C . LYS A 1 379 ? -12.695 -6.050 15.110 1.00 77.06 379 LYS A C 1
ATOM 3066 O O . LYS A 1 379 ? -12.808 -5.794 16.298 1.00 77.06 379 LYS A O 1
ATOM 3071 N N . THR A 1 380 ? -11.535 -6.368 14.552 1.00 85.50 380 THR A N 1
ATOM 3072 C CA . THR A 1 380 ? -10.280 -6.494 15.303 1.00 85.50 380 THR A CA 1
ATOM 3073 C C . THR A 1 380 ? -9.347 -5.315 15.014 1.00 85.50 380 THR A C 1
ATOM 3075 O O . THR A 1 380 ? -9.534 -4.615 14.018 1.00 85.50 380 THR A O 1
ATOM 3078 N N . PRO A 1 381 ? -8.321 -5.067 15.842 1.00 88.62 381 PRO A N 1
ATOM 3079 C CA . PRO A 1 381 ? -7.244 -4.158 15.468 1.00 88.62 381 PRO A CA 1
ATOM 3080 C C . PRO A 1 381 ? -6.602 -4.578 14.137 1.00 88.62 381 PRO A C 1
ATOM 3082 O O . PRO A 1 381 ? -6.383 -5.766 13.891 1.00 88.62 381 PRO A O 1
ATOM 3085 N N . ILE A 1 382 ? -6.312 -3.605 13.274 1.00 87.75 382 ILE A N 1
ATOM 3086 C CA . ILE A 1 382 ? -5.652 -3.822 11.982 1.00 87.75 382 ILE A CA 1
ATOM 3087 C C . ILE A 1 382 ? -4.186 -3.415 12.112 1.00 87.75 382 ILE A C 1
ATOM 3089 O O . ILE A 1 382 ? -3.877 -2.391 12.715 1.00 87.75 382 ILE A O 1
ATOM 3093 N N . TYR A 1 383 ? -3.286 -4.200 11.524 1.00 90.62 383 TYR A N 1
ATOM 3094 C CA . TYR A 1 383 ? -1.874 -3.843 11.389 1.00 90.62 383 TYR A CA 1
ATOM 3095 C C . TYR A 1 383 ? -1.686 -2.614 10.495 1.00 90.62 383 TYR A C 1
ATOM 3097 O O . TYR A 1 383 ? -2.196 -2.611 9.379 1.00 90.62 383 TYR A O 1
ATOM 3105 N N . PHE A 1 384 ? -0.899 -1.643 10.934 1.00 92.62 384 PHE A N 1
ATOM 3106 C CA . PHE A 1 384 ? -0.426 -0.496 10.171 1.00 92.62 384 PHE A CA 1
ATOM 3107 C C . PHE A 1 384 ? 1.091 -0.378 10.302 1.00 92.62 384 PHE A C 1
ATOM 3109 O O . PHE A 1 384 ? 1.649 -0.650 11.368 1.00 92.62 384 PHE A O 1
ATOM 3116 N N . TYR A 1 385 ? 1.734 0.101 9.242 1.00 93.62 385 TYR A N 1
ATOM 3117 C CA . TYR A 1 385 ? 3.106 0.578 9.309 1.00 93.62 385 TYR A CA 1
ATOM 3118 C C . TYR A 1 385 ? 3.102 2.094 9.519 1.00 93.62 385 TYR A C 1
ATOM 3120 O O . TYR A 1 385 ? 2.665 2.845 8.652 1.00 93.62 385 TYR A O 1
ATOM 3128 N N . VAL A 1 386 ? 3.513 2.563 10.692 1.00 94.00 386 VAL A N 1
ATOM 3129 C CA . VAL A 1 386 ? 3.511 3.989 11.038 1.00 94.00 386 VAL A CA 1
ATOM 3130 C C . VAL A 1 386 ? 4.854 4.593 10.628 1.00 94.00 386 VAL A C 1
ATOM 3132 O O . VAL A 1 386 ? 5.874 4.233 11.213 1.00 94.00 386 VAL A O 1
ATOM 3135 N N . PRO A 1 387 ? 4.894 5.482 9.625 1.00 93.81 387 PRO A N 1
ATOM 3136 C CA . PRO A 1 387 ? 6.150 5.990 9.092 1.00 93.81 387 PRO A CA 1
ATOM 3137 C C . PRO A 1 387 ? 6.813 6.965 10.071 1.00 93.81 387 PRO A C 1
ATOM 3139 O O . PRO A 1 387 ? 6.147 7.761 10.739 1.00 93.81 387 PRO A O 1
ATOM 3142 N N . ASN A 1 388 ? 8.140 6.916 10.139 1.00 94.00 388 ASN A N 1
ATOM 3143 C CA . ASN A 1 388 ? 8.936 7.826 10.946 1.00 94.00 388 ASN A CA 1
ATOM 3144 C C . ASN A 1 388 ? 9.027 9.202 10.257 1.00 94.00 388 ASN A C 1
ATOM 3146 O O . ASN A 1 388 ? 9.332 9.299 9.069 1.00 94.00 388 ASN A O 1
ATOM 3150 N N . LYS A 1 389 ? 8.769 10.280 11.006 1.00 92.94 389 LYS A N 1
ATOM 3151 C CA . LYS A 1 389 ? 8.763 11.650 10.466 1.00 92.94 389 LYS A CA 1
ATOM 3152 C C . LYS A 1 389 ? 10.155 12.166 10.089 1.00 92.94 389 LYS A C 1
ATOM 3154 O O . LYS A 1 389 ? 10.270 12.882 9.100 1.00 92.94 389 LYS A O 1
ATOM 3159 N N . GLU A 1 390 ? 11.185 11.802 10.848 1.00 94.12 390 GLU A N 1
ATOM 3160 C CA . GLU A 1 390 ? 12.583 12.142 10.554 1.00 94.12 390 GLU A CA 1
ATOM 3161 C C . GLU A 1 390 ? 13.049 11.415 9.284 1.00 94.12 390 GLU A C 1
ATOM 3163 O O . GLU A 1 390 ? 13.648 12.038 8.412 1.00 94.12 390 GLU A O 1
ATOM 3168 N N . SER A 1 391 ? 12.657 10.146 9.111 1.00 95.06 391 SER A N 1
ATOM 3169 C CA . SER A 1 391 ? 12.880 9.395 7.866 1.00 95.06 391 SER A CA 1
ATOM 3170 C C . SER A 1 391 ? 12.233 10.073 6.658 1.00 95.06 391 SER A C 1
ATOM 3172 O O . SER A 1 391 ? 12.891 10.286 5.644 1.00 95.06 391 SER A O 1
ATOM 3174 N N . ILE A 1 392 ? 10.963 10.492 6.766 1.00 95.50 392 ILE A N 1
ATOM 3175 C CA . ILE A 1 392 ? 10.286 11.240 5.691 1.00 95.50 392 ILE A CA 1
ATOM 3176 C C . ILE A 1 392 ? 11.051 12.525 5.346 1.00 95.50 392 ILE A C 1
ATOM 3178 O O . ILE A 1 392 ? 11.209 12.832 4.164 1.00 95.50 392 ILE A O 1
ATOM 3182 N N . ALA A 1 393 ? 11.521 13.270 6.351 1.00 94.75 393 ALA A N 1
ATOM 3183 C CA . ALA A 1 393 ? 12.266 14.507 6.139 1.00 94.75 393 ALA A CA 1
ATOM 3184 C C . ALA A 1 393 ? 13.603 14.259 5.416 1.00 94.75 393 ALA A C 1
ATOM 3186 O O . ALA A 1 393 ? 13.876 14.917 4.415 1.00 94.75 393 ALA A O 1
ATOM 3187 N N . GLU A 1 394 ? 14.384 13.264 5.849 1.00 94.31 394 GLU A N 1
ATOM 3188 C CA . GLU A 1 394 ? 15.643 12.880 5.195 1.00 94.31 394 GLU A CA 1
ATOM 3189 C C . GLU A 1 394 ? 15.420 12.466 3.733 1.00 94.31 394 GLU A C 1
ATOM 3191 O O . GLU A 1 394 ? 16.113 12.938 2.829 1.00 94.31 394 GLU A O 1
ATOM 3196 N N . LEU A 1 395 ? 14.412 11.624 3.486 1.00 95.75 395 LEU A N 1
ATOM 3197 C CA . LEU A 1 395 ? 14.050 11.158 2.147 1.00 95.75 395 LEU A CA 1
ATOM 3198 C C . LEU A 1 395 ? 13.623 12.313 1.238 1.00 95.75 395 LEU A C 1
ATOM 3200 O O . LEU A 1 395 ? 14.027 12.369 0.075 1.00 95.75 395 LEU A O 1
ATOM 3204 N N . ARG A 1 396 ? 12.820 13.245 1.763 1.00 95.50 396 ARG A N 1
ATOM 3205 C CA . ARG A 1 396 ? 12.409 14.458 1.050 1.00 95.50 396 ARG A CA 1
ATOM 3206 C C . ARG A 1 396 ? 13.622 15.283 0.642 1.00 95.50 396 ARG A C 1
ATOM 3208 O O . ARG A 1 396 ? 13.728 15.665 -0.521 1.00 95.50 396 ARG A O 1
ATOM 3215 N N . ASP A 1 397 ? 14.524 15.550 1.577 1.00 93.25 397 ASP A N 1
ATOM 3216 C CA . ASP A 1 397 ? 15.675 16.413 1.333 1.00 93.25 397 ASP A CA 1
ATOM 3217 C C . ASP A 1 397 ? 16.653 15.758 0.339 1.00 93.25 397 ASP A C 1
ATOM 3219 O O . ASP A 1 397 ? 17.176 16.429 -0.555 1.00 93.25 397 ASP A O 1
ATOM 3223 N N . TYR A 1 398 ? 16.831 14.433 0.410 1.00 92.69 398 TYR A N 1
ATOM 3224 C CA . TYR A 1 398 ? 17.647 13.683 -0.548 1.00 92.69 398 TYR A CA 1
ATOM 3225 C C . TYR A 1 398 ? 17.041 13.673 -1.961 1.00 92.69 398 TYR A C 1
ATOM 3227 O O . TYR A 1 398 ? 17.738 13.932 -2.945 1.00 92.69 398 TYR A O 1
ATOM 3235 N N . MET A 1 399 ? 15.729 13.443 -2.083 1.00 94.75 399 MET A N 1
ATOM 3236 C CA . MET A 1 399 ? 15.029 13.523 -3.371 1.00 94.75 399 MET A CA 1
ATOM 3237 C C . MET A 1 399 ? 15.063 14.937 -3.956 1.00 94.75 399 MET A C 1
ATOM 3239 O O . MET A 1 399 ? 15.321 15.098 -5.149 1.00 94.75 399 MET A O 1
ATOM 3243 N N . ALA A 1 400 ? 14.855 15.968 -3.132 1.00 93.31 400 ALA A N 1
ATOM 3244 C CA . ALA A 1 400 ? 14.946 17.363 -3.554 1.00 93.31 400 ALA A CA 1
ATOM 3245 C C . ALA A 1 400 ? 16.356 17.707 -4.059 1.00 93.31 400 ALA A C 1
ATOM 3247 O O . ALA A 1 400 ? 16.503 18.358 -5.096 1.00 93.31 400 ALA A O 1
ATOM 3248 N N . PHE A 1 401 ? 17.394 17.214 -3.376 1.00 91.00 401 PHE A N 1
ATOM 3249 C CA . PHE A 1 401 ? 18.772 17.343 -3.833 1.00 91.00 401 PHE A CA 1
ATOM 3250 C C . PHE A 1 401 ? 18.978 16.683 -5.197 1.00 91.00 401 PHE A C 1
ATOM 3252 O O . PHE A 1 401 ? 19.495 17.335 -6.108 1.00 91.00 401 PHE A O 1
ATOM 3259 N N . ASN A 1 402 ? 18.522 15.436 -5.368 1.00 91.62 402 ASN A N 1
ATOM 3260 C CA . ASN A 1 402 ? 18.629 14.720 -6.639 1.00 91.62 402 ASN A CA 1
ATOM 3261 C C . ASN A 1 402 ? 17.908 15.453 -7.782 1.00 91.62 402 ASN A C 1
ATOM 3263 O O . ASN A 1 402 ? 18.420 15.512 -8.894 1.00 91.62 402 ASN A O 1
ATOM 3267 N N . LEU A 1 403 ? 16.750 16.058 -7.514 1.00 92.56 403 LEU A N 1
ATOM 3268 C CA . LEU A 1 403 ? 15.955 16.792 -8.505 1.00 92.56 403 LEU A CA 1
ATOM 3269 C C . LEU A 1 403 ? 16.491 18.201 -8.825 1.00 92.56 403 LEU A C 1
ATOM 3271 O O . LEU A 1 403 ? 16.004 18.847 -9.756 1.00 92.56 403 LEU A O 1
ATOM 3275 N N . SER A 1 404 ? 17.478 18.700 -8.079 1.00 89.50 404 SER A N 1
ATOM 3276 C CA . SER A 1 404 ? 18.024 20.043 -8.279 1.00 89.50 404 SER A CA 1
ATOM 3277 C C . SER A 1 404 ? 18.934 20.133 -9.514 1.00 89.50 404 SER A C 1
ATOM 3279 O O . SER A 1 404 ? 19.664 19.206 -9.861 1.00 89.50 404 SER A O 1
ATOM 3281 N N . ASN A 1 405 ? 18.948 21.294 -10.178 1.00 74.69 405 ASN A N 1
ATOM 3282 C CA . ASN A 1 405 ? 19.830 21.532 -11.332 1.00 74.69 405 ASN A CA 1
ATOM 3283 C C . ASN A 1 405 ? 21.325 21.587 -10.964 1.00 74.69 405 ASN A C 1
ATOM 3285 O O . ASN A 1 405 ? 22.161 21.398 -11.844 1.00 74.69 405 ASN A O 1
ATOM 3289 N N . ASN A 1 406 ? 21.643 21.837 -9.689 1.00 66.25 406 ASN A N 1
ATOM 3290 C CA . ASN A 1 406 ? 23.005 21.978 -9.164 1.00 66.25 406 ASN A CA 1
ATOM 3291 C C . ASN A 1 406 ? 23.482 20.730 -8.409 1.00 66.25 406 ASN A C 1
ATOM 3293 O O . ASN A 1 406 ? 24.499 20.788 -7.717 1.00 66.25 406 ASN A O 1
ATOM 3297 N N . SER A 1 407 ? 22.760 19.611 -8.513 1.00 63.41 407 SER A N 1
ATOM 3298 C CA . SER A 1 407 ? 23.165 18.358 -7.887 1.00 63.41 407 SER A CA 1
ATOM 3299 C C . SER A 1 407 ? 24.556 17.963 -8.397 1.00 63.41 407 SER A C 1
ATOM 3301 O O . SER A 1 407 ? 24.720 17.566 -9.551 1.00 63.41 407 SER A O 1
ATOM 3303 N N . LYS A 1 408 ? 25.576 18.072 -7.550 1.00 61.62 408 LYS A N 1
ATOM 3304 C CA . LYS A 1 408 ? 26.815 17.307 -7.710 1.00 61.62 408 LYS A CA 1
ATOM 3305 C C . LYS A 1 408 ? 26.587 15.976 -7.002 1.00 61.62 408 LYS A C 1
ATOM 3307 O O . LYS A 1 408 ? 25.914 15.953 -5.978 1.00 61.62 408 LYS A O 1
ATOM 3312 N N . ARG A 1 409 ? 27.084 14.859 -7.531 1.00 57.47 409 ARG A N 1
ATOM 3313 C CA . ARG A 1 409 ? 26.946 13.564 -6.845 1.00 57.47 409 ARG A CA 1
ATOM 3314 C C . ARG A 1 409 ? 27.502 13.703 -5.418 1.00 57.47 409 ARG A C 1
ATOM 3316 O O . ARG A 1 409 ? 28.672 14.050 -5.273 1.00 57.47 409 ARG A O 1
ATOM 3323 N N . LYS A 1 410 ? 26.684 13.459 -4.385 1.00 53.06 410 LYS A N 1
ATOM 3324 C CA . LYS A 1 410 ? 27.200 13.227 -3.030 1.00 53.06 410 LYS A CA 1
ATOM 3325 C C . LYS A 1 410 ? 27.869 11.863 -3.074 1.00 53.06 410 LYS A C 1
ATOM 3327 O O . LYS A 1 410 ? 27.185 10.848 -3.126 1.00 53.06 410 LYS A O 1
ATOM 3332 N N . VAL A 1 411 ? 29.190 11.845 -3.188 1.00 51.25 411 VAL A N 1
ATOM 3333 C CA . VAL A 1 411 ? 29.949 10.615 -2.991 1.00 51.25 411 VAL A CA 1
ATOM 3334 C C . VAL A 1 411 ? 30.362 10.624 -1.531 1.00 51.25 411 VAL A C 1
ATOM 3336 O O . VAL A 1 411 ? 31.284 11.351 -1.169 1.00 51.25 411 VAL A O 1
ATOM 3339 N N . ASP A 1 412 ? 29.649 9.873 -0.694 1.00 46.84 412 ASP A N 1
ATOM 3340 C CA . ASP A 1 412 ? 30.131 9.565 0.651 1.00 46.84 412 ASP A CA 1
ATOM 3341 C C . ASP A 1 412 ? 31.304 8.588 0.491 1.00 46.84 412 ASP A C 1
ATOM 3343 O O . ASP A 1 412 ? 31.140 7.371 0.470 1.00 46.84 412 ASP A O 1
ATOM 3347 N N . PHE A 1 413 ? 32.509 9.127 0.292 1.00 41.16 413 PHE A N 1
ATOM 3348 C CA . PHE A 1 413 ? 33.739 8.368 0.486 1.00 41.16 413 PHE A CA 1
ATOM 3349 C C . PHE A 1 413 ? 34.015 8.303 1.989 1.00 41.16 413 PHE A C 1
ATOM 3351 O O . PHE A 1 413 ? 34.805 9.079 2.517 1.00 41.16 413 PHE A O 1
ATOM 3358 N N . SER A 1 414 ? 33.350 7.385 2.687 1.00 44.78 414 SER A N 1
ATOM 3359 C CA . SER A 1 414 ? 33.807 6.920 3.997 1.00 44.78 414 SER A CA 1
ATOM 3360 C C . SER A 1 414 ? 34.222 5.460 3.854 1.00 44.78 414 SER A C 1
ATOM 3362 O O . SER A 1 414 ? 33.370 4.578 3.743 1.00 44.78 414 SER A O 1
ATOM 3364 N N . PHE A 1 415 ? 35.529 5.214 3.802 1.00 44.31 415 PHE A N 1
ATOM 3365 C CA . PHE A 1 415 ? 36.086 3.882 4.004 1.00 44.31 415 PHE A CA 1
ATOM 3366 C C . PHE A 1 415 ? 36.385 3.736 5.496 1.00 44.31 415 PHE A C 1
ATOM 3368 O O . PHE A 1 415 ? 37.381 4.275 5.965 1.00 44.31 415 PHE A O 1
ATOM 3375 N N . ASP A 1 416 ? 35.529 3.016 6.219 1.00 44.12 416 ASP A N 1
ATOM 3376 C CA . ASP A 1 416 ? 35.956 2.305 7.425 1.00 44.12 416 ASP A CA 1
ATOM 3377 C C . ASP A 1 416 ? 36.345 0.901 6.961 1.00 44.12 416 ASP A C 1
ATOM 3379 O O . ASP A 1 416 ? 35.488 0.083 6.623 1.00 44.12 416 ASP A O 1
ATOM 3383 N N . TYR A 1 417 ? 37.649 0.658 6.825 1.00 44.69 417 TYR A N 1
ATOM 3384 C CA . TYR A 1 417 ? 38.165 -0.688 6.601 1.00 44.69 417 TYR A CA 1
ATOM 3385 C C . TYR A 1 417 ? 38.339 -1.349 7.964 1.00 44.69 417 TYR A C 1
ATOM 3387 O O . TYR A 1 417 ? 39.366 -1.183 8.619 1.00 44.69 417 TYR A O 1
ATOM 3395 N N . ASP A 1 418 ? 37.313 -2.081 8.378 1.00 56.19 418 ASP A N 1
ATOM 3396 C CA . ASP A 1 418 ? 37.410 -3.080 9.432 1.00 56.19 418 ASP A CA 1
ATOM 3397 C C . ASP A 1 418 ? 37.288 -4.460 8.757 1.00 56.19 418 ASP A C 1
ATOM 3399 O O . ASP A 1 418 ? 36.231 -4.763 8.192 1.00 56.19 418 ASP A O 1
ATOM 3403 N N . PRO A 1 419 ? 38.357 -5.281 8.730 1.00 52.81 419 PRO A N 1
ATOM 3404 C CA . PRO A 1 419 ? 38.341 -6.590 8.076 1.00 52.81 419 PRO A CA 1
ATOM 3405 C C . PRO A 1 419 ? 37.332 -7.570 8.698 1.00 52.81 419 PRO A C 1
ATOM 3407 O O . PRO A 1 419 ? 36.992 -8.559 8.047 1.00 52.81 419 PRO A O 1
ATOM 3410 N N . ASP A 1 420 ? 36.819 -7.281 9.899 1.00 55.28 420 ASP A N 1
ATOM 3411 C CA . ASP A 1 420 ? 35.812 -8.088 10.589 1.00 55.28 420 ASP A CA 1
ATOM 3412 C C . ASP A 1 420 ? 34.373 -7.559 10.391 1.00 55.28 420 ASP A C 1
ATOM 3414 O O . ASP A 1 420 ? 33.403 -8.230 10.759 1.00 55.28 420 ASP A O 1
ATOM 3418 N N . VAL A 1 421 ? 34.194 -6.390 9.754 1.00 52.34 421 VAL A N 1
ATOM 3419 C CA . VAL A 1 421 ? 32.876 -5.800 9.471 1.00 52.34 421 VAL A CA 1
ATOM 3420 C C . VAL A 1 421 ? 32.593 -5.834 7.973 1.00 52.34 421 VAL A C 1
ATOM 3422 O O . VAL A 1 421 ? 33.126 -5.060 7.181 1.00 52.34 421 VAL A O 1
ATOM 3425 N N . ASN A 1 422 ? 31.657 -6.696 7.571 1.00 51.66 422 ASN A N 1
ATOM 3426 C CA . ASN A 1 422 ? 31.072 -6.627 6.234 1.00 51.66 422 ASN A CA 1
ATOM 3427 C C . ASN A 1 422 ? 30.430 -5.243 6.028 1.00 51.66 422 ASN A C 1
ATOM 3429 O O . ASN A 1 422 ? 29.385 -4.948 6.615 1.00 51.66 422 ASN A O 1
ATOM 3433 N N . TYR A 1 423 ? 31.036 -4.403 5.180 1.00 45.81 423 TYR A N 1
ATOM 3434 C CA . TYR A 1 423 ? 30.475 -3.105 4.811 1.00 45.81 423 TYR A CA 1
ATOM 3435 C C . TYR A 1 423 ? 29.082 -3.296 4.206 1.00 45.81 423 TYR A C 1
ATOM 3437 O O . TYR A 1 423 ? 28.915 -3.887 3.137 1.00 45.81 423 TYR A O 1
ATOM 3445 N N . THR A 1 424 ? 28.069 -2.775 4.890 1.00 54.66 424 THR A N 1
ATOM 3446 C CA . THR A 1 424 ? 26.712 -2.662 4.358 1.00 54.66 424 THR A CA 1
ATOM 3447 C C . THR A 1 424 ? 26.506 -1.215 3.921 1.00 54.66 424 THR A C 1
ATOM 3449 O O . THR A 1 424 ? 26.617 -0.315 4.755 1.00 54.66 424 THR A O 1
ATOM 3452 N N . PRO A 1 425 ? 26.232 -0.948 2.628 1.00 58.81 425 PRO A N 1
ATOM 3453 C CA . PRO A 1 425 ? 25.984 0.408 2.160 1.00 58.81 425 PRO A CA 1
ATOM 3454 C C . PRO A 1 425 ? 24.887 1.069 2.994 1.00 58.81 425 PRO A C 1
ATOM 3456 O O . PRO A 1 425 ? 23.806 0.501 3.173 1.00 58.81 425 PRO A O 1
ATOM 3459 N N . LYS A 1 426 ? 25.155 2.277 3.501 1.00 67.69 426 LYS A N 1
ATOM 3460 C CA . LYS A 1 426 ? 24.169 3.051 4.258 1.00 67.69 426 LYS A CA 1
ATOM 3461 C C . LYS A 1 426 ? 22.938 3.291 3.383 1.00 67.69 426 LYS A C 1
ATOM 3463 O O . LYS A 1 426 ? 23.018 3.957 2.353 1.00 67.69 426 LYS A O 1
ATOM 3468 N N . GLN A 1 427 ? 21.791 2.772 3.808 1.00 79.50 427 GLN A N 1
ATOM 3469 C CA . GLN A 1 427 ? 20.531 2.976 3.106 1.00 79.50 427 GLN A CA 1
ATOM 3470 C C . GLN A 1 427 ? 19.881 4.277 3.585 1.00 79.50 427 GLN A C 1
ATOM 3472 O O . GLN A 1 427 ? 19.534 4.422 4.758 1.00 79.50 427 GLN A O 1
ATOM 3477 N N . ILE A 1 428 ? 19.723 5.236 2.676 1.00 89.06 428 ILE A N 1
ATOM 3478 C CA . ILE A 1 428 ? 19.152 6.553 2.984 1.00 89.06 428 ILE A CA 1
ATOM 3479 C C . ILE A 1 428 ? 17.722 6.379 3.498 1.00 89.06 428 ILE A C 1
ATOM 3481 O O . ILE A 1 428 ? 16.934 5.624 2.916 1.00 89.06 428 ILE A O 1
ATOM 3485 N N . GLY A 1 429 ? 17.387 7.072 4.586 1.00 90.00 429 GLY A N 1
ATOM 3486 C CA . GLY A 1 429 ? 16.073 6.962 5.218 1.00 90.00 429 GLY A CA 1
ATOM 3487 C C . GLY A 1 429 ? 15.914 5.788 6.203 1.00 90.00 429 GLY A C 1
ATOM 3488 O O . GLY A 1 429 ? 14.851 5.653 6.816 1.00 90.00 429 GLY A O 1
ATOM 3489 N N . ALA A 1 430 ? 16.932 4.936 6.391 1.00 88.94 430 ALA A N 1
ATOM 3490 C CA . ALA A 1 430 ? 16.852 3.784 7.299 1.00 88.94 430 ALA A CA 1
ATOM 3491 C C . ALA A 1 430 ? 17.104 4.122 8.783 1.00 88.94 430 ALA A C 1
ATOM 3493 O O . ALA A 1 430 ? 16.706 3.344 9.653 1.00 88.94 430 ALA A O 1
ATOM 3494 N N . GLY A 1 431 ? 17.719 5.271 9.080 1.00 84.94 431 GLY A N 1
ATOM 3495 C CA . GLY A 1 431 ? 18.077 5.699 10.436 1.00 84.94 431 GLY A CA 1
ATOM 3496 C C . GLY A 1 431 ? 19.519 5.346 10.843 1.00 84.94 431 GLY A C 1
ATOM 3497 O O . GLY A 1 431 ? 20.374 5.182 9.969 1.00 84.94 431 GLY A O 1
ATOM 3498 N N . PRO A 1 432 ? 19.815 5.250 12.155 1.00 84.81 432 PRO A N 1
ATOM 3499 C CA . PRO A 1 432 ? 18.870 5.282 13.277 1.00 84.81 432 PRO A CA 1
ATOM 3500 C C . PRO A 1 432 ? 18.207 6.656 13.476 1.00 84.81 432 PRO A C 1
ATOM 3502 O O . PRO A 1 432 ? 18.812 7.689 13.209 1.00 84.81 432 PRO A O 1
ATOM 3505 N N . TYR A 1 433 ? 16.971 6.651 13.980 1.00 85.19 433 TYR A N 1
ATOM 3506 C CA . TYR A 1 433 ? 16.222 7.848 14.383 1.00 85.19 433 TYR A CA 1
ATOM 3507 C C . TYR A 1 433 ? 15.970 7.804 15.886 1.00 85.19 433 TYR A C 1
ATOM 3509 O O . TYR A 1 433 ? 15.705 6.733 16.436 1.00 85.19 433 TYR A O 1
ATOM 3517 N N . LEU A 1 434 ? 16.031 8.957 16.553 1.00 74.31 434 LEU A N 1
ATOM 3518 C CA . LEU A 1 434 ? 15.870 9.028 18.011 1.00 74.31 434 LEU A CA 1
ATOM 3519 C C . LEU A 1 434 ? 14.423 8.758 18.440 1.00 74.31 434 LEU A C 1
ATOM 3521 O O . LEU A 1 434 ? 14.171 8.279 19.546 1.00 74.31 434 LEU A O 1
ATOM 3525 N N . THR A 1 435 ? 13.459 9.049 17.566 1.00 74.12 435 THR A N 1
ATOM 3526 C CA . THR A 1 435 ? 12.036 8.898 17.862 1.00 74.12 435 THR A CA 1
ATOM 3527 C C . THR A 1 435 ? 11.461 7.630 17.229 1.00 74.12 435 THR A C 1
ATOM 3529 O O . THR A 1 435 ? 11.367 7.501 16.014 1.00 74.12 435 THR A O 1
ATOM 3532 N N . ASN A 1 436 ? 10.980 6.683 18.038 1.00 68.25 436 ASN A N 1
ATOM 3533 C CA . ASN A 1 436 ? 10.098 5.625 17.534 1.00 68.25 436 ASN A CA 1
ATOM 3534 C C . ASN A 1 436 ? 8.678 6.187 17.410 1.00 68.25 436 ASN A C 1
ATOM 3536 O O . ASN A 1 436 ? 7.884 6.111 18.348 1.00 68.25 436 ASN A O 1
ATOM 3540 N N . TYR A 1 437 ? 8.369 6.800 16.263 1.00 80.44 437 TYR A N 1
ATOM 3541 C CA . TYR A 1 437 ? 7.061 7.409 16.029 1.00 80.44 437 TYR A CA 1
ATOM 3542 C C . TYR A 1 437 ? 5.957 6.339 15.974 1.00 80.44 437 TYR A C 1
ATOM 3544 O O . TYR A 1 437 ? 5.760 5.664 14.964 1.00 80.44 437 TYR A O 1
ATOM 3552 N N . LYS A 1 438 ? 5.233 6.185 17.084 1.00 88.62 438 LYS A N 1
ATOM 3553 C CA . LYS A 1 438 ? 4.034 5.350 17.224 1.00 88.62 438 LYS A CA 1
ATOM 3554 C C . LYS A 1 438 ? 2.879 6.209 17.721 1.00 88.62 438 LYS A C 1
ATOM 3556 O O . LYS A 1 438 ? 3.080 7.181 18.446 1.00 88.62 438 LYS A O 1
ATOM 3561 N N . HIS A 1 439 ? 1.657 5.833 17.358 1.00 89.31 439 HIS A N 1
ATOM 3562 C CA . HIS A 1 439 ? 0.465 6.437 17.950 1.00 89.31 439 HIS A CA 1
ATOM 3563 C C . HIS A 1 439 ? 0.347 6.024 19.416 1.00 89.31 439 HIS A C 1
ATOM 3565 O O . HIS A 1 439 ? 0.616 4.872 19.759 1.00 89.31 439 HIS A O 1
ATOM 3571 N N . ASN A 1 440 ? -0.122 6.922 20.277 1.00 91.44 440 ASN A N 1
ATOM 3572 C CA . ASN A 1 440 ? -0.485 6.545 21.640 1.00 91.44 440 ASN A CA 1
ATOM 3573 C C . ASN A 1 440 ? -1.825 5.804 21.604 1.00 91.44 440 ASN A C 1
ATOM 3575 O O . ASN A 1 440 ? -2.824 6.352 21.131 1.00 91.44 440 ASN A O 1
ATOM 3579 N N . LEU A 1 441 ? -1.852 4.555 22.071 1.00 94.25 441 LEU A N 1
ATOM 3580 C CA . LEU A 1 441 ? -3.045 3.707 22.039 1.00 94.25 441 LEU A CA 1
ATOM 3581 C C . LEU A 1 441 ? -3.527 3.370 23.446 1.00 94.25 441 LEU A C 1
ATOM 3583 O O . LEU A 1 441 ? -2.723 3.190 24.358 1.00 94.25 441 LEU A O 1
ATOM 3587 N N . LEU A 1 442 ? -4.844 3.228 23.584 1.00 95.62 442 LEU A N 1
ATOM 3588 C CA . LEU A 1 442 ? -5.488 2.735 24.790 1.00 95.62 442 LEU A CA 1
ATOM 3589 C C . LEU A 1 442 ? -5.032 1.292 25.056 1.00 95.62 442 LEU A C 1
ATOM 3591 O O . LEU A 1 442 ? -5.222 0.435 24.183 1.00 95.62 442 LEU A O 1
ATOM 3595 N N . PRO A 1 443 ? -4.445 0.997 26.227 1.00 95.38 443 PRO A N 1
ATOM 3596 C CA . PRO A 1 443 ? -4.098 -0.362 26.598 1.00 95.38 443 PRO A CA 1
ATOM 3597 C C . PRO A 1 443 ? -5.354 -1.197 26.864 1.00 95.38 443 PRO A C 1
ATOM 3599 O O . PRO A 1 443 ? -6.477 -0.698 26.979 1.00 95.38 443 PRO A O 1
ATOM 3602 N N . ASP A 1 444 ? -5.141 -2.501 26.980 1.00 95.69 444 ASP A N 1
ATOM 3603 C CA . ASP A 1 444 ? -6.142 -3.416 27.508 1.00 95.69 444 ASP A CA 1
ATOM 3604 C C . ASP A 1 444 ? -6.172 -3.301 29.038 1.00 95.69 444 ASP A C 1
ATOM 3606 O O . ASP A 1 444 ? -5.395 -3.941 29.746 1.00 95.69 444 ASP A O 1
ATOM 3610 N N . LEU A 1 445 ? -7.057 -2.441 29.539 1.00 95.69 445 LEU A N 1
ATOM 3611 C CA . LEU A 1 445 ? -7.251 -2.176 30.963 1.00 95.69 445 LEU A CA 1
ATOM 3612 C C . LEU A 1 445 ? -7.802 -3.401 31.699 1.00 95.69 445 LEU A C 1
ATOM 3614 O O . LEU A 1 445 ? -7.665 -3.478 32.913 1.00 95.69 445 LEU A O 1
ATOM 3618 N N . THR A 1 446 ? -8.369 -4.393 30.997 1.00 93.06 446 THR A N 1
ATOM 3619 C CA . THR A 1 446 ? -8.811 -5.653 31.628 1.00 93.06 446 THR A CA 1
ATOM 3620 C C . THR A 1 446 ? -7.645 -6.496 32.157 1.00 93.06 446 THR A C 1
ATOM 3622 O O . THR A 1 446 ? -7.850 -7.421 32.947 1.00 93.06 446 THR A O 1
ATOM 3625 N N . LYS A 1 447 ? -6.413 -6.157 31.750 1.00 93.75 447 LYS A N 1
ATOM 3626 C CA . LYS A 1 447 ? -5.165 -6.762 32.229 1.00 93.75 447 LYS A CA 1
ATOM 3627 C C . LYS A 1 447 ? -4.538 -6.027 33.417 1.00 93.75 447 LYS A C 1
ATOM 3629 O O . LYS A 1 447 ? -3.520 -6.496 33.913 1.00 93.75 447 LYS A O 1
ATOM 3634 N N . LEU A 1 448 ? -5.112 -4.904 33.850 1.00 90.81 448 LEU A N 1
ATOM 3635 C CA . LEU A 1 448 ? -4.610 -4.084 34.956 1.00 90.81 448 LEU A CA 1
ATOM 3636 C C . LEU A 1 448 ? -5.475 -4.239 36.213 1.00 90.81 448 LEU A C 1
ATOM 3638 O O . LEU A 1 448 ? -6.633 -4.668 36.146 1.00 90.81 448 LEU A O 1
ATOM 3642 N N . GLY A 1 449 ? -4.924 -3.841 37.362 1.00 88.75 449 GLY A N 1
ATOM 3643 C CA . GLY A 1 449 ? -5.720 -3.587 38.565 1.00 88.75 449 GLY A CA 1
ATOM 3644 C C . GLY A 1 449 ? -6.585 -2.326 38.425 1.00 88.75 449 GLY A C 1
ATOM 3645 O O . GLY A 1 449 ? -6.297 -1.454 37.603 1.00 88.75 449 GLY A O 1
ATOM 3646 N N . GLN A 1 450 ? -7.637 -2.200 39.245 1.00 89.00 450 GLN A N 1
ATOM 3647 C CA . GLN A 1 450 ? -8.500 -1.008 39.253 1.00 89.00 450 GLN A CA 1
ATOM 3648 C C . GLN A 1 450 ? -7.691 0.283 39.461 1.00 89.00 450 GLN A C 1
ATOM 3650 O O . GLN A 1 450 ? -7.782 1.193 38.639 1.00 89.00 450 GLN A O 1
ATOM 3655 N N . ASP A 1 451 ? -6.855 0.339 40.500 1.00 90.94 451 ASP A N 1
ATOM 3656 C CA . ASP A 1 451 ? -6.081 1.541 40.837 1.00 90.94 451 ASP A CA 1
ATOM 3657 C C . ASP A 1 451 ? -5.104 1.939 39.722 1.00 90.94 451 ASP A C 1
ATOM 3659 O O . ASP A 1 451 ? -4.948 3.121 39.407 1.00 90.94 451 ASP A O 1
ATOM 3663 N N . GLU A 1 452 ? -4.474 0.954 39.077 1.00 93.25 452 GLU A N 1
ATOM 3664 C CA . GLU A 1 452 ? -3.565 1.169 37.947 1.00 93.25 452 GLU A CA 1
ATOM 3665 C C . GLU A 1 452 ? -4.302 1.735 36.732 1.00 93.25 452 GLU A C 1
ATOM 3667 O O . GLU A 1 452 ? -3.836 2.698 36.115 1.00 93.25 452 GLU A O 1
ATOM 3672 N N . ALA A 1 453 ? -5.471 1.177 36.407 1.00 94.12 453 ALA A N 1
ATOM 3673 C CA . ALA A 1 453 ? -6.301 1.662 35.314 1.00 94.12 453 ALA A CA 1
ATOM 3674 C C . ALA A 1 453 ? -6.811 3.083 35.587 1.00 94.12 453 ALA A C 1
ATOM 3676 O O . ALA A 1 453 ? -6.726 3.944 34.714 1.00 94.12 453 ALA A O 1
ATOM 3677 N N . GLU A 1 454 ? -7.286 3.369 36.801 1.00 93.62 454 GLU A N 1
ATOM 3678 C CA . GLU A 1 454 ? -7.726 4.712 37.186 1.00 93.62 454 GLU A CA 1
ATOM 3679 C C . GLU A 1 454 ? -6.579 5.728 37.142 1.00 93.62 454 GLU A C 1
ATOM 3681 O O . GLU A 1 454 ? -6.755 6.836 36.628 1.00 93.62 454 GLU A O 1
ATOM 3686 N N . LYS A 1 455 ? -5.384 5.356 37.620 1.00 95.81 455 LYS A N 1
ATOM 3687 C CA . LYS A 1 455 ? -4.181 6.196 37.530 1.00 95.81 455 LYS A CA 1
ATOM 3688 C C . LYS A 1 455 ? -3.807 6.476 36.076 1.00 95.81 455 LYS A C 1
ATOM 3690 O O . LYS A 1 455 ? -3.523 7.623 35.737 1.00 95.81 455 LYS A O 1
ATOM 3695 N N . TYR A 1 456 ? -3.848 5.458 35.214 1.00 95.31 456 TYR A N 1
ATOM 3696 C CA . TYR A 1 456 ? -3.601 5.610 33.781 1.00 95.31 456 TYR A CA 1
ATOM 3697 C C . TYR A 1 456 ? -4.600 6.577 33.132 1.00 95.31 456 TYR A C 1
ATOM 3699 O O . TYR A 1 456 ? -4.196 7.477 32.393 1.00 95.31 456 TYR A O 1
ATOM 3707 N N . LEU A 1 457 ? -5.894 6.419 33.424 1.00 95.31 457 LEU A N 1
ATOM 3708 C CA . LEU A 1 457 ? -6.959 7.257 32.870 1.00 95.31 457 LEU A CA 1
ATOM 3709 C C . LEU A 1 457 ? -6.833 8.714 33.330 1.00 95.31 457 LEU A C 1
ATOM 3711 O O . LEU A 1 457 ? -6.945 9.618 32.503 1.00 95.31 457 LEU A O 1
ATOM 3715 N N . LYS A 1 458 ? -6.515 8.945 34.613 1.00 95.31 458 LYS A N 1
ATOM 3716 C CA . LYS A 1 458 ? -6.227 10.283 35.159 1.00 95.31 458 LYS A CA 1
ATOM 3717 C C . LYS A 1 458 ? -5.011 10.921 34.492 1.00 95.31 458 LYS A C 1
ATOM 3719 O O . LYS A 1 458 ? -5.101 12.065 34.065 1.00 95.31 458 LYS A O 1
ATOM 3724 N N . LEU A 1 459 ? -3.910 10.179 34.344 1.00 95.62 459 LEU A N 1
ATOM 3725 C CA . LEU A 1 459 ? -2.678 10.665 33.707 1.00 95.62 459 LEU A CA 1
ATOM 3726 C C . LEU A 1 459 ? -2.911 11.151 32.267 1.00 95.62 459 LEU A C 1
ATOM 3728 O O . LEU A 1 459 ? -2.270 12.099 31.825 1.00 95.62 459 LEU A O 1
ATOM 3732 N N . HIS A 1 460 ? -3.835 10.514 31.546 1.00 94.56 460 HIS A N 1
ATOM 3733 C CA . HIS A 1 460 ? -4.166 10.851 30.160 1.00 94.56 460 HIS A CA 1
ATOM 3734 C C . HIS A 1 460 ? -5.413 11.743 30.025 1.00 94.56 460 HIS A C 1
ATOM 3736 O O . HIS A 1 460 ? -5.904 11.927 28.913 1.00 94.56 460 HIS A O 1
ATOM 3742 N N . ASN A 1 461 ? -5.933 12.303 31.126 1.00 94.69 461 ASN A N 1
ATOM 3743 C CA . ASN A 1 461 ? -7.132 13.152 31.154 1.00 94.69 461 ASN A CA 1
ATOM 3744 C C . ASN A 1 461 ? -8.384 12.507 30.519 1.00 94.69 461 ASN A C 1
ATOM 3746 O O . ASN A 1 461 ? -9.218 13.191 29.921 1.00 94.69 461 ASN A O 1
ATOM 3750 N N . ILE A 1 462 ? -8.543 11.188 30.654 1.00 96.25 462 ILE A N 1
ATOM 3751 C CA . ILE A 1 462 ? -9.694 10.446 30.127 1.00 96.25 462 ILE A CA 1
ATOM 3752 C C . ILE A 1 462 ? -10.781 10.386 31.200 1.00 96.25 462 ILE A C 1
ATOM 3754 O O . ILE A 1 462 ? -10.568 9.848 32.287 1.00 96.25 462 ILE A O 1
ATOM 3758 N N . LYS A 1 463 ? -11.980 10.899 30.892 1.00 96.12 463 LYS A N 1
ATOM 3759 C CA . LYS A 1 463 ? -13.131 10.791 31.803 1.00 96.12 463 LYS A CA 1
ATOM 3760 C C . LYS A 1 463 ? -13.546 9.328 31.938 1.00 96.12 463 LYS A C 1
ATOM 3762 O O . LYS A 1 463 ? -13.655 8.634 30.930 1.00 96.12 463 LYS A O 1
ATOM 3767 N N . TYR A 1 464 ? -13.845 8.858 33.144 1.00 95.31 464 TYR A N 1
ATOM 3768 C CA . TYR A 1 464 ? -14.276 7.475 33.318 1.00 95.31 464 TYR A CA 1
ATOM 3769 C C . TYR A 1 464 ? -15.455 7.310 34.267 1.00 95.31 464 TYR A C 1
ATOM 3771 O O . TYR A 1 464 ? -15.647 8.099 35.188 1.00 95.31 464 TYR A O 1
ATOM 3779 N N . ASN A 1 465 ? -16.252 6.277 33.999 1.00 95.31 465 ASN A N 1
ATOM 3780 C CA . ASN A 1 465 ? -17.325 5.803 34.863 1.00 95.31 465 ASN A CA 1
ATOM 3781 C C . ASN A 1 465 ? -17.048 4.352 35.272 1.00 95.31 465 ASN A C 1
ATOM 3783 O O . ASN A 1 465 ? -16.516 3.575 34.476 1.00 95.31 465 ASN A O 1
ATOM 3787 N N . ILE A 1 466 ? -17.437 3.976 36.486 1.00 92.81 466 ILE A N 1
ATOM 3788 C CA . ILE A 1 466 ? -17.274 2.615 36.997 1.00 92.81 466 ILE A CA 1
ATOM 3789 C C . ILE A 1 466 ? -18.649 2.001 37.223 1.00 92.81 466 ILE A C 1
ATOM 3791 O O . ILE A 1 466 ? -19.489 2.554 37.928 1.00 92.81 466 ILE A O 1
ATOM 3795 N N . VAL A 1 467 ? -18.860 0.826 36.638 1.00 92.50 467 VAL A N 1
ATOM 3796 C CA . VAL A 1 467 ? -20.047 -0.001 36.849 1.00 92.50 467 VAL A CA 1
ATOM 3797 C C . VAL A 1 467 ? -19.624 -1.263 37.582 1.00 92.50 467 VAL A C 1
ATOM 3799 O O . VAL A 1 467 ? -18.819 -2.044 37.078 1.00 92.50 467 VAL A O 1
ATOM 3802 N N . TYR A 1 468 ? -20.178 -1.489 38.766 1.00 89.06 468 TYR A N 1
ATOM 3803 C CA . TYR A 1 468 ? -19.885 -2.689 39.539 1.00 89.06 468 TYR A CA 1
ATOM 3804 C C . TYR A 1 468 ? -20.798 -3.849 39.137 1.00 89.06 468 TYR A C 1
ATOM 3806 O O . TYR A 1 468 ? -22.008 -3.680 38.998 1.00 89.06 468 TYR A O 1
ATOM 3814 N N . LYS A 1 469 ? -20.223 -5.046 38.987 1.00 84.75 469 LYS A N 1
ATOM 3815 C CA . LYS A 1 469 ? -20.954 -6.301 38.772 1.00 84.75 469 LYS A CA 1
ATOM 3816 C C . LYS A 1 469 ? -20.590 -7.307 39.859 1.00 84.75 469 LYS A C 1
ATOM 3818 O O . LYS A 1 469 ? -19.410 -7.578 40.073 1.00 84.75 469 LYS A O 1
ATOM 3823 N N . THR A 1 470 ? -21.591 -7.863 40.535 1.00 75.62 470 THR A N 1
ATOM 3824 C CA . THR A 1 470 ? -21.388 -8.829 41.624 1.00 75.62 470 THR A CA 1
ATOM 3825 C C . THR A 1 470 ? -20.679 -10.086 41.119 1.00 75.62 470 THR A C 1
ATOM 3827 O O . THR A 1 470 ? -21.039 -10.635 40.076 1.00 75.62 470 THR A O 1
ATOM 3830 N N . SER A 1 471 ? -19.652 -10.524 41.844 1.00 67.88 471 SER A N 1
ATOM 3831 C CA . SER A 1 471 ? -18.851 -11.710 41.537 1.00 67.88 471 SER A CA 1
ATOM 3832 C C . SER A 1 471 ? -18.245 -12.302 42.814 1.00 67.88 471 SER A C 1
ATOM 3834 O O . SER A 1 471 ? -18.078 -11.608 43.819 1.00 67.88 471 SER A O 1
ATOM 3836 N N . ASN A 1 472 ? -17.840 -13.573 42.751 1.00 58.78 472 ASN A N 1
ATOM 3837 C CA . ASN A 1 472 ? -17.120 -14.267 43.826 1.00 58.78 472 ASN A CA 1
ATOM 3838 C C . ASN A 1 472 ? -15.720 -13.668 44.085 1.00 58.78 472 ASN A C 1
ATOM 3840 O O . ASN A 1 472 ? -15.154 -13.857 45.160 1.00 58.78 472 ASN A O 1
ATOM 3844 N N . VAL A 1 473 ? -15.166 -12.940 43.107 1.00 60.59 473 VAL A N 1
ATOM 3845 C CA . VAL A 1 473 ? -13.855 -12.272 43.168 1.00 60.59 473 VAL A CA 1
ATOM 3846 C C . VAL A 1 473 ? -14.049 -10.779 42.900 1.00 60.59 473 VAL A C 1
ATOM 3848 O O . VAL A 1 473 ? -14.646 -10.414 41.887 1.00 60.59 473 VAL A O 1
ATOM 3851 N N . GLY A 1 474 ? -13.567 -9.911 43.794 1.00 66.81 474 GLY A N 1
ATOM 3852 C CA . GLY A 1 474 ? -13.667 -8.449 43.672 1.00 66.81 474 GLY A CA 1
ATOM 3853 C C . GLY A 1 474 ? -12.387 -7.793 43.142 1.00 66.81 474 GLY A C 1
ATOM 3854 O O . GLY A 1 474 ? -11.310 -8.361 43.286 1.00 66.81 474 GLY A O 1
ATOM 3855 N N . GLY A 1 475 ? -12.510 -6.603 42.551 1.00 70.69 475 GLY A N 1
ATOM 3856 C CA . GLY A 1 475 ? -11.394 -5.737 42.148 1.00 70.69 475 GLY A CA 1
ATOM 3857 C C . GLY A 1 475 ? -10.830 -5.983 40.745 1.00 70.69 475 GLY A C 1
ATOM 3858 O O . GLY A 1 475 ? -9.900 -5.290 40.341 1.00 70.69 475 GLY A O 1
ATOM 3859 N N . LYS A 1 476 ? -11.382 -6.934 39.976 1.00 85.38 476 LYS A N 1
ATOM 3860 C CA . LYS A 1 476 ? -10.939 -7.206 38.601 1.00 85.38 476 LYS A CA 1
ATOM 3861 C C . LYS A 1 476 ? -11.775 -6.420 37.596 1.00 85.38 476 LYS A C 1
ATOM 3863 O O . LYS A 1 476 ? -13.005 -6.469 37.632 1.00 85.38 476 LYS A O 1
ATOM 3868 N N . ILE A 1 477 ? -11.117 -5.764 36.644 1.00 91.50 477 ILE A N 1
ATOM 3869 C CA . ILE A 1 477 ? -11.790 -5.150 35.497 1.00 91.50 477 ILE A CA 1
ATOM 3870 C C . ILE A 1 477 ? -12.250 -6.268 34.554 1.00 91.50 477 ILE A C 1
ATOM 3872 O O . ILE A 1 477 ? -11.452 -7.036 34.022 1.00 91.50 477 ILE A O 1
ATOM 3876 N N . LEU A 1 478 ? -13.562 -6.380 34.372 1.00 90.88 478 LEU A N 1
ATOM 3877 C CA . LEU A 1 478 ? -14.205 -7.391 33.533 1.00 90.88 478 LEU A CA 1
ATOM 3878 C C . LEU A 1 478 ? -14.281 -6.954 32.070 1.00 90.88 478 LEU A C 1
ATOM 3880 O O . LEU A 1 478 ? -14.164 -7.782 31.171 1.00 90.88 478 LEU A O 1
ATOM 3884 N N . SER A 1 479 ? -14.504 -5.662 31.835 1.00 93.62 479 SER A N 1
ATOM 3885 C CA . SER A 1 479 ? -14.604 -5.093 30.493 1.00 93.62 479 SER A CA 1
ATOM 3886 C C . SER A 1 479 ? -14.393 -3.585 30.505 1.00 93.62 479 SER A C 1
ATOM 3888 O O . SER A 1 479 ? -14.616 -2.918 31.516 1.00 93.62 479 SER A O 1
ATOM 3890 N N . GLN A 1 480 ? -14.035 -3.051 29.341 1.00 95.50 480 GLN A N 1
ATOM 3891 C CA . GLN A 1 480 ? -13.933 -1.623 29.061 1.00 95.50 480 GLN A CA 1
ATOM 3892 C C . GLN A 1 480 ? -14.826 -1.268 27.865 1.00 95.50 480 GLN A C 1
ATOM 3894 O O . GLN A 1 480 ? -14.899 -2.027 26.901 1.00 95.50 480 GLN A O 1
ATOM 3899 N N . SER A 1 481 ? -15.518 -0.128 27.914 1.00 95.19 481 SER A N 1
ATOM 3900 C CA . SER A 1 481 ? -16.464 0.270 26.856 1.00 95.19 481 SER A CA 1
ATOM 3901 C C . SER A 1 481 ? -15.795 0.739 25.562 1.00 95.19 481 SER A C 1
ATOM 3903 O O . SER A 1 481 ? -16.441 0.782 24.519 1.00 95.19 481 SER A O 1
ATOM 3905 N N . VAL A 1 482 ? -14.524 1.138 25.633 1.00 94.31 482 VAL A N 1
ATOM 3906 C CA . VAL A 1 482 ? -13.709 1.522 24.478 1.00 94.31 482 VAL A CA 1
ATOM 3907 C C . VAL A 1 482 ? -12.651 0.454 24.300 1.00 94.31 482 VAL A C 1
ATOM 3909 O O . VAL A 1 482 ? -11.889 0.196 25.222 1.00 94.31 482 VAL A O 1
ATOM 3912 N N . GLU A 1 483 ? -12.607 -0.175 23.134 1.00 93.19 483 GLU A N 1
ATOM 3913 C CA . GLU A 1 483 ? -11.703 -1.294 22.871 1.00 93.19 483 GLU A CA 1
ATOM 3914 C C . GLU A 1 483 ? -10.224 -0.884 22.965 1.00 93.19 483 GLU A C 1
ATOM 3916 O O . GLU A 1 483 ? -9.844 0.236 22.599 1.00 93.19 483 GLU A O 1
ATOM 3921 N N . ALA A 1 484 ? -9.381 -1.816 23.414 1.00 94.44 484 ALA A N 1
ATOM 3922 C CA . ALA A 1 484 ? -7.930 -1.663 23.378 1.00 94.44 484 ALA A CA 1
ATOM 3923 C C . ALA A 1 484 ? -7.438 -1.374 21.947 1.00 94.44 484 ALA A C 1
ATOM 3925 O O . ALA A 1 484 ? -8.122 -1.660 20.961 1.00 94.44 484 ALA A O 1
ATOM 3926 N N . ASN A 1 485 ? -6.247 -0.787 21.833 1.00 94.75 485 ASN A N 1
ATOM 3927 C CA . ASN A 1 485 ? -5.641 -0.342 20.575 1.00 94.75 485 ASN A CA 1
ATOM 3928 C C . ASN A 1 485 ? -6.367 0.831 19.889 1.00 94.75 485 ASN A C 1
ATOM 3930 O O . ASN A 1 485 ? -5.975 1.233 18.790 1.00 94.75 485 ASN A O 1
ATOM 3934 N N . THR A 1 486 ? -7.400 1.408 20.508 1.00 93.62 486 THR A N 1
ATOM 3935 C CA . THR A 1 486 ? -8.000 2.670 20.051 1.00 93.62 486 THR A CA 1
ATOM 3936 C C . THR A 1 486 ? -7.014 3.804 20.299 1.00 93.62 486 THR A C 1
ATOM 3938 O O . THR A 1 486 ? -6.428 3.884 21.375 1.00 93.62 486 THR A O 1
ATOM 3941 N N . LYS A 1 487 ? -6.806 4.692 19.323 1.00 92.31 487 LYS A N 1
ATOM 3942 C CA . LYS A 1 487 ? -5.931 5.855 19.517 1.00 92.31 487 LYS A CA 1
ATOM 3943 C C . LYS A 1 487 ? -6.425 6.725 20.670 1.00 92.31 487 LYS A C 1
ATOM 3945 O O . LYS A 1 487 ? -7.592 7.110 20.668 1.00 92.31 487 LYS A O 1
ATOM 3950 N N . LEU A 1 488 ? -5.537 7.072 21.602 1.00 92.81 488 LEU A N 1
ATOM 3951 C CA . LEU A 1 488 ? -5.881 7.836 22.806 1.00 92.81 488 LEU A CA 1
ATOM 3952 C C . LEU A 1 488 ? -6.511 9.193 22.493 1.00 92.81 488 LEU A C 1
ATOM 3954 O O . LEU A 1 488 ? -7.453 9.583 23.170 1.00 92.81 488 LEU A O 1
ATOM 3958 N N . GLU A 1 489 ? -6.072 9.864 21.425 1.00 90.75 489 GLU A N 1
ATOM 3959 C CA . GLU A 1 489 ? -6.652 11.138 20.963 1.00 90.75 489 GLU A CA 1
ATOM 3960 C C . GLU A 1 489 ? -8.160 11.051 20.653 1.00 90.75 489 GLU A C 1
ATOM 3962 O O . GLU A 1 489 ? -8.869 12.054 20.710 1.00 90.75 489 GLU A O 1
ATOM 3967 N N . ASN A 1 490 ? -8.670 9.845 20.378 1.00 89.75 490 ASN A N 1
ATOM 3968 C CA . ASN A 1 490 ? -10.081 9.590 20.098 1.00 89.75 490 ASN A CA 1
ATOM 3969 C C . ASN A 1 490 ? -10.875 9.135 21.338 1.00 89.75 490 ASN A C 1
ATOM 3971 O O . ASN A 1 490 ? -12.092 8.959 21.249 1.00 89.75 490 ASN A O 1
ATOM 3975 N N . VAL A 1 491 ? -10.228 8.938 22.493 1.00 93.12 491 VAL A N 1
ATOM 3976 C CA . VAL A 1 491 ? -10.861 8.425 23.718 1.00 93.12 491 VAL A CA 1
ATOM 3977 C C . VAL A 1 491 ? -11.199 9.578 24.658 1.00 93.12 491 VAL A C 1
ATOM 3979 O O . VAL A 1 491 ? -10.387 10.002 25.472 1.00 93.12 491 VAL A O 1
ATOM 3982 N N . LYS A 1 492 ? -12.433 10.085 24.567 1.00 92.31 492 LYS A N 1
ATOM 3983 C CA . LYS A 1 492 ? -12.912 11.167 25.451 1.00 92.31 492 LYS A CA 1
ATOM 3984 C C . LYS A 1 492 ? -13.412 10.657 26.800 1.00 92.31 492 LYS A C 1
ATOM 3986 O O . LYS A 1 492 ? -13.216 11.310 27.825 1.00 92.31 492 LYS A O 1
ATOM 3991 N N . SER A 1 493 ? -14.097 9.516 26.791 1.00 95.75 493 SER A N 1
ATOM 3992 C CA . SER A 1 493 ? -14.593 8.868 27.997 1.00 95.75 493 SER A CA 1
ATOM 3993 C C . SER A 1 493 ? -14.631 7.350 27.863 1.00 95.75 493 SER A C 1
ATOM 3995 O O . SER A 1 493 ? -14.706 6.815 26.756 1.00 95.75 493 SER A O 1
ATOM 3997 N N . ILE A 1 494 ? -14.583 6.653 28.998 1.00 97.06 494 ILE A N 1
ATOM 3998 C CA . ILE A 1 494 ? -14.627 5.191 29.062 1.00 97.06 494 ILE A CA 1
ATOM 3999 C C . ILE A 1 494 ? -15.445 4.711 30.264 1.00 97.06 494 ILE A C 1
ATOM 4001 O O . ILE A 1 494 ? -15.455 5.337 31.316 1.00 97.06 494 ILE A O 1
ATOM 4005 N N . THR A 1 495 ? -16.149 3.593 30.128 1.00 96.69 495 THR A N 1
ATOM 4006 C CA . THR A 1 495 ? -16.798 2.908 31.252 1.00 96.69 495 THR A CA 1
ATOM 4007 C C . THR A 1 495 ? -16.064 1.607 31.537 1.00 96.69 495 THR A C 1
ATOM 4009 O O . THR A 1 495 ? -15.869 0.801 30.624 1.00 96.69 495 THR A O 1
ATOM 4012 N N . LEU A 1 496 ? -15.665 1.406 32.792 1.00 95.81 496 LEU A N 1
ATOM 4013 C CA . LEU A 1 496 ? -15.076 0.162 33.276 1.00 95.81 496 LEU A CA 1
ATOM 4014 C C . LEU A 1 496 ? -16.134 -0.640 34.024 1.00 95.81 496 LEU A C 1
ATOM 4016 O O . LEU A 1 496 ? -16.798 -0.121 34.920 1.00 95.81 496 LEU A O 1
ATOM 4020 N N . THR A 1 497 ? -16.284 -1.913 33.674 1.00 93.69 497 THR A N 1
ATOM 4021 C CA . THR A 1 497 ? -17.086 -2.844 34.467 1.00 93.69 497 THR A CA 1
ATOM 4022 C C . THR A 1 497 ? -16.163 -3.590 35.407 1.00 93.69 497 THR A C 1
ATOM 4024 O O . THR A 1 497 ? -15.287 -4.318 34.947 1.00 93.69 497 THR A O 1
ATOM 4027 N N . ILE A 1 498 ? -16.350 -3.420 36.710 1.00 90.50 498 ILE A N 1
ATOM 4028 C CA . ILE A 1 498 ? -15.466 -3.977 37.734 1.00 90.50 498 ILE A CA 1
ATOM 4029 C C . ILE A 1 498 ? -16.223 -5.018 38.540 1.00 90.50 498 ILE A C 1
ATOM 4031 O O . ILE A 1 498 ? -17.385 -4.831 38.906 1.00 90.50 498 ILE A O 1
ATOM 4035 N N . SER A 1 499 ? -15.567 -6.136 38.822 1.00 87.06 499 SER A N 1
ATOM 4036 C CA . SER A 1 499 ? -16.126 -7.142 39.701 1.00 87.06 499 SER A CA 1
ATOM 4037 C C . SER A 1 499 ? -16.158 -6.611 41.136 1.00 87.06 499 SER A C 1
ATOM 4039 O O . SER A 1 499 ? -15.134 -6.226 41.695 1.00 87.06 499 SER A O 1
ATOM 4041 N N . LYS A 1 500 ? -17.337 -6.574 41.757 1.00 79.94 500 LYS A N 1
ATOM 4042 C CA .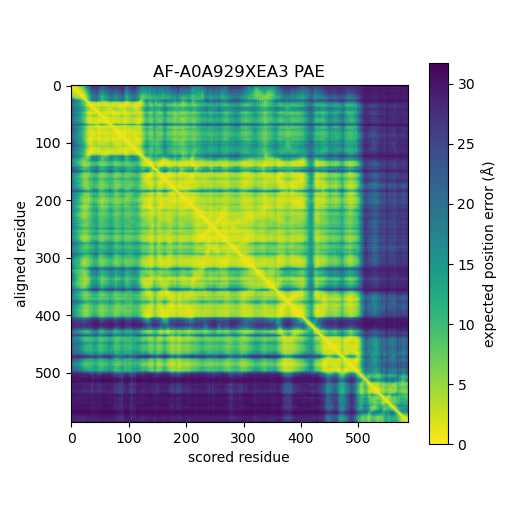 LYS A 1 500 ? -17.471 -6.280 43.187 1.00 79.94 500 LYS A CA 1
ATOM 4043 C C . LYS A 1 500 ? -17.683 -7.592 43.924 1.00 79.94 500 LYS A C 1
ATOM 4045 O O . LYS A 1 500 ? -18.535 -8.390 43.530 1.00 79.94 500 LYS A O 1
ATOM 4050 N N . LYS A 1 501 ? -16.898 -7.812 44.981 1.00 69.88 501 LYS A N 1
ATOM 4051 C CA . LYS A 1 501 ? -17.085 -8.964 45.865 1.00 69.88 501 LYS A CA 1
ATOM 4052 C C . LYS A 1 501 ? -18.487 -8.886 46.462 1.00 69.88 501 LYS A C 1
ATOM 4054 O O . LYS A 1 501 ? -18.899 -7.818 46.912 1.00 69.88 501 LYS A O 1
ATOM 4059 N N . GLU A 1 502 ? -19.208 -9.998 46.446 1.00 63.03 502 GLU A N 1
ATOM 4060 C CA . GLU A 1 502 ? -20.521 -10.080 47.078 1.00 63.03 502 GLU A CA 1
ATOM 4061 C C . GLU A 1 502 ? -20.400 -9.752 48.578 1.00 63.03 502 GLU A C 1
ATOM 4063 O O . GLU A 1 502 ? -19.719 -10.444 49.343 1.00 63.03 502 GLU A O 1
ATOM 4068 N N . GLU A 1 503 ? -21.014 -8.645 49.001 1.00 56.75 503 GLU A N 1
ATOM 4069 C CA . GLU A 1 503 ? -21.105 -8.276 50.411 1.00 56.75 503 GLU A CA 1
ATOM 4070 C C . GLU A 1 503 ? -22.167 -9.150 51.073 1.00 56.75 503 GLU A C 1
ATOM 4072 O O . GLU A 1 503 ? -23.362 -8.869 51.035 1.00 56.75 503 GLU A O 1
ATOM 4077 N N . ILE A 1 504 ? -21.713 -10.227 51.707 1.00 57.16 504 ILE A N 1
ATOM 4078 C CA . ILE A 1 504 ? -22.539 -10.980 52.648 1.00 57.16 504 ILE A CA 1
ATOM 4079 C C . ILE A 1 504 ? -22.830 -10.062 53.846 1.00 57.16 504 ILE A C 1
ATOM 4081 O O . ILE A 1 504 ? -21.940 -9.843 54.677 1.00 57.16 504 ILE A O 1
ATOM 4085 N N . LYS A 1 505 ? -24.039 -9.492 53.905 1.00 57.06 505 LYS A N 1
ATOM 4086 C CA . LYS A 1 505 ? -24.554 -8.778 55.081 1.00 57.06 505 LYS A CA 1
ATOM 4087 C C . LYS A 1 505 ? -25.019 -9.802 56.117 1.00 57.06 505 LYS A C 1
ATOM 4089 O O . LYS A 1 505 ? -25.783 -10.706 55.788 1.00 57.06 505 LYS A O 1
ATOM 4094 N N . ILE A 1 506 ? -24.524 -9.656 57.339 1.00 59.03 506 ILE A N 1
ATOM 4095 C CA . ILE A 1 506 ? -24.909 -10.438 58.515 1.00 59.03 506 ILE A CA 1
ATOM 4096 C C . ILE A 1 506 ? -25.577 -9.434 59.463 1.00 59.03 506 ILE A C 1
ATOM 4098 O O . ILE A 1 506 ? -25.032 -8.348 59.662 1.00 59.03 506 ILE A O 1
ATOM 4102 N N . GLU A 1 507 ? -26.788 -9.722 59.942 1.00 58.53 507 GLU A N 1
ATOM 4103 C CA . GLU A 1 507 ? -27.554 -8.801 60.798 1.00 58.53 507 GLU A CA 1
ATOM 4104 C C . GLU A 1 507 ? -26.878 -8.644 62.167 1.00 58.53 507 GLU A C 1
ATOM 4106 O O . GLU A 1 507 ? -26.470 -9.625 62.772 1.00 58.53 507 GLU A O 1
ATOM 4111 N N . ASN A 1 508 ? -26.711 -7.425 62.684 1.00 55.09 508 ASN A N 1
ATOM 4112 C CA . ASN A 1 508 ? -26.060 -7.254 63.984 1.00 55.09 508 ASN A CA 1
ATOM 4113 C C . ASN A 1 508 ? -27.017 -7.657 65.120 1.00 55.09 508 ASN A C 1
ATOM 4115 O O . ASN A 1 508 ? -27.990 -6.954 65.386 1.00 55.09 508 ASN A O 1
ATOM 4119 N N . CYS A 1 509 ? -26.721 -8.775 65.782 1.00 58.03 509 CYS A N 1
ATOM 4120 C CA . CYS A 1 509 ? -27.569 -9.370 66.816 1.00 58.03 509 CYS A CA 1
ATOM 4121 C C . CYS A 1 509 ? -27.307 -8.855 68.236 1.00 58.03 509 CYS A C 1
ATOM 4123 O O . CYS A 1 509 ? -27.991 -9.279 69.161 1.00 58.03 509 CYS A O 1
ATOM 4125 N N . GLU A 1 510 ? -26.348 -7.946 68.434 1.00 52.16 510 GLU A N 1
ATOM 4126 C CA . GLU A 1 510 ? -26.048 -7.403 69.769 1.00 52.16 510 GLU A CA 1
ATOM 4127 C C . GLU A 1 510 ? -27.032 -6.312 70.222 1.00 52.16 510 GLU A C 1
ATOM 4129 O O . GLU A 1 510 ? -27.108 -6.006 71.407 1.00 52.16 510 GLU A O 1
ATOM 4134 N N . THR A 1 511 ? -27.792 -5.715 69.297 1.00 49.25 511 THR A N 1
ATOM 4135 C CA . THR A 1 511 ? -28.636 -4.530 69.571 1.00 49.25 511 THR A CA 1
ATOM 4136 C C . THR A 1 511 ? -30.092 -4.671 69.120 1.00 49.25 511 THR A C 1
ATOM 4138 O O . THR A 1 511 ? -30.889 -3.754 69.313 1.00 49.25 511 THR A O 1
ATOM 4141 N N . SER A 1 512 ? -30.471 -5.804 68.523 1.00 48.25 512 SER A N 1
ATOM 4142 C CA . SER A 1 512 ? -31.829 -6.044 68.028 1.00 48.25 512 SER A CA 1
ATOM 4143 C C . SER A 1 512 ? -32.700 -6.758 69.062 1.00 48.25 512 SER A C 1
ATOM 4145 O O . SER A 1 512 ? -32.247 -7.701 69.705 1.00 48.25 512 SER A O 1
ATOM 4147 N N . VAL A 1 513 ? -33.967 -6.347 69.155 1.00 50.06 513 VAL A N 1
ATOM 4148 C CA . VAL A 1 513 ? -35.029 -6.993 69.949 1.00 50.06 513 VAL A CA 1
ATOM 4149 C C . VAL A 1 513 ? -35.016 -8.517 69.724 1.00 50.06 513 VAL A C 1
ATOM 4151 O O . VAL A 1 513 ? -34.919 -8.959 68.576 1.00 50.06 513 VAL A O 1
ATOM 4154 N N . GLU A 1 514 ? -35.087 -9.292 70.813 1.00 51.25 514 GLU A N 1
ATOM 4155 C CA . GLU A 1 514 ? -34.758 -10.731 70.920 1.00 51.25 514 GLU A CA 1
ATOM 4156 C C . GLU A 1 514 ? -35.394 -11.649 69.849 1.00 51.25 514 GLU A C 1
ATOM 4158 O O . GLU A 1 514 ? -34.832 -12.692 69.524 1.00 51.25 514 GLU A O 1
ATOM 4163 N N . GLU A 1 515 ? -36.496 -11.247 69.211 1.00 50.03 515 GLU A N 1
ATOM 4164 C CA . GLU A 1 515 ? -37.194 -12.047 68.193 1.00 50.03 515 GLU A CA 1
ATOM 4165 C C . GLU A 1 515 ? -36.510 -12.122 66.811 1.00 50.03 515 GLU A C 1
ATOM 4167 O O . GLU A 1 515 ? -36.868 -12.988 66.011 1.00 50.03 515 GLU A O 1
ATOM 4172 N N . LYS A 1 516 ? -35.530 -11.260 66.487 1.00 48.22 516 LYS A N 1
ATOM 4173 C CA . LYS A 1 516 ? -34.952 -11.193 65.122 1.00 48.22 516 LYS A CA 1
ATOM 4174 C C . LYS A 1 516 ? -33.661 -11.983 64.883 1.00 48.22 516 LYS A C 1
ATOM 4176 O O . LYS A 1 516 ? -33.232 -12.070 63.740 1.00 48.22 516 LYS A O 1
ATOM 4181 N N . CYS A 1 517 ? -33.068 -12.606 65.899 1.00 56.56 517 CYS A N 1
ATOM 4182 C CA . CYS A 1 517 ? -31.754 -13.254 65.775 1.00 56.56 517 CYS A CA 1
ATOM 4183 C C . CYS A 1 517 ? -31.770 -14.759 66.046 1.00 56.56 517 CYS A C 1
ATOM 4185 O O . CYS A 1 517 ? -31.004 -15.265 66.868 1.00 56.56 517 CYS A O 1
ATOM 4187 N N . LYS A 1 518 ? -32.631 -15.478 65.319 1.00 60.19 518 LYS A N 1
ATOM 4188 C CA . LYS A 1 518 ? -32.536 -16.937 65.178 1.00 60.19 518 LYS A CA 1
ATOM 4189 C C . LYS A 1 518 ? -31.378 -17.308 64.247 1.00 60.19 518 LYS A C 1
ATOM 4191 O O . LYS A 1 518 ? -30.977 -16.517 63.391 1.00 60.19 518 LYS A O 1
ATOM 4196 N N . ILE A 1 519 ? -30.860 -18.527 64.385 1.00 63.72 519 ILE A N 1
ATOM 4197 C CA . ILE A 1 519 ? -29.883 -19.089 63.440 1.00 63.72 519 ILE A CA 1
ATOM 4198 C C . ILE A 1 519 ? -30.469 -19.014 62.016 1.00 63.72 519 ILE A C 1
ATOM 4200 O O . ILE A 1 519 ? -31.584 -19.502 61.807 1.00 63.72 519 ILE A O 1
ATOM 4204 N N . PRO A 1 520 ? -29.758 -18.440 61.025 1.00 61.94 520 PRO A N 1
ATOM 4205 C CA . PRO A 1 520 ? -30.244 -18.406 59.654 1.00 61.94 520 PRO A CA 1
ATOM 4206 C C . PRO A 1 520 ? -30.446 -19.817 59.107 1.00 61.94 520 PRO A C 1
ATOM 4208 O O . PRO A 1 520 ? -29.637 -20.712 59.352 1.00 61.94 520 PRO A O 1
ATOM 4211 N N . ASP A 1 521 ? -31.471 -19.999 58.280 1.00 67.50 521 ASP A N 1
ATOM 4212 C CA . ASP A 1 521 ? -31.540 -21.180 57.427 1.00 67.50 521 ASP A CA 1
ATOM 4213 C C . ASP A 1 521 ? -30.378 -21.133 56.419 1.00 67.50 521 ASP A C 1
ATOM 4215 O O . ASP A 1 521 ? -30.296 -20.245 55.559 1.00 67.50 521 ASP A O 1
ATOM 4219 N N . PHE A 1 522 ? -29.444 -22.077 56.547 1.00 67.81 522 PHE A N 1
ATOM 4220 C CA . PHE A 1 522 ? -28.266 -22.162 55.684 1.00 67.81 522 PHE A CA 1
ATOM 4221 C C . PHE A 1 522 ? -28.540 -22.904 54.370 1.00 67.81 522 PHE A C 1
ATOM 4223 O O . PHE A 1 522 ? -27.637 -23.049 53.540 1.00 67.81 522 PHE A O 1
ATOM 4230 N N . THR A 1 523 ? -29.775 -23.355 54.143 1.00 63.97 523 THR A N 1
ATOM 4231 C CA . THR A 1 523 ? -30.181 -24.007 52.897 1.00 63.97 523 THR A CA 1
ATOM 4232 C C . THR A 1 523 ? -29.918 -23.082 51.702 1.00 63.97 523 THR A C 1
ATOM 4234 O O . THR A 1 523 ? -30.255 -21.898 51.705 1.00 63.97 523 THR A O 1
ATOM 4237 N N . ASN A 1 524 ? -29.263 -23.609 50.663 1.00 59.03 524 ASN A N 1
ATOM 4238 C CA . ASN A 1 524 ? -28.812 -22.890 49.463 1.00 59.03 524 ASN A CA 1
ATOM 4239 C C . ASN A 1 524 ? -27.758 -21.784 49.682 1.00 59.03 524 ASN A C 1
ATOM 4241 O O . ASN A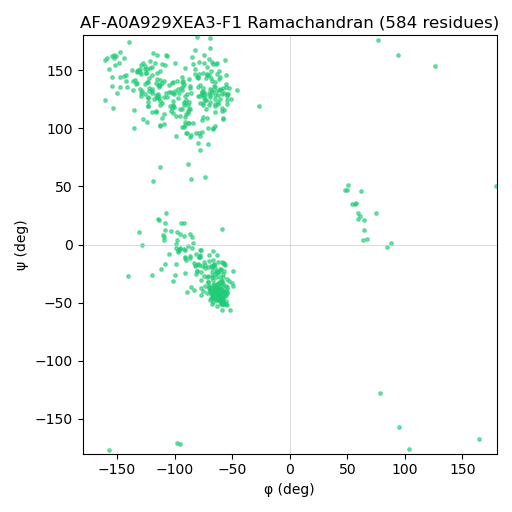 1 524 ? -27.360 -21.128 48.711 1.00 59.03 524 ASN A O 1
ATOM 4245 N N . LYS A 1 525 ? -27.251 -21.581 50.905 1.00 64.88 525 LYS A N 1
ATOM 4246 C CA . LYS A 1 525 ? -26.116 -20.682 51.163 1.00 64.88 525 LYS A CA 1
ATOM 4247 C C . LYS A 1 525 ? -24.799 -21.373 50.791 1.00 64.88 525 LYS A C 1
ATOM 4249 O O . LYS A 1 525 ? -24.657 -22.594 50.883 1.00 64.88 525 LYS A O 1
ATOM 4254 N N . ASN A 1 526 ? -23.827 -20.591 50.319 1.00 66.75 526 ASN A N 1
ATOM 4255 C CA . ASN A 1 526 ? -22.470 -21.095 50.091 1.00 66.75 526 ASN A CA 1
ATOM 4256 C C . ASN A 1 526 ? -21.701 -21.174 51.420 1.00 66.75 526 ASN A C 1
ATOM 4258 O O . ASN A 1 526 ? -22.019 -20.466 52.374 1.00 66.75 526 ASN A O 1
ATOM 4262 N N . ILE A 1 527 ? -20.674 -22.020 51.492 1.00 67.00 527 ILE A N 1
ATOM 4263 C CA . ILE A 1 527 ? -19.918 -22.204 52.740 1.00 67.00 527 ILE A CA 1
ATOM 4264 C C . ILE A 1 527 ? -19.177 -20.925 53.185 1.00 67.00 527 ILE A C 1
ATOM 4266 O O . ILE A 1 527 ? -18.925 -20.746 54.371 1.00 67.00 527 ILE A O 1
ATOM 4270 N N . ASN A 1 528 ? -18.876 -19.993 52.269 1.00 64.88 528 ASN A N 1
ATOM 4271 C CA . ASN A 1 528 ? -18.311 -18.684 52.620 1.00 64.88 528 ASN A CA 1
ATOM 4272 C C . ASN A 1 528 ? -19.285 -17.822 53.436 1.00 64.88 528 ASN A C 1
ATOM 4274 O O . ASN A 1 528 ? -18.849 -17.133 54.355 1.00 64.88 528 ASN A O 1
ATOM 4278 N N . TYR A 1 529 ? -20.585 -17.863 53.129 1.00 68.69 529 TYR A N 1
ATOM 4279 C CA . TYR A 1 529 ? -21.632 -17.218 53.927 1.00 68.69 529 TYR A CA 1
ATOM 4280 C C . TYR A 1 529 ? -21.639 -17.769 55.349 1.00 68.69 529 TYR A C 1
ATOM 4282 O O . TYR A 1 529 ? -21.665 -17.004 56.307 1.00 68.69 529 TYR A O 1
ATOM 4290 N N . ILE A 1 530 ? -21.545 -19.091 55.464 1.00 69.00 530 ILE A N 1
ATOM 4291 C CA . ILE A 1 530 ? -21.600 -19.814 56.732 1.00 69.00 530 ILE A CA 1
ATOM 4292 C C . ILE A 1 530 ? -20.373 -19.510 57.584 1.00 69.00 530 ILE A C 1
ATOM 4294 O O . ILE A 1 530 ? -20.527 -19.047 58.703 1.00 69.00 530 ILE A O 1
ATOM 4298 N N . LYS A 1 531 ? -19.165 -19.647 57.023 1.00 68.44 531 LYS A N 1
ATOM 4299 C CA . LYS A 1 531 ? -17.909 -19.302 57.709 1.00 68.44 531 LYS A CA 1
ATOM 4300 C C . LYS A 1 531 ? -17.886 -17.851 58.174 1.00 68.44 531 LYS A C 1
ATOM 4302 O O . LYS A 1 531 ? -17.412 -17.559 59.266 1.00 68.44 531 LYS A O 1
ATOM 4307 N N . LYS A 1 532 ? -18.391 -16.933 57.341 1.00 69.75 532 LYS A N 1
ATOM 4308 C CA . LYS A 1 532 ? -18.469 -15.517 57.703 1.00 69.75 532 LYS A CA 1
ATOM 4309 C C . LYS A 1 532 ? -19.460 -15.310 58.848 1.00 69.75 532 LYS A C 1
ATOM 4311 O O . LYS A 1 532 ? -19.096 -14.639 59.804 1.00 69.75 532 LYS A O 1
ATOM 4316 N N . TRP A 1 533 ? -20.648 -15.917 58.777 1.00 70.75 533 TRP A N 1
ATOM 4317 C CA . TRP A 1 533 ? -21.637 -15.897 59.857 1.00 70.75 533 TRP A CA 1
ATOM 4318 C C . TRP A 1 533 ? -21.060 -16.465 61.157 1.00 70.75 533 TRP A C 1
ATOM 4320 O O . TRP A 1 533 ? -21.084 -15.758 62.155 1.00 70.75 533 TRP A O 1
ATOM 4330 N N . GLU A 1 534 ? -20.442 -17.655 61.127 1.00 66.94 534 GLU A N 1
ATOM 4331 C CA . GLU A 1 534 ? -19.759 -18.262 62.281 1.00 66.94 534 GLU A CA 1
ATOM 4332 C C . GLU A 1 534 ? -18.760 -17.263 62.882 1.00 66.94 534 GLU A C 1
ATOM 4334 O O . GLU A 1 534 ? -18.919 -16.861 64.030 1.00 66.94 534 GLU A O 1
ATOM 4339 N N . SER A 1 535 ? -17.818 -16.753 62.078 1.00 65.12 535 SER A N 1
ATOM 4340 C CA . SER A 1 535 ? -16.767 -15.831 62.537 1.00 65.12 535 SER A CA 1
ATOM 4341 C C . SER A 1 535 ? -17.261 -14.471 63.041 1.00 65.12 535 SER A C 1
ATOM 4343 O O . SER A 1 535 ? -16.560 -13.827 63.816 1.00 65.12 535 SER A O 1
ATOM 4345 N N . SER A 1 536 ? -18.432 -14.008 62.586 1.00 64.12 536 SER A N 1
ATOM 4346 C CA . SER A 1 536 ? -18.997 -12.716 62.991 1.00 64.12 536 SER A CA 1
ATOM 4347 C C . SER A 1 536 ? -19.600 -12.738 64.392 1.00 64.12 536 SER A C 1
ATOM 4349 O O . SER A 1 536 ? -19.749 -11.667 64.970 1.00 64.12 536 SER A O 1
ATOM 4351 N N . TYR A 1 537 ? -19.905 -13.916 64.942 1.00 62.44 537 TYR A N 1
ATOM 4352 C CA . TYR A 1 537 ? -20.400 -14.043 66.316 1.00 62.44 537 TYR A CA 1
ATOM 4353 C C . TYR A 1 537 ? -19.491 -14.899 67.207 1.00 62.44 537 TYR A C 1
ATOM 4355 O O . TYR A 1 537 ? -19.483 -14.678 68.412 1.00 62.44 537 TYR A O 1
ATOM 4363 N N . TYR A 1 538 ? -18.707 -15.840 66.653 1.00 59.66 538 TYR A N 1
ATOM 4364 C CA . TYR A 1 538 ? -17.775 -16.687 67.410 1.00 59.66 538 TYR A CA 1
ATOM 4365 C C . TYR A 1 538 ? -16.598 -17.208 66.570 1.00 59.66 538 TYR A C 1
ATOM 4367 O O . TYR A 1 538 ? -16.753 -17.757 65.484 1.00 59.66 538 TYR A O 1
ATOM 4375 N N . THR A 1 539 ? -15.387 -17.164 67.117 1.00 51.56 539 THR A N 1
ATOM 4376 C CA . THR A 1 539 ? -14.174 -17.643 66.427 1.00 51.56 539 THR A CA 1
ATOM 4377 C C . THR A 1 539 ? -13.991 -19.168 66.446 1.00 51.56 539 THR A C 1
ATOM 4379 O O . THR A 1 539 ? -13.154 -19.679 65.703 1.00 51.56 539 THR A O 1
ATOM 4382 N N . ASN A 1 540 ? -14.783 -19.907 67.238 1.00 52.88 540 ASN A N 1
ATOM 4383 C CA . ASN A 1 540 ? -14.585 -21.342 67.505 1.00 52.88 540 ASN A CA 1
ATOM 4384 C C . ASN A 1 540 ? -15.828 -22.237 67.334 1.00 52.88 540 ASN A C 1
ATOM 4386 O O . ASN A 1 540 ? -15.773 -23.415 67.691 1.00 52.88 540 ASN A O 1
ATOM 4390 N N . LEU A 1 541 ? -16.927 -21.736 66.761 1.00 55.06 541 LEU A N 1
ATOM 4391 C CA . LEU A 1 541 ? -18.071 -22.590 66.424 1.00 55.06 541 LEU A CA 1
ATOM 4392 C C . LEU A 1 541 ? -17.661 -23.596 65.339 1.00 55.06 541 LEU A C 1
ATOM 4394 O O . LEU A 1 541 ? -17.204 -23.218 64.264 1.00 55.06 541 LEU A O 1
ATOM 4398 N N . ASN A 1 542 ? -17.779 -24.888 65.647 1.00 54.31 542 ASN A N 1
ATOM 4399 C CA . ASN A 1 542 ? -17.383 -25.979 64.761 1.00 54.31 542 ASN A CA 1
ATOM 4400 C C . ASN A 1 542 ? -18.632 -26.743 64.305 1.00 54.31 542 ASN A C 1
ATOM 4402 O O . ASN A 1 542 ? -18.868 -27.883 64.714 1.00 54.31 542 ASN A O 1
ATOM 4406 N N . ILE A 1 543 ? -19.486 -26.079 63.524 1.00 59.66 543 ILE A N 1
ATOM 4407 C CA . ILE A 1 543 ? -20.794 -26.622 63.162 1.00 59.66 543 ILE A CA 1
ATOM 4408 C C . ILE A 1 543 ? -20.608 -27.701 62.086 1.00 59.66 543 ILE A C 1
ATOM 4410 O O . ILE A 1 543 ? -19.888 -27.534 61.097 1.00 59.66 543 ILE A O 1
ATOM 4414 N N . SER A 1 544 ? -21.243 -28.852 62.308 1.00 58.91 544 SER A N 1
ATOM 4415 C CA . SER A 1 544 ? -21.263 -29.956 61.348 1.00 58.91 544 SER A CA 1
ATOM 4416 C C . SER A 1 544 ? -22.551 -29.913 60.531 1.00 58.91 544 SER A C 1
ATOM 4418 O O . SER A 1 544 ? -23.641 -29.749 61.076 1.00 58.91 544 SER A O 1
ATOM 4420 N N . TYR A 1 545 ? -22.424 -30.075 59.218 1.00 60.91 545 TYR A N 1
ATOM 4421 C CA . TYR A 1 545 ? -23.516 -29.989 58.252 1.00 60.91 545 TYR A CA 1
ATOM 4422 C C . TYR A 1 545 ? -23.632 -31.295 57.473 1.00 60.91 545 TYR A C 1
ATOM 4424 O O . TYR A 1 545 ? -22.633 -31.972 57.244 1.00 60.91 545 TYR A O 1
ATOM 4432 N N . TYR A 1 546 ? -24.832 -31.627 57.003 1.00 57.03 546 TYR A N 1
ATOM 4433 C CA . TYR A 1 546 ? -25.009 -32.723 56.054 1.00 57.03 546 TYR A CA 1
ATOM 4434 C C . TYR A 1 546 ? -24.956 -32.198 54.615 1.00 57.03 546 TYR A C 1
ATOM 4436 O O . TYR A 1 546 ? -25.739 -31.340 54.219 1.00 57.03 546 TYR A O 1
ATOM 4444 N N . LEU A 1 547 ? -24.041 -32.732 53.812 1.00 56.47 547 LEU A N 1
ATOM 4445 C CA . LEU A 1 547 ? -23.952 -32.509 52.368 1.00 56.47 547 LEU A CA 1
ATOM 4446 C C . LEU A 1 547 ? -24.181 -33.853 51.679 1.00 56.47 547 LEU A C 1
ATOM 4448 O O . LEU A 1 547 ? -23.372 -34.760 51.833 1.00 56.47 547 LEU A O 1
ATOM 4452 N N . ASN A 1 548 ? -25.286 -33.998 50.939 1.00 59.19 548 ASN A N 1
ATOM 4453 C CA . ASN A 1 548 ? -25.665 -35.255 50.274 1.00 59.19 548 ASN A CA 1
ATOM 4454 C C . ASN A 1 548 ? -25.627 -36.478 51.221 1.00 59.19 548 ASN A C 1
ATOM 4456 O O . ASN A 1 548 ? -25.060 -37.510 50.878 1.00 59.19 548 ASN A O 1
ATOM 4460 N N . ASN A 1 549 ? -26.200 -36.350 52.423 1.00 58.56 549 ASN A N 1
ATOM 4461 C CA . ASN A 1 549 ? -26.190 -37.366 53.490 1.00 58.56 549 ASN A CA 1
ATOM 4462 C C . ASN A 1 549 ? -24.809 -37.714 54.086 1.00 58.56 549 ASN A C 1
ATOM 4464 O O . ASN A 1 549 ? -24.712 -38.656 54.867 1.00 58.56 549 ASN A O 1
ATOM 4468 N N . VAL A 1 550 ? -23.762 -36.934 53.803 1.00 58.00 550 VAL A N 1
ATOM 4469 C CA . VAL A 1 550 ? -22.449 -37.054 54.457 1.00 58.00 550 VAL A CA 1
ATOM 4470 C C . VAL A 1 550 ? -22.288 -35.939 55.486 1.00 58.00 550 VAL A C 1
ATOM 4472 O O . VAL A 1 550 ? -22.536 -34.777 55.166 1.00 58.00 550 VAL A O 1
ATOM 4475 N N . LEU A 1 551 ? -21.872 -36.280 56.709 1.00 61.47 551 LEU A N 1
ATOM 4476 C CA . LEU A 1 551 ? -21.541 -35.303 57.747 1.00 61.47 551 LEU A CA 1
ATOM 4477 C C . LEU A 1 551 ? -20.206 -34.629 57.402 1.00 61.47 551 LEU A C 1
ATOM 4479 O O . LEU A 1 551 ? -19.195 -35.305 57.212 1.00 61.47 551 LEU A O 1
ATOM 4483 N N . VAL A 1 552 ? -20.192 -33.301 57.323 1.00 59.88 552 VAL A N 1
ATOM 4484 C CA . VAL A 1 552 ? -19.005 -32.524 56.965 1.00 59.88 552 VAL A CA 1
ATOM 4485 C C . VAL A 1 552 ? -18.850 -31.316 57.884 1.00 59.88 552 VAL A C 1
ATOM 4487 O O . VAL A 1 552 ? -19.819 -30.656 58.249 1.00 59.88 552 VAL A O 1
ATOM 4490 N N . ASN A 1 553 ? -17.607 -31.022 58.252 1.00 62.38 553 ASN A N 1
ATOM 4491 C CA . ASN A 1 553 ? -17.235 -29.917 59.128 1.00 62.38 553 ASN A CA 1
ATOM 4492 C C . ASN A 1 553 ? -16.917 -28.645 58.315 1.00 62.38 553 ASN A C 1
ATOM 4494 O O . ASN A 1 553 ? -16.217 -28.739 57.300 1.00 62.38 553 ASN A O 1
ATOM 4498 N N . SER A 1 554 ? -17.375 -27.464 58.763 1.00 58.03 554 SER A N 1
ATOM 4499 C CA . SER A 1 554 ? -17.150 -26.184 58.066 1.00 58.03 554 SER A CA 1
ATOM 4500 C C . SER A 1 554 ? -15.672 -25.887 57.775 1.00 58.03 554 SER A C 1
ATOM 4502 O O . SER A 1 554 ? -15.365 -25.299 56.734 1.00 58.03 554 SER A O 1
ATOM 4504 N N . LYS A 1 555 ? -14.727 -26.364 58.594 1.00 59.78 555 LYS A N 1
ATOM 4505 C CA . LYS A 1 555 ? -13.279 -26.178 58.380 1.00 59.78 555 LYS A CA 1
ATOM 4506 C C . LYS A 1 555 ? -12.728 -26.918 57.152 1.00 59.78 555 LYS A C 1
ATOM 4508 O O . LYS A 1 555 ? -11.809 -26.402 56.522 1.00 59.78 555 LYS A O 1
ATOM 4513 N N . ASN A 1 556 ? -13.330 -28.037 56.736 1.00 56.53 556 ASN A N 1
ATOM 4514 C CA . ASN A 1 556 ? -12.761 -28.961 55.736 1.00 56.53 556 ASN A CA 1
ATOM 4515 C C . ASN A 1 556 ? -13.468 -28.945 54.359 1.00 56.53 556 ASN A C 1
ATOM 4517 O O . ASN A 1 556 ? -13.321 -29.882 53.575 1.00 56.53 556 ASN A O 1
ATOM 4521 N N . ILE A 1 557 ? -14.244 -27.900 54.043 1.00 58.59 557 ILE A N 1
ATOM 4522 C CA . ILE A 1 557 ? -15.031 -27.797 52.797 1.00 58.59 557 ILE A CA 1
ATOM 4523 C C . ILE A 1 557 ? -14.477 -26.712 51.857 1.00 58.59 557 ILE A C 1
ATOM 4525 O O . ILE A 1 557 ? -14.153 -25.602 52.290 1.00 58.59 557 ILE A O 1
ATOM 4529 N N . ASP A 1 558 ? -14.445 -27.030 50.557 1.00 56.47 558 ASP A N 1
ATOM 4530 C CA . ASP A 1 558 ? -14.196 -26.101 49.443 1.00 56.47 558 ASP A CA 1
ATOM 4531 C C . ASP A 1 558 ? -15.172 -24.910 49.475 1.00 56.47 558 ASP A C 1
ATOM 4533 O O . ASP A 1 558 ? -16.394 -25.086 49.435 1.00 56.47 558 ASP A O 1
ATOM 4537 N N . SER A 1 559 ? -14.615 -23.693 49.501 1.00 54.34 559 SER A N 1
ATOM 4538 C CA . SER A 1 559 ? -15.325 -22.413 49.621 1.00 54.34 559 SER A CA 1
ATOM 4539 C C . SER A 1 559 ? -16.381 -22.146 48.536 1.00 54.34 559 SER A C 1
ATOM 4541 O O . SER A 1 559 ? -17.244 -21.284 48.716 1.00 54.34 559 SER A O 1
ATOM 4543 N N . SER A 1 560 ? -16.340 -22.890 47.428 1.00 49.91 560 SER A N 1
ATOM 4544 C CA . SER A 1 560 ? -17.248 -22.761 46.284 1.00 49.91 560 SER A CA 1
ATOM 4545 C C . SER A 1 560 ? -18.512 -23.637 46.349 1.00 49.91 560 SER A C 1
ATOM 4547 O O . SER A 1 560 ? -19.439 -23.421 45.563 1.00 49.91 560 SER A O 1
ATOM 4549 N N . LYS A 1 561 ? -18.601 -24.602 47.280 1.00 55.81 561 LYS A N 1
ATOM 4550 C CA . LYS A 1 561 ? -19.746 -25.530 47.384 1.00 55.81 561 LYS A CA 1
ATOM 4551 C C . LYS A 1 561 ? -20.961 -24.895 48.086 1.00 55.81 561 LYS A C 1
ATOM 4553 O O . LYS A 1 561 ? -20.824 -24.109 49.026 1.00 55.81 561 LYS A O 1
ATOM 4558 N N . LYS A 1 562 ? -22.169 -25.248 47.622 1.00 54.94 562 LYS A N 1
ATOM 4559 C CA . LYS A 1 562 ? -23.466 -24.836 48.202 1.00 54.94 562 LYS A CA 1
ATOM 4560 C C . LYS A 1 562 ? -24.024 -25.933 49.107 1.00 54.94 562 LYS A C 1
ATOM 4562 O O . LYS A 1 562 ? -23.942 -27.105 48.746 1.00 54.94 562 LYS A O 1
ATOM 4567 N N . ILE A 1 563 ? -24.624 -25.562 50.239 1.00 57.75 563 ILE A N 1
ATOM 4568 C CA . ILE A 1 563 ? -25.359 -26.513 51.082 1.00 57.75 563 ILE A CA 1
ATOM 4569 C C . ILE A 1 563 ? -26.726 -26.776 50.455 1.00 57.75 563 ILE A C 1
ATOM 4571 O O . ILE A 1 563 ? -27.504 -25.850 50.238 1.00 57.75 563 ILE A O 1
ATOM 4575 N N . VAL A 1 564 ? -27.006 -28.045 50.153 1.00 49.09 564 VAL A N 1
ATOM 4576 C CA . VAL A 1 564 ? -28.242 -28.468 49.474 1.00 49.09 564 VAL A CA 1
ATOM 4577 C C . VAL A 1 564 ? -29.351 -28.805 50.478 1.00 49.09 564 VAL A C 1
ATOM 4579 O O . VAL A 1 564 ? -30.522 -28.705 50.132 1.00 49.09 564 VAL A O 1
ATOM 4582 N N . ASN A 1 565 ? -29.016 -29.179 51.723 1.00 52.16 565 ASN A N 1
ATOM 4583 C CA . ASN A 1 565 ? -30.018 -29.494 52.745 1.00 52.16 565 ASN A CA 1
ATOM 4584 C C . ASN A 1 565 ? -29.438 -29.434 54.175 1.00 52.16 565 ASN A C 1
ATOM 4586 O O . ASN A 1 565 ? -28.476 -30.138 54.472 1.00 52.16 565 ASN A O 1
ATOM 4590 N N . GLN A 1 566 ? -30.017 -28.639 55.080 1.00 54.00 566 GLN A N 1
ATOM 4591 C CA . GLN A 1 566 ? -29.671 -28.663 56.508 1.00 54.00 566 GLN A CA 1
ATOM 4592 C C . GLN A 1 566 ? -30.520 -29.750 57.190 1.00 54.00 566 GLN A C 1
ATOM 4594 O O . GLN A 1 566 ? -31.672 -29.518 57.548 1.00 54.00 566 GLN A O 1
ATOM 4599 N N . SER A 1 567 ? -30.009 -30.982 57.308 1.00 43.78 567 SER A N 1
ATOM 4600 C CA . SER A 1 567 ? -30.834 -32.093 57.809 1.00 43.78 567 SER A CA 1
ATOM 4601 C C . SER A 1 567 ? -31.263 -31.881 59.270 1.00 43.78 567 SER A C 1
ATOM 4603 O O . SER A 1 567 ? -30.411 -31.700 60.140 1.00 43.78 567 SER A O 1
ATOM 4605 N N . ASN A 1 568 ? -32.565 -32.015 59.539 1.00 43.97 568 ASN A N 1
ATOM 4606 C CA . ASN A 1 568 ? -33.252 -31.917 60.842 1.00 43.97 568 ASN A CA 1
ATOM 4607 C C . ASN A 1 568 ? -32.806 -32.900 61.947 1.00 43.97 568 ASN A C 1
ATOM 4609 O O . ASN A 1 568 ? -33.510 -33.036 62.941 1.00 43.97 568 ASN A O 1
ATOM 4613 N N . LYS A 1 569 ? -31.679 -33.607 61.814 1.00 41.31 569 LYS A N 1
ATOM 4614 C CA . LYS A 1 569 ? -31.388 -34.793 62.638 1.00 41.31 569 LYS A CA 1
ATOM 4615 C C . LYS A 1 569 ? -30.206 -34.708 63.604 1.00 41.31 569 LYS A C 1
ATOM 4617 O O . LYS A 1 569 ? -29.724 -35.753 63.992 1.00 41.31 569 LYS A O 1
ATOM 4622 N N . ASN A 1 570 ? -29.774 -33.510 64.004 1.00 44.00 570 ASN A N 1
ATOM 4623 C CA . ASN A 1 570 ? -29.049 -33.217 65.265 1.00 44.00 570 ASN A CA 1
ATOM 4624 C C . ASN A 1 570 ? -28.730 -31.708 65.315 1.00 44.00 570 ASN A C 1
ATOM 4626 O O . ASN A 1 570 ? -27.578 -31.295 65.433 1.00 44.00 570 ASN A O 1
ATOM 4630 N N . ILE A 1 571 ? -29.749 -30.874 65.087 1.00 46.09 571 ILE A N 1
ATOM 4631 C CA . ILE A 1 571 ? -29.576 -29.428 64.915 1.00 46.09 571 ILE A CA 1
ATOM 4632 C C . ILE A 1 571 ? -29.600 -28.748 66.287 1.00 46.09 571 ILE A C 1
ATOM 4634 O O . ILE A 1 571 ? -30.502 -29.006 67.082 1.00 46.09 571 ILE A O 1
ATOM 4638 N N . LEU A 1 572 ? -28.654 -27.831 66.513 1.00 50.91 572 LEU A N 1
ATOM 4639 C CA . LEU A 1 572 ? -28.879 -26.614 67.299 1.00 50.91 572 LEU A CA 1
ATOM 4640 C C . LEU A 1 572 ? -30.367 -26.206 67.238 1.00 50.91 572 LEU A C 1
ATOM 4642 O O . LEU A 1 572 ? -30.866 -26.005 66.128 1.00 50.91 572 LEU A O 1
ATOM 4646 N N . PRO A 1 573 ? -31.105 -26.142 68.361 1.00 54.50 573 PRO A N 1
ATOM 4647 C CA . PRO A 1 573 ? -32.535 -25.871 68.312 1.00 54.50 573 PRO A CA 1
ATOM 4648 C C . PRO A 1 573 ? -32.806 -24.628 67.459 1.00 54.50 573 PRO A C 1
ATOM 4650 O O . PRO A 1 573 ? -32.204 -23.579 67.679 1.00 54.50 573 PRO A O 1
ATOM 4653 N N . LYS A 1 574 ? -33.675 -24.762 66.444 1.00 50.12 574 LYS A N 1
ATOM 4654 C CA . LYS A 1 574 ? -33.974 -23.697 65.459 1.00 50.12 574 LYS A CA 1
ATOM 4655 C C . LYS A 1 574 ? -34.484 -22.408 66.105 1.00 50.12 574 LYS A C 1
ATOM 4657 O O . LYS A 1 574 ? -34.508 -21.363 65.461 1.00 50.12 574 LYS A O 1
ATOM 4662 N N . ASP A 1 575 ? -34.896 -22.511 67.360 1.00 57.22 575 ASP A N 1
ATOM 4663 C CA . ASP A 1 575 ? -35.473 -21.440 68.149 1.00 57.22 575 ASP A CA 1
ATOM 4664 C C . ASP A 1 575 ? -34.479 -20.774 69.100 1.00 57.22 575 ASP A C 1
ATOM 4666 O O . ASP A 1 575 ? -34.856 -19.790 69.723 1.00 57.22 575 ASP A O 1
ATOM 4670 N N . LEU A 1 576 ? -33.224 -21.241 69.172 1.00 59.16 576 LEU A N 1
ATOM 4671 C CA . LEU A 1 576 ? -32.201 -20.542 69.942 1.00 59.16 576 LEU A CA 1
ATOM 4672 C C . LEU A 1 576 ? -31.838 -19.223 69.264 1.00 59.16 576 LEU A C 1
ATOM 4674 O O . LEU A 1 576 ? -31.437 -19.166 68.094 1.00 59.16 576 LEU A O 1
ATOM 4678 N N . THR A 1 577 ? -31.919 -18.165 70.049 1.00 63.72 577 THR A N 1
ATOM 4679 C CA . THR A 1 577 ? -31.280 -16.891 69.767 1.00 63.72 577 THR A CA 1
ATOM 4680 C C . THR A 1 577 ? -29.760 -17.044 69.829 1.00 63.72 577 THR A C 1
ATOM 4682 O O . THR A 1 577 ? -29.221 -17.901 70.534 1.00 63.72 577 THR A O 1
ATOM 4685 N N . VAL A 1 578 ? -29.030 -16.166 69.135 1.00 61.22 578 VAL A N 1
ATOM 4686 C CA . VAL A 1 578 ? -27.552 -16.102 69.208 1.00 61.22 578 VAL A CA 1
ATOM 4687 C C . VAL A 1 578 ? -27.047 -15.996 70.662 1.00 61.22 578 VAL A C 1
ATOM 4689 O O . VAL A 1 578 ? -25.989 -16.530 70.993 1.00 61.22 578 VAL A O 1
ATOM 4692 N N . LYS A 1 579 ? -27.825 -15.362 71.549 1.00 62.47 579 LYS A N 1
ATOM 4693 C CA . LYS A 1 579 ? -27.529 -15.204 72.980 1.00 62.47 579 LYS A CA 1
ATOM 4694 C C . LYS A 1 579 ? -27.670 -16.515 73.765 1.00 62.47 579 LYS A C 1
ATOM 4696 O O . LYS A 1 579 ? -26.809 -16.820 74.583 1.00 62.47 579 LYS A O 1
ATOM 4701 N N . GLU A 1 580 ? -28.705 -17.309 73.501 1.00 65.25 580 GLU A N 1
ATOM 4702 C CA . GLU A 1 580 ? -28.878 -18.626 74.138 1.00 65.25 580 GLU A CA 1
ATOM 4703 C C . GLU A 1 580 ? -27.854 -19.645 73.619 1.00 65.25 580 GLU A C 1
ATOM 4705 O O . GLU A 1 580 ? -27.368 -20.489 74.365 1.00 65.25 580 GLU A O 1
ATOM 4710 N N . LEU A 1 581 ? -27.459 -19.512 72.353 1.00 64.12 581 LEU A N 1
ATOM 4711 C CA . LEU A 1 581 ? -26.352 -20.254 71.752 1.00 64.12 581 LEU A CA 1
ATOM 4712 C C . LEU A 1 581 ? -25.022 -19.995 72.471 1.00 64.12 581 LEU A C 1
ATOM 4714 O O . LEU A 1 581 ? -24.255 -20.927 72.688 1.00 64.12 581 LEU A O 1
ATOM 4718 N N . LYS A 1 582 ? -24.764 -18.739 72.857 1.00 59.31 582 LYS A N 1
ATOM 4719 C CA . LYS A 1 582 ? -23.576 -18.350 73.627 1.00 59.31 582 LYS A CA 1
ATOM 4720 C C . LYS A 1 582 ? -23.549 -19.031 75.000 1.00 59.31 582 LYS A C 1
ATOM 4722 O O . LYS A 1 582 ? -22.552 -19.655 75.331 1.00 59.31 582 LYS A O 1
ATOM 4727 N N . LEU A 1 583 ? -24.667 -19.000 75.727 1.00 62.12 583 LEU A N 1
ATOM 4728 C CA . LEU A 1 583 ? -24.845 -19.684 77.019 1.00 62.12 583 LEU A CA 1
ATOM 4729 C C . LEU A 1 583 ? -24.722 -21.214 76.947 1.00 62.12 583 LEU A C 1
ATOM 4731 O O . LEU A 1 583 ? -24.459 -21.845 77.959 1.00 62.12 583 LEU A O 1
ATOM 4735 N N . TYR A 1 584 ? -24.967 -21.817 75.783 1.00 62.25 584 TYR A N 1
ATOM 4736 C CA . TYR A 1 584 ? -24.861 -23.266 75.597 1.00 62.25 584 TYR A CA 1
ATOM 4737 C C . TYR A 1 584 ? -23.415 -23.745 75.368 1.00 62.25 584 TYR A C 1
ATOM 4739 O O . TYR A 1 584 ? -23.115 -24.913 75.610 1.00 62.25 584 TYR A O 1
ATOM 4747 N N . PHE A 1 585 ? -22.539 -22.876 74.847 1.00 58.38 585 PHE A N 1
ATOM 4748 C CA . PHE A 1 585 ? -21.153 -23.214 74.492 1.00 58.38 585 PHE A CA 1
ATOM 4749 C C . PHE A 1 585 ? -20.087 -22.612 75.427 1.00 58.38 585 PHE A C 1
ATOM 4751 O O . PHE A 1 585 ? -18.941 -23.062 75.360 1.00 58.38 585 PHE A O 1
ATOM 4758 N N . GLU A 1 586 ? -20.431 -21.605 76.238 1.00 55.00 586 GLU A N 1
ATOM 4759 C CA . GLU A 1 586 ? -19.689 -21.222 77.457 1.00 55.00 586 GLU A CA 1
ATOM 4760 C C . GLU A 1 586 ? -19.938 -22.244 78.572 1.00 55.00 586 GLU A C 1
ATOM 4762 O O . GLU A 1 586 ? -18.955 -22.579 79.275 1.00 55.00 586 GLU A O 1
#